Protein AF-A0A812X7Z6-F1 (afdb_monomer_lite)

Foldseek 3Di:
DPQLLLVQCLVCLLQLPPVSNVVRHPLLDDQLFFGDVVTWRSLLSSLQSCQPVVHPLVSSLSNLLVSLVSPRAQARATAQDQPQKDWHADPVDRVFFIDIQHRHRHGSLRSLVSVLVDQVVTGDPDDCPNVNVSSVSSNVSNLVSVLVPPPPFDDDVLVLVVLVVQLVPQVPFPAWEDELEDIDTDHLVLLLVQFVQSVCQLCDPDPCVVVNYHYHSVADPLLVSVLSSCSRRVDDPDPDALRSLLRSLVVCLVRVRVSSVVSSLVVNLVNDDPVCLQVQCVSCLVSVPSSSLSSSQVCLVPDPVSVVCLVVVVHDPSVVVSNPDDDDPVCPVVVVVLQVLLVQLLVCLLVLNPPSNVVRHDLPDDQLFQHDLQRHRSLLSSLLSLLAHPNDLVSSQVVLLVSVVSPHQQQRAGALPGPAWRWHADPVCRPFFIFIDRRHRHGSLRSLVRSLVSNVPTGDPDDCPVSNVSSVSSNVSNVVSVVVVVVVVVVVPDDDDDDDDDDDDDDDDDDPVVVVVVVVCCVVVVVCCVLCCLPPVPSRDDDDDALVSLLVQCVVCLVVVVVSSVVVSLVPNLVNDDPVCLQVQCLSCQVSVPVSSLVSSLVVCVPDPSSVVCLVVVVGDPSNCVSNVNDPPPPDDDDDDDDDDDD

Organism: Symbiodinium pilosum (NCBI:txid2952)

Secondary structure (DSSP, 8-state):
--HHHHHHHHHHHHHT-HHHHHHHS-TT--TTS-BTTTTB-HHHHHHHHHHHS---HHHHHHHHHHHHHTT--TTPBPPS-TT-EEEE--TT-HHHH-EEEE-TT-BHHHHHHHHHHHHHT--TT---HHHHHHHHHHHHHHHHHHTTS-------HHHHHHHHHHHH-GGG--EEEE-SS-EEEE-HHHHHHH-HHHHHHHSSSSHHHHHTEEE-TTS-HHHHHHHHHHHHHS--SS---HHHHHHHHHHHHHTT-HHHHHHHHHHGGGG--HHHHHHHHHHHHHHT-HHHHHHHHHHHHH-HHHHHHHHTT-S-HHHHHHHT---SSSHHHHHHHHHHHHHHHHHHHHHT-HHHHHHHS-TT--TTSPBTTTTB-HHHHHHHHHHHS---HHHHHHHHHHHHHTT--TT-PPPTT---EEEE--TT-TTTS-EEEE-TT--HHHHHHHHHHHHHH-SSS---HHHHHHHHHHHHHHHHHHHHHHHHHHTTS------------------HHHHHHHHHHHHHHHHHHHHHHHHH--SSSS-PPPHHHHHHHHHHHHHTT-HHHHHHHHHHGGGG--TTTHHHHHHHHHHTT-HHHHHHHHHHHTT-HHHHHHHHTT-S-HHHHHHTT------------------

Sequence (647 aa):
MAAGSDDVVAGFLSLGDLGGLQKFTPANFDWTRMIGDPPQPPLVMLVCERFIHQVPASSFLKCAEWLIRCGADPEQPAPDTEEISYSAWSESESDATMMTIDFANKSAIAAAFECIRAMREGKGGADWSSDIKCMEGFVKLAARTAGAKSQKVAVHHTVLDLWETFRSMTSTHDLLFETADGEVSAHEQILTAASPVLKAMLESIMKEGSSKRIQIKDSSESGVSLFLDMLYTGSTFNDPDYKSMLVALDLAHRWQVDGIVDMLLGALPDLITVDSFVAIAESAVLKGLESLKRACASYGAHNEEVQIMLKNGTLPKAVQKLLGASGQAEEDAGRKKKRRVDEVVEGFLLLGDLEGLKKFTPSDYDWTGLLGKLKLPPLVYLVGKKFISALSADSFLQLAEWIIRSGADPQQAAPIQSKSMHRAWVQSKQEDTLISVDLAGQSAISAAFLCMRAMREGMGDADWSEQITDMEKFLSVATRHWVSFSKTDHAAQNMTSTHNLIFETAGREVSAHEHMLLLASPMLNAMLQSIMKDILYTGSTCNDPDYKSMLTALDLAHRWQVSSIVDMLLGSLPKMITTNSFVEIAEAAALKGLEPLQKACLRFAAKDETTQSMLKNGSLPTAVQKLLGVSTMEEDEPNRKKKRVTF

Structure (mmCIF, N/CA/C/O backbone):
data_AF-A0A812X7Z6-F1
#
_entry.id   AF-A0A812X7Z6-F1
#
loop_
_atom_site.group_PDB
_atom_site.id
_atom_site.type_symbol
_atom_site.label_atom_id
_atom_site.label_alt_id
_atom_site.label_comp_id
_atom_site.label_asym_id
_atom_site.label_entity_id
_atom_site.label_seq_id
_atom_site.pdbx_PDB_ins_code
_atom_site.Cartn_x
_atom_site.Cartn_y
_atom_site.Cartn_z
_atom_site.occupancy
_atom_site.B_iso_or_equiv
_atom_site.auth_seq_id
_atom_site.auth_comp_id
_atom_site.auth_asym_id
_atom_site.auth_atom_id
_atom_site.pdbx_PDB_model_num
ATOM 1 N N . MET A 1 1 ? 13.529 -21.874 -5.511 1.00 37.56 1 MET A N 1
ATOM 2 C CA . MET A 1 1 ? 12.262 -21.363 -6.081 1.00 37.56 1 MET A CA 1
ATOM 3 C C . MET A 1 1 ? 12.354 -19.917 -6.584 1.00 37.56 1 MET A C 1
ATOM 5 O O . MET A 1 1 ? 11.492 -19.558 -7.364 1.00 37.56 1 MET A O 1
ATOM 9 N N . ALA A 1 2 ? 13.368 -19.114 -6.217 1.00 39.50 2 ALA A N 1
ATOM 10 C CA . ALA A 1 2 ? 13.444 -17.691 -6.592 1.00 39.50 2 ALA A CA 1
ATOM 11 C C . ALA A 1 2 ? 13.881 -17.400 -8.049 1.00 39.50 2 ALA A C 1
ATOM 13 O O . ALA A 1 2 ? 13.304 -16.517 -8.663 1.00 39.50 2 ALA A O 1
ATOM 14 N N . ALA A 1 3 ? 14.817 -18.168 -8.625 1.00 45.03 3 ALA A N 1
ATOM 15 C CA . ALA A 1 3 ? 15.432 -17.826 -9.919 1.00 45.03 3 ALA A CA 1
ATOM 16 C C . ALA A 1 3 ? 14.452 -17.765 -11.113 1.00 45.03 3 ALA A C 1
ATOM 18 O O . ALA A 1 3 ? 14.557 -16.884 -11.951 1.00 45.03 3 ALA A O 1
ATOM 19 N N . GLY A 1 4 ? 13.449 -18.650 -11.169 1.00 56.03 4 GLY A N 1
ATOM 20 C CA . GLY A 1 4 ? 12.523 -18.698 -12.308 1.00 56.03 4 GLY A CA 1
ATOM 21 C C . GLY A 1 4 ? 11.491 -17.565 -12.354 1.00 56.03 4 GLY A C 1
ATOM 22 O O . GLY A 1 4 ? 10.921 -17.327 -13.411 1.00 56.03 4 GLY A O 1
ATOM 23 N N . SER A 1 5 ? 11.217 -16.875 -11.237 1.00 64.25 5 SER A N 1
ATOM 24 C CA . SER A 1 5 ? 10.308 -15.719 -11.249 1.00 64.25 5 SER A CA 1
ATOM 25 C C . SER A 1 5 ? 11.021 -14.421 -11.618 1.00 64.25 5 SER A C 1
ATOM 27 O O . SER A 1 5 ? 10.383 -13.522 -12.157 1.00 64.25 5 SER A O 1
ATOM 29 N N . ASP A 1 6 ? 12.329 -14.338 -11.368 1.00 76.88 6 ASP A N 1
ATOM 30 C CA . ASP A 1 6 ? 13.154 -13.187 -11.736 1.00 76.88 6 ASP A CA 1
ATOM 31 C C . ASP A 1 6 ? 13.314 -13.067 -13.249 1.00 76.88 6 ASP A C 1
ATOM 33 O O . ASP A 1 6 ? 13.051 -11.996 -13.793 1.00 76.88 6 ASP A O 1
ATOM 37 N N . ASP A 1 7 ? 13.599 -14.174 -13.938 1.00 78.62 7 ASP A N 1
ATOM 38 C CA . ASP A 1 7 ? 13.729 -14.197 -15.402 1.00 78.62 7 ASP A CA 1
ATOM 39 C C . ASP A 1 7 ? 12.418 -13.819 -16.113 1.00 78.62 7 ASP A C 1
ATOM 41 O O . ASP A 1 7 ? 12.418 -13.148 -17.145 1.00 78.62 7 ASP A O 1
ATOM 45 N N . VAL A 1 8 ? 11.275 -14.219 -15.544 1.00 80.38 8 VAL A N 1
ATOM 46 C CA . VAL A 1 8 ? 9.947 -13.897 -16.090 1.00 80.38 8 VAL A CA 1
ATOM 47 C C . VAL A 1 8 ? 9.631 -12.413 -15.922 1.00 80.38 8 VAL A C 1
ATOM 49 O O . VAL A 1 8 ? 9.161 -11.778 -16.866 1.00 80.38 8 VAL A O 1
ATOM 52 N N . VAL A 1 9 ? 9.899 -11.843 -14.743 1.00 85.62 9 VAL A N 1
ATOM 53 C CA . VAL A 1 9 ? 9.688 -10.409 -14.499 1.00 85.62 9 VAL A CA 1
ATOM 54 C C . VAL A 1 9 ? 10.631 -9.576 -15.364 1.00 85.62 9 VAL A C 1
ATOM 56 O O . VAL A 1 9 ? 10.173 -8.658 -16.041 1.00 85.62 9 VAL A O 1
ATOM 59 N N . ALA A 1 10 ? 11.910 -9.949 -15.428 1.00 86.75 10 ALA A N 1
ATOM 60 C CA . ALA A 1 10 ? 12.904 -9.340 -16.307 1.00 86.75 10 ALA A CA 1
ATOM 61 C C . ALA A 1 10 ? 12.463 -9.358 -17.785 1.00 86.75 10 ALA A C 1
ATOM 63 O O . ALA A 1 10 ? 12.509 -8.328 -18.457 1.00 86.75 10 ALA A O 1
ATOM 64 N N . GLY A 1 11 ? 11.944 -10.489 -18.276 1.00 84.69 11 GLY A N 1
ATOM 65 C CA . GLY A 1 11 ? 11.466 -10.626 -19.655 1.00 84.69 11 GLY A CA 1
ATOM 66 C C . GLY A 1 11 ? 10.235 -9.776 -19.998 1.00 84.69 11 GLY A C 1
ATOM 67 O O . GLY A 1 11 ? 10.106 -9.306 -21.124 1.00 84.69 11 GLY A O 1
ATOM 68 N N . PHE A 1 12 ? 9.318 -9.533 -19.058 1.00 86.44 12 PHE A N 1
ATOM 69 C CA . PHE A 1 12 ? 8.198 -8.617 -19.320 1.00 86.44 12 PHE A CA 1
ATOM 70 C C . PHE A 1 12 ? 8.592 -7.142 -19.192 1.00 86.44 12 PHE A C 1
ATOM 72 O O . PHE A 1 12 ? 8.005 -6.300 -19.878 1.00 86.44 12 PHE A O 1
ATOM 79 N N . LEU A 1 13 ? 9.591 -6.824 -18.360 1.00 87.88 13 LEU A N 1
ATOM 80 C CA . LEU A 1 13 ? 10.175 -5.482 -18.300 1.00 87.88 13 LEU A CA 1
ATOM 81 C C . LEU A 1 13 ? 10.865 -5.119 -19.618 1.00 87.88 13 LEU A C 1
ATOM 83 O O . LEU A 1 13 ? 10.636 -4.014 -20.108 1.00 87.88 13 LEU A O 1
ATOM 87 N N . SER A 1 14 ? 11.606 -6.051 -20.231 1.00 84.75 14 SER A N 1
ATOM 88 C CA . SER A 1 14 ? 12.267 -5.821 -21.525 1.00 84.75 14 SER A CA 1
ATOM 89 C C . SER A 1 14 ? 11.297 -5.577 -22.680 1.00 84.75 14 SER A C 1
ATOM 91 O O . SER A 1 14 ? 11.564 -4.784 -23.579 1.00 84.75 14 SER A O 1
ATOM 93 N N . LEU A 1 15 ? 10.112 -6.189 -22.627 1.00 82.31 15 LEU A N 1
ATOM 94 C CA . LEU A 1 15 ? 9.043 -5.972 -23.607 1.00 82.31 15 LEU A CA 1
ATOM 95 C C . LEU A 1 15 ? 8.163 -4.750 -23.298 1.00 82.31 15 LEU A C 1
ATOM 97 O O . LEU A 1 15 ? 7.360 -4.335 -24.138 1.00 82.31 15 LEU A O 1
ATOM 101 N N . GLY A 1 16 ? 8.260 -4.190 -22.089 1.00 82.44 16 GLY A N 1
ATOM 102 C CA . GLY A 1 16 ? 7.332 -3.175 -21.593 1.00 82.44 16 GLY A CA 1
ATOM 103 C C . GLY A 1 16 ? 5.879 -3.650 -21.520 1.00 82.44 16 GLY A C 1
ATOM 104 O O . GLY A 1 16 ? 4.962 -2.852 -21.714 1.00 82.44 16 GLY A O 1
ATOM 105 N N . ASP A 1 17 ? 5.638 -4.937 -21.273 1.00 84.69 17 ASP A N 1
ATOM 106 C CA . ASP A 1 17 ? 4.284 -5.491 -21.216 1.00 84.69 17 ASP A CA 1
ATOM 107 C C . ASP A 1 17 ? 3.717 -5.419 -19.792 1.00 84.69 17 ASP A C 1
ATOM 109 O O . ASP A 1 17 ? 3.899 -6.321 -18.971 1.00 84.69 17 ASP A O 1
ATOM 113 N N . LEU A 1 18 ? 2.978 -4.341 -19.506 1.00 84.06 18 LEU A N 1
ATOM 114 C CA . LEU A 1 18 ? 2.299 -4.167 -18.220 1.00 84.06 18 LEU A CA 1
ATOM 115 C C . LEU A 1 18 ? 1.297 -5.298 -17.930 1.00 84.06 18 LEU A C 1
ATOM 117 O O . LEU A 1 18 ? 1.162 -5.711 -16.780 1.00 84.06 18 LEU A O 1
ATOM 121 N N . GLY A 1 19 ? 0.588 -5.790 -18.951 1.00 75.19 19 GLY A N 1
ATOM 122 C CA . GLY A 1 19 ? -0.402 -6.853 -18.773 1.00 75.19 19 GLY A CA 1
ATOM 123 C C . GLY A 1 19 ? 0.258 -8.162 -18.349 1.00 75.19 19 GLY A C 1
ATOM 124 O O . GLY A 1 19 ? -0.250 -8.855 -17.466 1.00 75.19 19 GLY A O 1
ATOM 125 N N . GLY A 1 20 ? 1.425 -8.455 -18.926 1.00 78.94 20 GLY A N 1
ATOM 126 C CA . GLY A 1 20 ? 2.304 -9.535 -18.493 1.00 78.94 20 GLY A CA 1
ATOM 127 C C . GLY A 1 20 ? 2.792 -9.337 -17.056 1.00 78.94 20 GLY A C 1
ATOM 128 O O . GLY A 1 20 ? 2.542 -10.183 -16.198 1.00 78.94 20 GLY A O 1
ATOM 129 N N . LEU A 1 21 ? 3.399 -8.189 -16.746 1.00 84.06 21 LEU A N 1
ATOM 130 C CA . LEU A 1 21 ? 3.912 -7.894 -15.400 1.00 84.06 21 LEU A CA 1
ATOM 131 C C . LEU A 1 21 ? 2.851 -8.060 -14.305 1.00 84.06 21 LEU A C 1
ATOM 133 O O . LEU A 1 21 ? 3.093 -8.747 -13.312 1.00 84.06 21 LEU A O 1
ATOM 137 N N . GLN A 1 22 ? 1.661 -7.492 -14.508 1.00 77.31 22 GLN A N 1
ATOM 138 C CA . GLN A 1 22 ? 0.549 -7.568 -13.557 1.00 77.31 22 GLN A CA 1
ATOM 139 C C . GLN A 1 22 ? 0.073 -8.990 -13.304 1.00 77.31 22 GLN A C 1
ATOM 141 O O . GLN A 1 22 ? -0.337 -9.322 -12.194 1.00 77.31 22 GLN A O 1
ATOM 146 N N . LYS A 1 23 ? 0.100 -9.823 -14.342 1.00 75.81 23 LYS A N 1
ATOM 147 C CA . LYS A 1 23 ? -0.425 -11.178 -14.266 1.00 75.81 23 LYS A CA 1
ATOM 148 C C . LYS A 1 23 ? 0.580 -12.171 -13.690 1.00 75.81 23 LYS A C 1
ATOM 150 O O . LYS A 1 23 ? 0.179 -13.109 -13.005 1.00 75.81 23 LYS A O 1
ATOM 155 N N . PHE A 1 24 ? 1.857 -11.999 -14.008 1.00 76.31 24 PHE A N 1
ATOM 156 C CA . PHE A 1 24 ? 2.874 -13.023 -13.782 1.00 76.31 24 PHE A CA 1
ATOM 157 C C . PHE A 1 24 ? 3.819 -12.744 -12.631 1.00 76.31 24 PHE A C 1
ATOM 159 O O . PHE A 1 24 ? 4.536 -13.649 -12.203 1.00 76.31 24 PHE A O 1
ATOM 166 N N . THR A 1 25 ? 3.821 -11.520 -12.113 1.00 79.12 25 THR A N 1
ATOM 167 C CA . THR A 1 25 ? 4.617 -11.225 -10.933 1.00 79.12 25 THR A CA 1
ATOM 168 C C . THR A 1 25 ? 3.970 -11.862 -9.697 1.00 79.12 25 THR A C 1
ATOM 170 O O . THR A 1 25 ? 2.788 -11.620 -9.442 1.00 79.12 25 THR A O 1
ATOM 173 N N . PRO A 1 26 ? 4.702 -12.668 -8.901 1.00 74.12 26 PRO A N 1
ATOM 174 C CA . PRO A 1 26 ? 4.191 -13.193 -7.638 1.00 74.12 26 PRO A CA 1
ATOM 175 C C . PRO A 1 26 ? 3.691 -12.074 -6.716 1.00 74.12 26 PRO A C 1
ATOM 177 O O . PRO A 1 26 ? 4.336 -11.036 -6.590 1.00 74.12 26 PRO A O 1
ATOM 180 N N . ALA A 1 27 ? 2.588 -12.300 -5.998 1.00 60.47 27 ALA A N 1
ATOM 181 C CA . ALA A 1 27 ? 2.023 -11.300 -5.080 1.00 60.47 27 ALA A CA 1
ATOM 182 C C . ALA A 1 27 ? 2.998 -10.872 -3.961 1.00 60.47 27 ALA A C 1
ATOM 184 O O . ALA A 1 27 ? 2.883 -9.784 -3.406 1.00 60.47 27 ALA A O 1
ATOM 185 N N . ASN A 1 28 ? 3.978 -11.721 -3.635 1.00 63.69 28 ASN A N 1
ATOM 186 C CA . ASN A 1 28 ? 5.042 -11.469 -2.666 1.00 63.69 28 ASN A CA 1
ATOM 187 C C . ASN A 1 28 ? 6.388 -11.083 -3.302 1.00 63.69 28 ASN A C 1
ATOM 189 O O . ASN A 1 28 ? 7.409 -11.162 -2.622 1.00 63.69 28 ASN A O 1
ATOM 193 N N . PHE A 1 29 ? 6.413 -10.711 -4.583 1.00 74.38 29 PHE A N 1
ATOM 194 C CA . PHE A 1 29 ? 7.638 -10.268 -5.237 1.00 74.38 29 PHE A CA 1
ATOM 195 C C . PHE A 1 29 ? 8.175 -9.009 -4.549 1.00 74.38 29 PHE A C 1
ATOM 197 O O . PHE A 1 29 ? 7.452 -8.032 -4.341 1.00 74.38 29 PHE A O 1
ATOM 204 N N . ASP A 1 30 ? 9.444 -9.057 -4.161 1.00 78.25 30 ASP A N 1
ATOM 205 C CA . ASP A 1 30 ? 10.136 -7.932 -3.551 1.00 78.25 30 ASP A CA 1
ATOM 206 C C . ASP A 1 30 ? 10.720 -7.043 -4.652 1.00 78.25 30 ASP A C 1
ATOM 208 O O . ASP A 1 30 ? 11.694 -7.403 -5.302 1.00 78.25 30 ASP A O 1
ATOM 212 N N . TRP A 1 31 ? 10.117 -5.876 -4.869 1.00 85.19 31 TRP A N 1
ATOM 213 C CA . TRP A 1 31 ? 10.539 -4.924 -5.900 1.00 85.19 31 TRP A CA 1
ATOM 214 C C . TRP A 1 31 ? 11.817 -4.150 -5.565 1.00 85.19 31 TRP A C 1
ATOM 216 O O . TRP A 1 31 ? 12.292 -3.385 -6.403 1.00 85.19 31 TRP A O 1
ATOM 226 N N . THR A 1 32 ? 12.375 -4.357 -4.371 1.00 80.00 32 THR A N 1
ATOM 227 C CA . THR A 1 32 ? 13.687 -3.830 -3.977 1.00 80.00 32 THR A CA 1
ATOM 228 C C . THR A 1 32 ? 14.819 -4.822 -4.255 1.00 80.00 32 THR A C 1
ATOM 230 O O . THR A 1 32 ? 15.995 -4.489 -4.103 1.00 80.00 32 THR A O 1
ATOM 233 N N . ARG A 1 33 ? 14.501 -6.048 -4.696 1.00 85.62 33 ARG A N 1
ATOM 234 C CA . ARG A 1 33 ? 15.507 -7.054 -5.054 1.00 85.62 33 ARG A CA 1
ATOM 235 C C . ARG A 1 33 ? 16.102 -6.787 -6.434 1.00 85.62 33 ARG A C 1
ATOM 237 O O . ARG A 1 33 ? 15.418 -6.296 -7.327 1.00 85.62 33 ARG A O 1
ATOM 244 N N . MET A 1 34 ? 17.366 -7.159 -6.614 1.00 87.31 34 MET A N 1
ATOM 245 C CA . MET A 1 34 ? 18.047 -7.079 -7.909 1.00 87.31 34 MET A CA 1
ATOM 246 C C . MET A 1 34 ? 17.577 -8.211 -8.826 1.00 87.31 34 MET A C 1
ATOM 248 O O . MET A 1 34 ? 17.439 -9.347 -8.371 1.00 87.31 34 MET A O 1
ATOM 252 N N . ILE A 1 35 ? 17.353 -7.904 -10.102 1.00 86.88 35 ILE A N 1
ATOM 253 C CA . ILE A 1 35 ? 16.891 -8.849 -11.125 1.00 86.88 35 ILE A CA 1
ATOM 254 C C . ILE A 1 35 ? 17.696 -8.723 -12.418 1.00 86.88 35 ILE A C 1
ATOM 256 O O . ILE A 1 35 ? 18.344 -7.703 -12.648 1.00 86.88 35 ILE A O 1
ATOM 260 N N . GLY A 1 36 ? 17.601 -9.745 -13.271 1.00 81.19 36 GLY A N 1
ATOM 261 C CA . GLY A 1 36 ? 18.307 -9.804 -14.550 1.00 81.19 36 GLY A CA 1
ATOM 262 C C . GLY A 1 36 ? 19.773 -10.222 -14.423 1.00 81.19 36 GLY A C 1
ATOM 263 O O . GLY A 1 36 ? 20.265 -10.515 -13.332 1.00 81.19 36 GLY A O 1
ATOM 264 N N . ASP A 1 37 ? 20.445 -10.262 -15.570 1.00 78.50 37 ASP A N 1
ATOM 265 C CA . ASP A 1 37 ? 21.877 -10.528 -15.705 1.00 78.50 37 ASP A CA 1
ATOM 266 C C . ASP A 1 37 ? 22.467 -9.494 -16.689 1.00 78.50 37 ASP A C 1
ATOM 268 O O . ASP A 1 37 ? 22.163 -9.575 -17.884 1.00 78.50 37 ASP A O 1
ATOM 272 N N . PRO A 1 38 ? 23.213 -8.473 -16.215 1.00 80.38 38 PRO A N 1
ATOM 273 C CA . PRO A 1 38 ? 23.684 -8.293 -14.838 1.00 80.38 38 PRO A CA 1
ATOM 274 C C . PRO A 1 38 ? 22.565 -7.893 -13.843 1.00 80.38 38 PRO A C 1
ATOM 276 O O . PRO A 1 38 ? 21.592 -7.241 -14.238 1.00 80.38 38 PRO A O 1
ATOM 279 N N . PRO A 1 39 ? 22.688 -8.239 -12.542 1.00 84.56 39 PRO A N 1
ATOM 280 C CA . PRO A 1 39 ? 21.669 -7.935 -11.536 1.00 84.56 39 PRO A CA 1
ATOM 281 C C . PRO A 1 39 ? 21.515 -6.429 -11.294 1.00 84.56 39 PRO A C 1
ATOM 283 O O . PRO A 1 39 ? 22.465 -5.753 -10.905 1.00 84.56 39 PRO A O 1
ATOM 286 N N . GLN A 1 40 ? 20.299 -5.905 -11.437 1.00 89.00 40 GLN A N 1
ATOM 287 C CA . GLN A 1 40 ? 20.001 -4.479 -11.259 1.00 89.00 40 GLN A CA 1
ATOM 288 C C . GLN A 1 40 ? 18.577 -4.250 -10.714 1.00 89.00 40 GLN A C 1
ATOM 290 O O . GLN A 1 40 ? 17.733 -5.147 -10.806 1.00 89.00 40 GLN A O 1
ATOM 295 N N . PRO A 1 41 ? 18.266 -3.074 -10.132 1.00 92.00 41 PRO A N 1
ATOM 296 C CA . PRO A 1 41 ? 16.918 -2.783 -9.653 1.00 92.00 41 PRO A CA 1
ATOM 297 C C . PRO A 1 41 ? 15.889 -2.844 -10.797 1.00 92.00 41 PRO A C 1
ATOM 299 O O . PRO A 1 41 ? 16.191 -2.374 -11.896 1.00 92.00 41 PRO A O 1
ATOM 302 N N . PRO A 1 42 ? 14.649 -3.318 -10.569 1.00 92.38 42 PRO A N 1
ATOM 303 C CA . PRO A 1 42 ? 13.648 -3.475 -11.629 1.00 92.38 42 PRO A CA 1
ATOM 304 C C . PRO A 1 42 ? 13.329 -2.181 -12.391 1.00 92.38 42 PRO A C 1
ATOM 306 O O . PRO A 1 42 ? 13.105 -2.201 -13.600 1.00 92.38 42 PRO A O 1
ATOM 309 N N . LEU A 1 43 ? 13.344 -1.036 -11.699 1.00 92.00 43 LEU A N 1
ATOM 310 C CA . LEU A 1 43 ? 13.160 0.273 -12.332 1.00 92.00 43 LEU A CA 1
ATOM 311 C C . LEU A 1 43 ? 14.379 0.708 -13.150 1.00 92.00 43 LEU A C 1
ATOM 313 O O . LEU A 1 43 ? 14.197 1.315 -14.200 1.00 92.00 43 LEU A O 1
ATOM 317 N N . VAL A 1 44 ? 15.599 0.390 -12.704 1.00 90.88 44 VAL A N 1
ATOM 318 C CA . VAL A 1 44 ? 16.812 0.639 -13.497 1.00 90.88 44 VAL A CA 1
ATOM 319 C C . VAL A 1 44 ? 16.772 -0.222 -14.754 1.00 90.88 44 VAL A C 1
ATOM 321 O O . VAL A 1 44 ? 16.936 0.318 -15.841 1.00 90.88 44 VAL A O 1
ATOM 324 N N . MET A 1 45 ? 16.430 -1.510 -14.626 1.00 89.88 45 MET A N 1
ATOM 325 C CA . MET A 1 45 ? 16.236 -2.403 -15.768 1.00 89.88 45 MET A CA 1
ATOM 326 C C . MET A 1 45 ? 15.238 -1.821 -16.763 1.00 89.88 45 MET A C 1
ATOM 328 O O . MET A 1 45 ? 15.579 -1.648 -17.921 1.00 89.88 45 MET A O 1
ATOM 332 N N . LEU A 1 46 ? 14.035 -1.440 -16.328 1.00 90.75 46 LEU A N 1
ATOM 333 C CA . LEU A 1 46 ? 13.029 -0.878 -17.233 1.00 90.75 46 LEU A CA 1
ATOM 334 C C . LEU A 1 46 ? 13.525 0.380 -17.970 1.00 90.75 46 LEU A C 1
ATOM 336 O O . LEU A 1 46 ? 13.205 0.573 -19.145 1.00 90.75 46 LEU A O 1
ATOM 340 N N . VAL A 1 47 ? 14.290 1.241 -17.288 1.00 89.75 47 VAL A N 1
ATOM 341 C CA . VAL A 1 47 ? 14.928 2.406 -17.914 1.00 89.75 47 VAL A CA 1
ATOM 342 C C . VAL A 1 47 ? 15.927 1.937 -18.973 1.00 89.75 47 VAL A C 1
ATOM 344 O O . VAL A 1 47 ? 15.807 2.377 -20.111 1.00 89.75 47 VAL A O 1
ATOM 347 N N . CYS A 1 48 ? 16.830 1.005 -18.660 1.00 84.19 48 CYS A N 1
ATOM 348 C CA . CYS A 1 48 ? 17.792 0.430 -19.610 1.00 84.19 48 CYS A CA 1
ATOM 349 C C . CYS A 1 48 ? 17.108 -0.217 -20.826 1.00 84.19 48 CYS A C 1
ATOM 351 O O . CYS A 1 48 ? 17.456 0.068 -21.967 1.00 84.19 48 CYS A O 1
ATOM 353 N N . GLU A 1 49 ? 16.079 -1.027 -20.604 1.00 83.06 49 GLU A N 1
ATOM 354 C CA . GLU A 1 49 ? 15.332 -1.746 -21.642 1.00 83.06 49 GLU A CA 1
ATOM 355 C C . GLU A 1 49 ? 14.625 -0.798 -22.620 1.00 83.06 49 GLU A C 1
ATOM 357 O O . GLU A 1 49 ? 14.559 -1.048 -23.826 1.00 83.06 49 GLU A O 1
ATOM 362 N N . ARG A 1 50 ? 14.167 0.362 -22.135 1.00 81.56 50 ARG A N 1
ATOM 363 C CA . ARG A 1 50 ? 13.647 1.426 -23.000 1.00 81.56 50 ARG A CA 1
ATOM 364 C C . ARG A 1 50 ? 14.711 1.974 -23.955 1.00 81.56 50 ARG A C 1
ATOM 366 O O . ARG A 1 50 ? 14.347 2.384 -25.062 1.00 81.56 50 ARG A O 1
ATOM 373 N N . PHE A 1 51 ? 15.976 1.987 -23.534 1.00 71.25 51 PHE A N 1
ATOM 374 C CA . PHE A 1 51 ? 17.113 2.418 -24.351 1.00 71.25 51 PHE A CA 1
ATOM 375 C C . PHE A 1 51 ? 17.605 1.333 -25.308 1.00 71.25 51 PHE A C 1
ATOM 377 O O . PHE A 1 51 ? 17.926 1.655 -26.446 1.00 71.25 51 PHE A O 1
ATOM 384 N N . ILE A 1 52 ? 17.629 0.068 -24.887 1.00 67.88 52 ILE A N 1
ATOM 385 C CA . ILE A 1 52 ? 18.186 -1.037 -25.686 1.00 67.88 52 ILE A CA 1
ATOM 386 C C . ILE A 1 52 ? 17.159 -1.571 -26.691 1.00 67.88 52 ILE A C 1
ATOM 388 O O . ILE A 1 52 ? 17.463 -1.751 -27.868 1.00 67.88 52 ILE A O 1
ATOM 392 N N . HIS A 1 53 ? 15.927 -1.806 -26.239 1.00 67.94 53 HIS A N 1
ATOM 393 C CA . HIS A 1 53 ? 14.893 -2.500 -27.010 1.00 67.94 53 HIS A CA 1
ATOM 394 C C . HIS A 1 53 ? 13.780 -1.571 -27.516 1.00 67.94 53 HIS A C 1
ATOM 396 O O . HIS A 1 53 ? 12.773 -2.042 -28.040 1.00 67.94 53 HIS A O 1
ATOM 402 N N . GLN A 1 54 ? 13.958 -0.249 -27.378 1.00 71.75 54 GLN A N 1
ATOM 403 C CA . GLN A 1 54 ? 13.033 0.789 -27.860 1.00 71.75 54 GLN A CA 1
ATOM 404 C C . GLN A 1 54 ? 11.563 0.554 -27.463 1.00 71.75 54 GLN A C 1
ATOM 406 O O . GLN A 1 54 ? 10.637 0.774 -28.248 1.00 71.75 54 GLN A O 1
ATOM 411 N N . VAL A 1 55 ? 11.334 0.118 -26.220 1.00 77.50 55 VAL A N 1
ATOM 412 C CA . VAL A 1 55 ? 9.986 -0.085 -25.669 1.00 77.50 55 VAL A CA 1
ATOM 413 C C . VAL A 1 55 ? 9.097 1.142 -25.951 1.00 77.50 55 VAL A C 1
ATOM 415 O O . VAL A 1 55 ? 9.519 2.270 -25.694 1.00 77.50 55 VAL A O 1
ATOM 418 N N . PRO A 1 56 ? 7.845 0.994 -26.427 1.00 83.94 56 PRO A N 1
ATOM 419 C CA . PRO A 1 56 ? 6.987 2.145 -26.695 1.00 83.94 56 PRO A CA 1
ATOM 420 C C . PRO A 1 56 ? 6.819 3.045 -25.462 1.00 83.94 56 PRO A C 1
ATOM 422 O O . PRO A 1 56 ? 6.522 2.567 -24.367 1.00 83.94 56 PRO A O 1
ATOM 425 N N . ALA A 1 57 ? 6.941 4.366 -25.639 1.00 84.06 57 ALA A N 1
ATOM 426 C CA . ALA A 1 57 ? 6.914 5.338 -24.537 1.00 84.06 57 ALA A CA 1
ATOM 427 C C . ALA A 1 57 ? 5.674 5.220 -23.627 1.00 84.06 57 ALA A C 1
ATOM 429 O O . ALA A 1 57 ? 5.763 5.363 -22.408 1.00 84.06 57 ALA A O 1
ATOM 430 N N . SER A 1 58 ? 4.510 4.928 -24.213 1.00 84.50 58 SER A N 1
ATOM 431 C CA . SER A 1 58 ? 3.257 4.743 -23.476 1.00 84.50 58 SER A CA 1
ATOM 432 C C . SER A 1 58 ? 3.244 3.470 -22.628 1.00 84.50 58 SER A C 1
ATOM 434 O O . SER A 1 58 ? 2.657 3.470 -21.549 1.00 84.50 58 SER A O 1
ATOM 436 N N . SER A 1 59 ? 3.883 2.402 -23.101 1.00 86.38 59 SER A N 1
ATOM 437 C CA . SER A 1 59 ? 4.026 1.137 -22.382 1.00 86.38 59 SER A CA 1
ATOM 438 C C . SER A 1 59 ? 5.031 1.274 -21.242 1.00 86.38 59 SER A C 1
ATOM 440 O O . SER A 1 59 ? 4.715 0.944 -20.103 1.00 86.38 59 SER A O 1
ATOM 442 N N . PHE A 1 60 ? 6.186 1.883 -21.521 1.00 91.31 60 PHE A N 1
ATOM 443 C CA . PHE A 1 60 ? 7.219 2.179 -20.529 1.00 91.31 60 PHE A CA 1
ATOM 444 C C . PHE A 1 60 ? 6.672 2.963 -19.326 1.00 91.31 60 PHE A C 1
ATOM 446 O O . PHE A 1 60 ? 6.828 2.528 -18.186 1.00 91.31 60 PHE A O 1
ATOM 453 N N . LEU A 1 61 ? 5.969 4.078 -19.562 1.00 89.69 61 LEU A N 1
ATOM 454 C CA . LEU A 1 61 ? 5.424 4.901 -18.473 1.00 89.69 61 LEU A CA 1
ATOM 455 C C . LEU A 1 61 ? 4.378 4.155 -17.635 1.00 89.69 61 LEU A C 1
ATOM 457 O O . LEU A 1 61 ? 4.346 4.313 -16.418 1.00 89.69 61 LEU A O 1
ATOM 461 N N . LYS A 1 62 ? 3.551 3.318 -18.271 1.00 89.31 62 LYS A N 1
ATOM 462 C CA . LYS A 1 62 ? 2.557 2.486 -17.579 1.00 89.31 62 LYS A CA 1
ATOM 463 C C . LYS A 1 62 ? 3.213 1.413 -16.707 1.00 89.31 62 LYS A C 1
ATOM 465 O O . LYS A 1 62 ? 2.772 1.206 -15.579 1.00 89.31 62 LYS A O 1
ATOM 470 N N . CYS A 1 63 ? 4.264 0.760 -17.205 1.00 90.94 63 CYS A N 1
ATOM 471 C CA . CYS A 1 63 ? 5.054 -0.189 -16.420 1.00 90.94 63 CYS A CA 1
ATOM 472 C C . CYS A 1 63 ? 5.719 0.502 -15.230 1.00 90.94 63 CYS A C 1
ATOM 474 O O . CYS A 1 63 ? 5.582 0.031 -14.106 1.00 90.94 63 CYS A O 1
ATOM 476 N N . ALA A 1 64 ? 6.368 1.647 -15.456 1.00 91.00 64 ALA A N 1
ATOM 477 C CA . ALA A 1 64 ? 7.007 2.424 -14.400 1.00 91.00 64 ALA A CA 1
ATOM 478 C C . ALA A 1 64 ? 6.015 2.844 -13.306 1.00 91.00 64 ALA A C 1
ATOM 480 O O . ALA A 1 64 ? 6.299 2.678 -12.123 1.00 91.00 64 ALA A O 1
ATOM 481 N N . GLU A 1 65 ? 4.832 3.338 -13.681 1.00 87.19 65 GLU A N 1
ATOM 482 C CA . GLU A 1 65 ? 3.806 3.762 -12.719 1.00 87.19 65 GLU A CA 1
ATOM 483 C C . GLU A 1 65 ? 3.352 2.593 -11.850 1.00 87.19 65 GLU A C 1
ATOM 485 O O . GLU A 1 65 ? 3.238 2.717 -10.630 1.00 87.19 65 GLU A O 1
ATOM 490 N N . TRP A 1 66 ? 3.114 1.447 -12.479 1.00 85.75 66 TRP A N 1
ATOM 491 C CA . TRP A 1 66 ? 2.681 0.256 -11.773 1.00 85.75 66 TRP A CA 1
ATOM 492 C C . TRP A 1 66 ? 3.765 -0.300 -10.842 1.00 85.75 66 TRP A C 1
ATOM 494 O O . TRP A 1 66 ? 3.469 -0.579 -9.684 1.00 85.75 66 TRP A O 1
ATOM 504 N N . LEU A 1 67 ? 5.019 -0.377 -11.297 1.00 87.94 67 LEU A N 1
ATOM 505 C CA . LEU A 1 67 ? 6.161 -0.807 -10.480 1.00 87.94 67 LEU A CA 1
ATOM 506 C C . LEU A 1 67 ? 6.296 0.033 -9.212 1.00 87.94 67 LEU A C 1
ATOM 508 O O . LEU A 1 67 ? 6.433 -0.509 -8.116 1.00 87.94 67 LEU A O 1
ATOM 512 N N . ILE A 1 68 ? 6.208 1.356 -9.356 1.00 83.75 68 ILE A N 1
ATOM 513 C CA . ILE A 1 68 ? 6.309 2.269 -8.219 1.00 83.75 68 ILE A CA 1
ATOM 514 C C . ILE A 1 68 ? 5.142 2.057 -7.247 1.00 83.75 68 ILE A C 1
ATOM 516 O O . ILE A 1 68 ? 5.354 1.982 -6.039 1.00 83.75 68 ILE A O 1
ATOM 520 N N . ARG A 1 69 ? 3.914 1.874 -7.753 1.00 75.12 69 ARG A N 1
ATOM 521 C CA . ARG A 1 69 ? 2.749 1.530 -6.914 1.00 75.12 69 ARG A CA 1
ATOM 522 C C . ARG A 1 69 ? 2.918 0.204 -6.177 1.00 75.12 69 ARG A C 1
ATOM 524 O O . ARG A 1 69 ? 2.395 0.052 -5.078 1.00 75.12 69 ARG A O 1
ATOM 531 N N . CYS A 1 70 ? 3.647 -0.743 -6.757 1.00 74.44 70 CYS A N 1
ATOM 532 C CA . CYS A 1 70 ? 3.957 -2.020 -6.124 1.00 74.44 70 CYS A CA 1
ATOM 533 C C . CYS A 1 70 ? 5.138 -1.955 -5.137 1.00 74.44 70 CYS A C 1
ATOM 535 O O . CYS A 1 70 ? 5.432 -2.960 -4.486 1.00 74.44 70 CYS A O 1
ATOM 537 N N . GLY A 1 71 ? 5.774 -0.790 -4.976 1.00 73.25 71 GLY A N 1
ATOM 538 C CA . GLY A 1 71 ? 6.839 -0.553 -4.000 1.00 73.25 71 GLY A CA 1
ATOM 539 C C . GLY A 1 71 ? 8.256 -0.568 -4.573 1.00 73.25 71 GLY A C 1
ATOM 540 O O . GLY A 1 71 ? 9.203 -0.609 -3.793 1.00 73.25 71 GLY A O 1
ATOM 541 N N . ALA A 1 72 ? 8.426 -0.537 -5.900 1.00 84.44 72 ALA A N 1
ATOM 542 C CA . ALA A 1 72 ? 9.738 -0.316 -6.502 1.00 84.44 72 ALA A CA 1
ATOM 543 C C . ALA A 1 72 ? 10.227 1.108 -6.193 1.00 84.44 72 ALA A C 1
ATOM 545 O O . ALA A 1 72 ? 9.478 2.072 -6.367 1.00 84.44 72 ALA A O 1
ATOM 546 N N . ASP A 1 73 ? 11.478 1.245 -5.756 1.00 82.56 73 ASP A N 1
ATOM 547 C CA . ASP A 1 73 ? 12.046 2.527 -5.340 1.00 82.56 73 ASP A CA 1
ATOM 548 C C . ASP A 1 73 ? 12.819 3.202 -6.493 1.00 82.56 73 ASP A C 1
ATOM 550 O O . ASP A 1 73 ? 13.854 2.681 -6.919 1.00 82.56 73 ASP A O 1
ATOM 554 N N . PRO A 1 74 ? 12.368 4.364 -7.013 1.00 88.75 74 PRO A N 1
ATOM 555 C CA . PRO A 1 74 ? 13.079 5.092 -8.067 1.00 88.75 74 PRO A CA 1
ATOM 556 C C . PRO A 1 74 ? 14.464 5.603 -7.656 1.00 88.75 74 PRO A C 1
ATOM 558 O O . PRO A 1 74 ? 15.269 5.924 -8.534 1.00 88.75 74 PRO A O 1
ATOM 561 N N . GLU A 1 75 ? 14.723 5.717 -6.350 1.00 86.12 75 GLU A N 1
ATOM 562 C CA . GLU A 1 75 ? 15.977 6.213 -5.780 1.00 86.12 75 GLU A CA 1
ATOM 563 C C . GLU A 1 75 ? 16.954 5.090 -5.420 1.00 86.12 75 GLU A C 1
ATOM 565 O O . GLU A 1 75 ? 18.106 5.373 -5.092 1.00 86.12 75 GLU A O 1
ATOM 570 N N . GLN A 1 76 ? 16.541 3.825 -5.529 1.00 87.50 76 GLN A N 1
ATOM 571 C CA . GLN A 1 76 ? 17.429 2.700 -5.268 1.00 87.50 76 GLN A CA 1
ATOM 572 C C . GLN A 1 76 ? 18.563 2.658 -6.307 1.00 87.50 76 GLN A C 1
ATOM 574 O O . GLN A 1 76 ? 18.279 2.556 -7.505 1.00 87.50 76 GLN A O 1
ATOM 579 N N . PRO A 1 77 ? 19.839 2.722 -5.882 1.00 86.81 77 PRO A N 1
ATOM 580 C CA . PRO A 1 77 ? 20.971 2.679 -6.798 1.00 86.81 77 PRO A CA 1
ATOM 581 C C . PRO A 1 77 ? 21.216 1.260 -7.323 1.00 86.81 77 PRO A C 1
ATOM 583 O O . PRO A 1 77 ? 21.033 0.272 -6.605 1.00 86.81 77 PRO A O 1
ATOM 586 N N . ALA A 1 78 ? 21.661 1.165 -8.575 1.00 86.44 78 ALA A N 1
ATOM 587 C CA . ALA A 1 78 ? 22.215 -0.062 -9.131 1.00 86.44 78 ALA A CA 1
ATOM 588 C C . ALA A 1 78 ? 23.572 -0.413 -8.489 1.00 86.44 78 ALA A C 1
ATOM 590 O O . ALA A 1 78 ? 24.242 0.479 -7.959 1.00 86.44 78 ALA A O 1
ATOM 591 N N . PRO A 1 79 ? 23.999 -1.689 -8.534 1.00 84.25 79 PRO A N 1
ATOM 592 C CA . PRO A 1 79 ? 25.322 -2.092 -8.068 1.00 84.25 79 PRO A CA 1
ATOM 593 C C . PRO A 1 79 ? 26.456 -1.300 -8.731 1.00 84.25 79 PRO A C 1
ATOM 595 O O . PRO A 1 79 ? 26.365 -0.880 -9.886 1.00 84.25 79 PRO A O 1
ATOM 598 N N . ASP A 1 80 ? 27.538 -1.105 -7.982 1.00 79.19 80 ASP A N 1
ATOM 599 C CA . ASP A 1 80 ? 28.770 -0.486 -8.472 1.00 79.19 80 ASP A CA 1
ATOM 600 C C . ASP A 1 80 ? 29.601 -1.533 -9.229 1.00 79.19 80 ASP A C 1
ATOM 602 O O . ASP A 1 80 ? 30.532 -2.139 -8.696 1.00 79.19 80 ASP A O 1
ATOM 606 N N . THR A 1 81 ? 29.167 -1.837 -10.451 1.00 72.12 81 THR A N 1
ATOM 607 C CA . THR A 1 81 ? 29.796 -2.819 -11.341 1.00 72.12 81 THR A CA 1
ATOM 608 C C . THR A 1 81 ? 29.925 -2.233 -12.740 1.00 72.12 81 THR A C 1
ATOM 610 O O . THR A 1 81 ? 28.927 -1.783 -13.303 1.00 72.12 81 THR A O 1
ATOM 613 N N . GLU A 1 82 ? 31.120 -2.308 -13.334 1.00 60.09 82 GLU A N 1
ATOM 614 C CA . GLU A 1 82 ? 31.407 -1.810 -14.696 1.00 60.09 82 GLU A CA 1
ATOM 615 C C . GLU A 1 82 ? 30.583 -2.511 -15.804 1.00 60.09 82 GLU A C 1
ATOM 617 O O . GLU A 1 82 ? 30.598 -2.082 -16.955 1.00 60.09 82 GLU A O 1
ATOM 622 N N . GLU A 1 83 ? 29.837 -3.570 -15.470 1.00 65.00 83 GLU A N 1
ATOM 623 C CA . GLU A 1 83 ? 29.006 -4.353 -16.395 1.00 65.00 83 GLU A CA 1
ATOM 624 C C . GLU A 1 83 ? 27.654 -3.701 -16.742 1.00 65.00 83 GLU A C 1
ATOM 626 O O . GLU A 1 83 ? 27.001 -4.139 -17.686 1.00 65.00 83 GLU A O 1
ATOM 631 N N . ILE A 1 84 ? 27.226 -2.642 -16.039 1.00 69.81 84 ILE A N 1
ATOM 632 C CA . ILE A 1 84 ? 25.925 -1.985 -16.276 1.00 69.81 84 ILE A CA 1
ATOM 633 C C . ILE A 1 84 ? 26.107 -0.703 -17.105 1.00 69.81 84 ILE A C 1
ATOM 635 O O . ILE A 1 84 ? 25.735 0.399 -16.698 1.00 69.81 84 ILE A O 1
ATOM 639 N N . SER A 1 85 ? 26.704 -0.840 -18.288 1.00 77.00 85 SER A N 1
ATOM 640 C CA . SER A 1 85 ? 26.825 0.243 -19.267 1.00 77.00 85 SER A CA 1
ATOM 641 C C . SER A 1 85 ? 26.151 -0.149 -20.575 1.00 77.00 85 SER A C 1
ATOM 643 O O . SER A 1 85 ? 26.372 -1.243 -21.091 1.00 77.00 85 SER A O 1
ATOM 645 N N . TYR A 1 86 ? 25.333 0.749 -21.122 1.00 75.06 86 TYR A N 1
ATOM 646 C CA . TYR A 1 86 ? 24.556 0.484 -22.330 1.00 75.06 86 TYR A CA 1
ATOM 647 C C . TYR A 1 86 ? 24.799 1.554 -23.386 1.00 75.06 86 TYR A C 1
ATOM 649 O O . TYR A 1 86 ? 24.902 2.744 -23.078 1.00 75.06 86 TYR A O 1
ATOM 657 N N . SER A 1 87 ? 24.869 1.126 -24.646 1.00 77.31 87 SER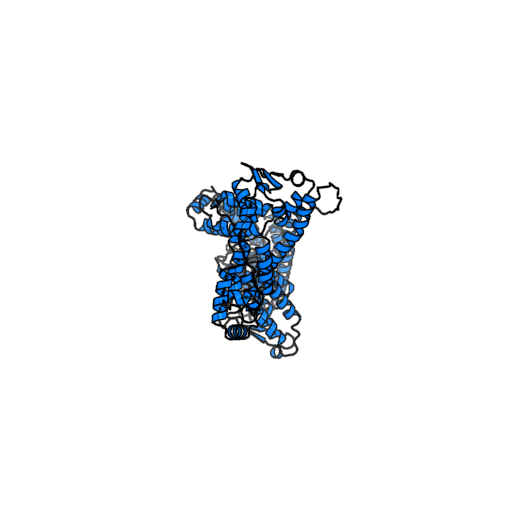 A N 1
ATOM 658 C CA . SER A 1 87 ? 25.026 2.014 -25.797 1.00 77.31 87 SER A CA 1
ATOM 659 C C . SER A 1 87 ? 23.741 2.085 -26.615 1.00 77.31 87 SER A C 1
ATOM 661 O O . SER A 1 87 ? 23.094 1.069 -26.846 1.00 77.31 87 SER A O 1
ATOM 663 N N . ALA A 1 88 ? 23.395 3.283 -27.077 1.00 72.12 88 ALA A N 1
ATOM 664 C CA . ALA A 1 88 ? 22.243 3.550 -27.933 1.00 72.12 88 ALA A CA 1
ATOM 665 C C . ALA A 1 88 ? 22.674 4.346 -29.169 1.00 72.12 88 ALA A C 1
ATOM 667 O O . ALA A 1 88 ? 23.613 5.137 -29.100 1.00 72.12 88 ALA A O 1
ATOM 668 N N . TRP A 1 89 ? 21.990 4.150 -30.294 1.00 78.44 89 TRP A N 1
ATOM 669 C CA . TRP A 1 89 ? 22.235 4.859 -31.551 1.00 78.44 89 TRP A CA 1
ATOM 670 C C . TRP A 1 89 ? 20.934 5.008 -32.350 1.00 78.44 89 TRP A C 1
ATOM 672 O O . TRP A 1 89 ? 19.966 4.284 -32.122 1.00 78.44 89 TRP A O 1
ATOM 682 N N . SER A 1 90 ? 20.900 5.958 -33.284 1.00 70.81 90 SER A N 1
ATOM 683 C CA . SER A 1 90 ? 19.809 6.108 -34.251 1.00 70.81 90 SER A CA 1
ATOM 684 C C . SER A 1 90 ? 19.934 5.067 -35.363 1.00 70.81 90 SER A C 1
ATOM 686 O O . SER A 1 90 ? 21.028 4.845 -35.883 1.00 70.81 90 SER A O 1
ATOM 688 N N . GLU A 1 91 ? 18.808 4.498 -35.803 1.00 65.81 91 GLU A N 1
ATOM 689 C CA . GLU A 1 91 ? 18.753 3.578 -36.952 1.00 65.81 91 GLU A CA 1
ATOM 690 C C . GLU A 1 91 ? 19.286 4.203 -38.251 1.00 65.81 91 GLU A C 1
ATOM 692 O O . GLU A 1 91 ? 19.745 3.486 -39.138 1.00 65.81 91 GLU A O 1
ATOM 697 N N . SER A 1 92 ? 19.245 5.536 -38.369 1.00 64.69 92 SER A N 1
ATOM 698 C CA . SER A 1 92 ? 19.680 6.249 -39.572 1.00 64.69 92 SER A CA 1
ATOM 699 C C . SER A 1 92 ? 21.202 6.330 -39.727 1.00 64.69 92 SER A C 1
ATOM 701 O O . SER A 1 92 ? 21.682 6.312 -40.856 1.00 64.69 92 SER A O 1
ATOM 703 N N . GLU A 1 93 ? 21.959 6.428 -38.626 1.00 68.06 93 GLU A N 1
ATOM 704 C CA . GLU A 1 93 ? 23.425 6.576 -38.631 1.00 68.06 93 GLU A CA 1
ATOM 705 C C . GLU A 1 93 ? 24.037 6.042 -37.322 1.00 68.06 93 GLU A C 1
ATOM 707 O O . GLU A 1 93 ? 24.289 6.809 -36.387 1.00 68.06 93 GLU A O 1
ATOM 712 N N . SER A 1 94 ? 24.294 4.731 -37.240 1.00 69.25 94 SER A N 1
ATOM 713 C CA . SER A 1 94 ? 24.735 4.067 -36.000 1.00 69.25 94 SER A CA 1
ATOM 714 C C . SER A 1 94 ? 26.010 4.671 -35.402 1.00 69.25 94 SER A C 1
ATOM 716 O O . SER A 1 94 ? 26.045 5.017 -34.225 1.00 69.25 94 SER A O 1
ATOM 718 N N . ASP A 1 95 ? 27.039 4.878 -36.223 1.00 71.31 95 ASP A N 1
ATOM 719 C CA . ASP A 1 95 ? 28.374 5.250 -35.736 1.00 71.31 95 ASP A CA 1
ATOM 720 C C . ASP A 1 95 ? 28.476 6.740 -35.373 1.00 71.31 95 ASP A C 1
ATOM 722 O O . ASP A 1 95 ? 29.242 7.125 -34.489 1.00 71.31 95 ASP A O 1
ATOM 726 N N . ALA A 1 96 ? 27.688 7.596 -36.035 1.00 72.62 96 ALA A N 1
ATOM 727 C CA . ALA A 1 96 ? 27.690 9.042 -35.806 1.00 72.62 96 ALA A CA 1
ATOM 728 C C . ALA A 1 96 ? 26.824 9.466 -34.607 1.00 72.62 96 ALA A C 1
ATOM 730 O O . ALA A 1 96 ? 26.999 10.571 -34.084 1.00 72.62 96 ALA A O 1
ATOM 731 N N . THR A 1 97 ? 25.898 8.600 -34.182 1.00 76.12 97 THR A N 1
ATOM 732 C CA . THR A 1 97 ? 24.879 8.892 -33.159 1.00 76.12 97 THR A CA 1
ATOM 733 C C . THR A 1 97 ? 25.017 8.032 -31.900 1.00 76.12 97 THR A C 1
ATOM 735 O O . THR A 1 97 ? 24.238 8.210 -30.963 1.00 76.12 97 THR A O 1
ATOM 738 N N . MET A 1 98 ? 26.011 7.135 -31.856 1.00 80.06 98 MET A N 1
ATOM 739 C CA . MET A 1 98 ? 26.260 6.257 -30.716 1.00 80.06 98 MET A CA 1
ATOM 740 C C . MET A 1 98 ? 26.572 7.055 -29.444 1.00 80.06 98 MET A C 1
ATOM 742 O O . MET A 1 98 ? 27.502 7.866 -29.400 1.00 80.06 98 MET A O 1
ATOM 746 N N . MET A 1 99 ? 25.815 6.780 -28.387 1.00 80.94 99 MET A N 1
ATOM 747 C CA . MET A 1 99 ? 26.032 7.280 -27.035 1.00 80.94 99 MET A CA 1
ATOM 748 C C . MET A 1 99 ? 26.121 6.106 -26.069 1.00 80.94 99 MET A C 1
ATOM 750 O O . MET A 1 99 ? 25.346 5.163 -26.178 1.00 80.94 99 MET A O 1
ATOM 754 N N . THR A 1 100 ? 27.051 6.173 -25.121 1.00 81.38 100 THR A N 1
ATOM 755 C CA . THR A 1 100 ? 27.197 5.173 -24.059 1.00 81.38 100 THR A CA 1
ATOM 756 C C . THR A 1 100 ? 26.812 5.808 -22.738 1.00 81.38 100 THR A C 1
ATOM 758 O O . THR A 1 100 ? 27.302 6.886 -22.398 1.00 81.38 100 THR A O 1
ATOM 761 N N . ILE A 1 101 ? 25.927 5.143 -22.007 1.00 80.88 101 ILE A N 1
ATOM 762 C CA . ILE A 1 101 ? 25.403 5.597 -20.728 1.00 80.88 101 ILE A CA 1
ATOM 763 C C . ILE A 1 101 ? 25.788 4.551 -19.694 1.00 80.88 101 ILE A C 1
ATOM 765 O O . ILE A 1 101 ? 25.464 3.372 -19.811 1.00 80.88 101 ILE A O 1
ATOM 769 N N . ASP A 1 102 ? 26.524 4.999 -18.691 1.00 83.38 102 ASP A N 1
ATOM 770 C CA . ASP A 1 102 ? 26.864 4.199 -17.527 1.00 83.38 102 ASP A CA 1
ATOM 771 C C . ASP A 1 102 ? 25.734 4.297 -16.496 1.00 83.38 102 ASP A C 1
ATOM 773 O O . ASP A 1 102 ? 25.294 5.406 -16.173 1.00 83.38 102 ASP A O 1
ATOM 777 N N . PHE A 1 103 ? 25.262 3.157 -16.002 1.00 82.44 103 PHE A N 1
ATOM 778 C CA . PHE A 1 103 ? 24.219 3.045 -14.984 1.00 82.44 103 PHE A CA 1
ATOM 779 C C . PHE A 1 103 ? 24.770 2.521 -13.651 1.00 82.44 103 PHE A C 1
ATOM 781 O O . PHE A 1 103 ? 24.013 2.452 -12.680 1.00 82.44 103 PHE A O 1
ATOM 788 N N . ALA A 1 104 ? 26.065 2.203 -13.564 1.00 84.69 104 ALA A N 1
ATOM 789 C CA . ALA A 1 104 ? 26.697 1.790 -12.320 1.00 84.69 104 ALA A CA 1
ATOM 790 C C . ALA A 1 104 ? 26.497 2.853 -11.229 1.00 84.69 104 ALA A C 1
ATOM 792 O O . ALA A 1 104 ? 26.610 4.060 -11.473 1.00 84.69 104 ALA A O 1
ATOM 793 N N . ASN A 1 105 ? 26.147 2.396 -10.021 1.00 86.25 105 ASN A N 1
ATOM 794 C CA . ASN A 1 105 ? 25.892 3.243 -8.850 1.00 86.25 105 ASN A CA 1
ATOM 795 C C . ASN A 1 105 ? 24.829 4.352 -9.060 1.00 86.25 105 ASN A C 1
ATOM 797 O O . ASN A 1 105 ? 24.754 5.322 -8.301 1.00 86.25 105 ASN A O 1
ATOM 801 N N . LYS A 1 106 ? 23.989 4.241 -10.097 1.00 88.06 106 LYS A N 1
ATOM 802 C CA . LYS A 1 106 ? 22.921 5.204 -10.393 1.00 88.06 106 LYS A CA 1
ATOM 803 C C . LYS A 1 106 ? 21.565 4.590 -10.102 1.00 88.06 106 LYS A C 1
ATOM 805 O O . LYS A 1 106 ? 21.309 3.421 -10.375 1.00 88.06 106 LYS A O 1
ATOM 810 N N . SER A 1 107 ? 20.678 5.402 -9.543 1.00 90.81 107 SER A N 1
ATOM 811 C CA . SER A 1 107 ? 19.266 5.056 -9.413 1.00 90.81 107 SER A CA 1
ATOM 812 C C . SER A 1 107 ? 18.530 5.247 -10.733 1.00 90.81 107 SER A C 1
ATOM 814 O O . SER A 1 107 ? 19.035 5.907 -11.643 1.00 90.81 107 SER A O 1
ATOM 816 N N . ALA A 1 108 ? 17.309 4.720 -10.844 1.00 90.56 108 ALA A N 1
ATOM 817 C CA . ALA A 1 108 ? 16.513 4.857 -12.063 1.00 90.56 108 ALA A CA 1
ATOM 818 C C . ALA A 1 108 ? 16.257 6.333 -12.424 1.00 90.56 108 ALA A C 1
ATOM 820 O O . ALA A 1 108 ? 16.275 6.702 -13.599 1.00 90.56 108 ALA A O 1
ATOM 821 N N . ILE A 1 109 ? 16.072 7.204 -11.421 1.00 88.75 109 ILE A N 1
ATOM 822 C CA . ILE A 1 109 ? 15.871 8.641 -11.650 1.00 88.75 109 ILE A CA 1
ATOM 823 C C . ILE A 1 109 ? 17.164 9.343 -12.095 1.00 88.75 109 ILE A C 1
ATOM 825 O O . ILE A 1 109 ? 17.134 10.158 -13.017 1.00 88.75 109 ILE A O 1
ATOM 829 N N . ALA A 1 110 ? 18.308 8.997 -11.491 1.00 88.06 110 ALA A N 1
ATOM 830 C CA . ALA A 1 110 ? 19.609 9.550 -11.864 1.00 88.06 110 ALA A CA 1
ATOM 831 C C . ALA A 1 110 ? 20.014 9.098 -13.273 1.00 88.06 110 ALA A C 1
ATOM 833 O O . ALA A 1 110 ? 20.450 9.907 -14.092 1.00 88.06 110 ALA A O 1
ATOM 834 N N . ALA A 1 111 ? 19.780 7.823 -13.578 1.00 89.38 111 ALA A N 1
ATOM 835 C CA . ALA A 1 111 ? 19.948 7.250 -14.899 1.00 89.38 111 ALA A CA 1
ATOM 836 C C . ALA A 1 111 ? 19.098 7.978 -15.949 1.00 89.38 111 ALA A C 1
ATOM 838 O O . ALA A 1 111 ? 19.623 8.391 -16.980 1.00 89.38 111 ALA A O 1
ATOM 839 N N . ALA A 1 112 ? 17.813 8.227 -15.676 1.00 90.50 112 ALA A N 1
ATOM 840 C CA . ALA A 1 112 ? 16.948 8.965 -16.594 1.00 90.50 112 ALA A CA 1
ATOM 841 C C . ALA A 1 112 ? 17.468 10.388 -16.892 1.00 90.50 112 ALA A C 1
ATOM 843 O O . ALA A 1 112 ? 17.421 10.826 -18.043 1.00 90.50 112 ALA A O 1
ATOM 844 N N . PHE A 1 113 ? 18.010 11.102 -15.895 1.00 88.06 113 PHE A N 1
ATOM 845 C CA . PHE A 1 113 ? 18.643 12.411 -16.112 1.00 88.06 113 PHE A CA 1
ATOM 846 C C . PHE A 1 113 ? 19.896 12.330 -16.984 1.00 88.06 113 PHE A C 1
ATOM 848 O O . PHE A 1 113 ? 20.060 13.148 -17.890 1.00 88.06 113 PHE A O 1
ATOM 855 N N . GLU A 1 114 ? 20.751 11.338 -16.745 1.00 87.38 114 GLU A N 1
ATOM 856 C CA . GLU A 1 114 ? 21.942 11.099 -17.562 1.00 87.38 114 GLU A CA 1
ATOM 857 C C . GLU A 1 114 ? 21.574 10.784 -19.012 1.00 87.38 114 GLU A C 1
ATOM 859 O O . GLU A 1 114 ? 22.195 11.306 -19.936 1.00 87.38 114 GLU A O 1
ATOM 864 N N . CYS A 1 115 ? 20.496 10.034 -19.227 1.00 86.88 115 CYS A N 1
ATOM 865 C CA . CYS A 1 115 ? 19.994 9.764 -20.565 1.00 86.88 115 CYS A CA 1
ATOM 866 C C . CYS A 1 115 ? 19.467 11.024 -21.261 1.00 86.88 115 CYS A C 1
ATOM 868 O O . CYS A 1 115 ? 19.782 11.270 -22.423 1.00 86.88 115 CYS A O 1
ATOM 870 N N . ILE A 1 116 ? 18.696 11.860 -20.555 1.00 88.19 116 ILE A N 1
ATOM 871 C CA . ILE A 1 116 ? 18.234 13.156 -21.079 1.00 88.19 116 ILE A CA 1
ATOM 872 C C . ILE A 1 116 ? 19.430 14.034 -21.464 1.00 88.19 116 ILE A C 1
ATOM 874 O O . ILE A 1 116 ? 19.406 14.682 -22.512 1.00 88.19 116 ILE A O 1
ATOM 878 N N . ARG A 1 117 ? 20.475 14.057 -20.630 1.00 87.75 117 ARG A N 1
ATOM 879 C CA . ARG A 1 117 ? 21.704 14.815 -20.878 1.00 87.75 117 ARG A CA 1
ATOM 880 C C . ARG A 1 117 ? 22.430 14.302 -22.122 1.00 87.75 117 ARG A C 1
ATOM 882 O O . ARG A 1 117 ? 22.671 15.091 -23.032 1.00 87.75 117 ARG A O 1
ATOM 889 N N . ALA A 1 118 ? 22.668 12.994 -22.208 1.00 85.25 118 ALA A N 1
ATOM 890 C CA . ALA A 1 118 ? 23.321 12.356 -23.349 1.00 85.25 118 ALA A CA 1
ATOM 891 C C . ALA A 1 118 ? 22.567 12.594 -24.671 1.00 85.25 118 ALA A C 1
ATOM 893 O O . ALA A 1 118 ? 23.180 12.953 -25.674 1.00 85.25 118 ALA A O 1
ATOM 894 N N . MET A 1 119 ? 21.233 12.488 -24.667 1.00 85.62 119 MET A N 1
ATOM 895 C CA . MET A 1 119 ? 20.404 12.742 -25.853 1.00 85.62 119 MET A CA 1
ATOM 896 C C . MET A 1 119 ? 20.430 14.211 -26.300 1.00 85.62 119 MET A C 1
ATOM 898 O O . MET A 1 119 ? 20.411 14.492 -27.497 1.00 85.62 119 MET A O 1
ATOM 902 N N . ARG A 1 120 ? 20.499 15.164 -25.360 1.00 86.75 120 ARG A N 1
ATOM 903 C CA . ARG A 1 120 ? 20.605 16.604 -25.669 1.00 86.75 120 ARG A CA 1
ATOM 904 C C . ARG A 1 120 ? 21.988 17.001 -26.187 1.00 86.75 120 ARG A C 1
ATOM 906 O O . ARG A 1 120 ? 22.088 17.918 -26.994 1.00 86.75 120 ARG A O 1
ATOM 913 N N . GLU A 1 121 ? 23.033 16.324 -25.721 1.00 83.38 121 GLU A N 1
ATOM 914 C CA . GLU A 1 121 ? 24.423 16.505 -26.166 1.00 83.38 121 GLU A CA 1
ATOM 915 C C . GLU A 1 121 ? 24.750 15.710 -27.450 1.00 83.38 121 GLU A C 1
ATOM 917 O O . GLU A 1 121 ? 25.874 15.783 -27.953 1.00 83.38 121 GLU A O 1
ATOM 922 N N . GLY A 1 122 ? 23.780 14.945 -27.971 1.00 69.44 122 GLY A N 1
ATOM 923 C CA . GLY A 1 122 ? 23.944 13.972 -29.049 1.00 69.44 122 GLY A CA 1
ATOM 924 C C . GLY A 1 122 ? 24.603 14.506 -30.328 1.00 69.44 122 GLY A C 1
ATOM 925 O O . GLY A 1 122 ? 24.487 15.675 -30.698 1.00 69.44 122 GLY A O 1
ATOM 926 N N . LYS A 1 123 ? 25.300 13.605 -31.028 1.00 68.75 123 LYS A N 1
ATOM 927 C CA . LYS A 1 123 ? 26.002 13.845 -32.302 1.00 68.75 123 LYS A CA 1
ATOM 928 C C . LYS A 1 123 ? 25.229 13.203 -33.468 1.00 68.75 123 LYS A C 1
ATOM 930 O O . LYS A 1 123 ? 24.294 12.444 -33.240 1.00 68.75 123 LYS A O 1
ATOM 935 N N . GLY A 1 124 ? 25.584 13.533 -34.714 1.00 69.19 124 GLY A N 1
ATOM 936 C CA . GLY A 1 124 ? 25.041 12.854 -35.907 1.00 69.19 124 GLY A CA 1
ATOM 937 C C . GLY A 1 124 ? 23.613 13.243 -36.327 1.00 69.19 124 GLY A C 1
ATOM 938 O O . GLY A 1 124 ? 22.984 12.519 -37.083 1.00 69.19 124 GLY A O 1
ATOM 939 N N . GLY A 1 125 ? 23.069 14.369 -35.846 1.00 70.31 125 GLY A N 1
ATOM 940 C CA . GLY A 1 125 ? 21.800 14.926 -36.350 1.00 70.31 125 GLY A CA 1
ATOM 941 C C . GLY A 1 125 ? 20.525 14.124 -36.037 1.00 70.31 125 GLY A C 1
ATOM 942 O O . GLY A 1 125 ? 19.478 14.432 -36.603 1.00 70.31 125 GLY A O 1
ATOM 943 N N . ALA A 1 126 ? 20.592 13.126 -35.151 1.00 79.50 126 ALA A N 1
ATOM 944 C CA . ALA A 1 126 ? 19.440 12.331 -34.726 1.00 79.50 126 ALA A CA 1
ATOM 945 C C . ALA A 1 126 ? 18.428 13.143 -33.895 1.00 79.50 126 ALA A C 1
ATOM 947 O O . ALA A 1 126 ? 18.809 13.952 -33.046 1.00 79.50 126 ALA A O 1
ATOM 948 N N . ASP A 1 127 ? 17.133 12.894 -34.116 1.00 83.25 127 ASP A N 1
ATOM 949 C CA . ASP A 1 127 ? 16.046 13.503 -33.342 1.00 83.25 127 ASP A CA 1
ATOM 950 C C . ASP A 1 127 ? 15.627 12.607 -32.167 1.00 83.25 127 ASP A C 1
ATOM 952 O O . ASP A 1 127 ? 14.893 11.636 -32.335 1.00 83.25 127 ASP A O 1
ATOM 956 N N . TRP A 1 128 ? 16.049 12.982 -30.960 1.00 85.19 128 TRP A N 1
ATOM 957 C CA . TRP A 1 128 ? 15.705 12.298 -29.707 1.00 85.19 128 TRP A CA 1
ATOM 958 C C . TRP A 1 128 ? 14.493 12.913 -28.987 1.00 85.19 128 TRP A C 1
ATOM 960 O O . TRP A 1 128 ? 14.237 12.619 -27.818 1.00 85.19 128 TRP A O 1
ATOM 970 N N . SER A 1 129 ? 13.731 13.805 -29.634 1.00 85.88 129 SER A N 1
ATOM 971 C CA . SER A 1 129 ? 12.672 14.586 -28.972 1.00 85.88 129 SER A CA 1
ATOM 972 C C . SER A 1 129 ? 11.583 13.724 -28.322 1.00 85.88 129 SER A C 1
ATOM 974 O O . SER A 1 129 ? 11.003 14.116 -27.305 1.00 85.88 129 SER A O 1
ATOM 976 N N . SER A 1 130 ? 11.278 12.563 -28.905 1.00 84.50 130 SER A N 1
ATOM 977 C CA . SER A 1 130 ? 10.294 11.616 -28.365 1.00 84.50 130 SER A CA 1
ATOM 978 C C . SER A 1 130 ? 10.811 10.921 -27.101 1.00 84.50 130 SER A C 1
ATOM 980 O O . SER A 1 130 ? 10.119 10.875 -26.081 1.00 84.50 130 SER A O 1
ATOM 982 N N . ASP A 1 131 ? 12.053 10.441 -27.137 1.00 85.75 131 ASP A N 1
ATOM 983 C CA . ASP A 1 131 ? 12.710 9.742 -26.033 1.00 85.75 131 ASP A CA 1
ATOM 984 C C . ASP A 1 131 ? 12.991 10.679 -24.855 1.00 85.75 131 ASP A C 1
ATOM 986 O O . ASP A 1 131 ? 12.708 10.329 -23.708 1.00 85.75 131 ASP A O 1
ATOM 990 N N . ILE A 1 132 ? 13.407 11.920 -25.130 1.00 88.44 132 ILE A N 1
ATOM 991 C CA . ILE A 1 132 ? 13.546 12.972 -24.113 1.00 88.44 132 ILE A CA 1
ATOM 992 C C . ILE A 1 132 ? 12.203 13.215 -23.414 1.00 88.44 132 ILE A C 1
ATOM 994 O O . ILE A 1 132 ? 12.143 13.194 -22.186 1.00 88.44 132 ILE A O 1
ATOM 998 N N . LYS A 1 133 ? 11.102 13.382 -24.164 1.00 89.69 133 LYS A N 1
ATOM 999 C CA . LYS A 1 133 ? 9.760 13.565 -23.575 1.00 89.69 133 LYS A CA 1
ATOM 1000 C C . LYS A 1 133 ? 9.320 12.362 -22.743 1.00 89.69 133 LYS A C 1
ATOM 1002 O O . LYS A 1 133 ? 8.672 12.537 -21.712 1.00 89.69 133 LYS A O 1
ATOM 1007 N N . CYS A 1 134 ? 9.653 11.152 -23.186 1.00 90.12 134 CYS A N 1
ATOM 1008 C CA . CYS A 1 134 ? 9.370 9.918 -22.462 1.00 90.12 134 CYS A CA 1
ATOM 1009 C C . CYS A 1 134 ? 10.098 9.887 -21.109 1.00 90.12 134 CYS A C 1
ATOM 1011 O O . CYS A 1 134 ? 9.464 9.663 -20.077 1.00 90.12 134 CYS A O 1
ATOM 1013 N N . MET A 1 135 ? 11.400 10.184 -21.096 1.00 90.75 135 MET A N 1
ATOM 1014 C CA . MET A 1 135 ? 12.208 10.224 -19.872 1.00 90.75 135 MET A CA 1
ATOM 1015 C C . MET A 1 135 ? 11.785 11.359 -18.937 1.00 90.75 135 MET A C 1
ATOM 1017 O O . MET A 1 135 ? 11.659 11.149 -17.734 1.00 90.75 135 MET A O 1
ATOM 1021 N N . GLU A 1 136 ? 11.454 12.537 -19.470 1.00 88.62 136 GLU A N 1
ATOM 1022 C CA . GLU A 1 136 ? 10.855 13.622 -18.683 1.00 88.62 136 GLU A CA 1
ATOM 1023 C C . GLU A 1 136 ? 9.506 13.210 -18.068 1.00 88.62 136 GLU A C 1
ATOM 1025 O O . GLU A 1 136 ? 9.183 13.608 -16.947 1.00 88.62 136 GLU A O 1
ATOM 1030 N N . GLY A 1 137 ? 8.715 12.402 -18.781 1.00 89.50 137 GLY A N 1
ATOM 1031 C CA . GLY A 1 137 ? 7.488 11.796 -18.269 1.00 89.50 137 GLY A CA 1
ATOM 1032 C C . GLY A 1 137 ? 7.749 10.866 -17.084 1.00 89.50 137 GLY A C 1
ATOM 1033 O O . GLY A 1 137 ? 7.049 10.960 -16.075 1.00 89.50 137 GLY A O 1
ATOM 1034 N N . PHE A 1 138 ? 8.786 10.032 -17.170 1.00 92.44 138 PHE A N 1
ATOM 1035 C CA . PHE A 1 138 ? 9.196 9.142 -16.084 1.00 92.44 138 PHE A CA 1
ATOM 1036 C C . PHE A 1 138 ? 9.717 9.911 -14.872 1.00 92.44 138 PHE A C 1
ATOM 1038 O O . PHE A 1 138 ? 9.284 9.640 -13.759 1.00 92.44 138 PHE A O 1
ATOM 1045 N N . VAL A 1 139 ? 10.564 10.924 -15.067 1.00 89.88 139 VAL A N 1
ATOM 1046 C CA . VAL A 1 139 ? 11.050 11.772 -13.965 1.00 89.88 139 VAL A CA 1
ATOM 1047 C C . VAL A 1 139 ? 9.882 12.466 -13.257 1.00 89.88 139 VAL A C 1
ATOM 1049 O O . VAL A 1 139 ? 9.825 12.476 -12.030 1.00 89.88 139 VAL A O 1
ATOM 1052 N N . LYS A 1 140 ? 8.901 12.997 -14.003 1.00 87.38 140 LYS A N 1
ATOM 1053 C CA . LYS A 1 140 ? 7.684 13.594 -13.417 1.00 87.38 140 LYS A CA 1
ATOM 1054 C C . LYS A 1 140 ? 6.854 12.577 -12.639 1.00 87.38 140 LYS A C 1
ATOM 1056 O O . LYS A 1 140 ? 6.287 12.925 -11.607 1.00 87.38 140 LYS A O 1
ATOM 1061 N N . LEU A 1 141 ? 6.747 11.354 -13.148 1.00 85.31 141 LEU A N 1
ATOM 1062 C CA . LEU A 1 141 ? 6.051 10.259 -12.485 1.00 85.31 141 LEU A CA 1
ATOM 1063 C C . LEU A 1 141 ? 6.754 9.883 -11.176 1.00 85.31 141 LEU A C 1
ATOM 1065 O O . LEU A 1 141 ? 6.121 9.941 -10.127 1.00 85.31 141 LEU A O 1
ATOM 1069 N N . ALA A 1 142 ? 8.060 9.616 -11.231 1.00 82.81 142 ALA A N 1
ATOM 1070 C CA . ALA A 1 142 ? 8.888 9.293 -10.075 1.00 82.81 142 ALA A CA 1
ATOM 1071 C C . ALA A 1 142 ? 8.854 10.406 -9.015 1.00 82.81 142 ALA A C 1
ATOM 1073 O O . ALA A 1 142 ? 8.701 10.112 -7.835 1.00 82.81 142 ALA A O 1
ATOM 1074 N N . ALA A 1 143 ? 8.896 11.680 -9.418 1.00 77.62 143 ALA A N 1
ATOM 1075 C CA . ALA A 1 143 ? 8.801 12.820 -8.504 1.00 77.62 143 ALA A CA 1
ATOM 1076 C C . ALA A 1 143 ? 7.435 12.924 -7.797 1.00 77.62 143 ALA A C 1
ATOM 1078 O O . ALA A 1 143 ? 7.376 13.311 -6.633 1.00 77.62 143 ALA A O 1
ATOM 1079 N N . ARG A 1 144 ? 6.331 12.558 -8.466 1.00 72.81 144 ARG A N 1
ATOM 1080 C CA . ARG A 1 144 ? 4.991 12.527 -7.844 1.00 72.81 144 ARG A CA 1
ATOM 1081 C C . ARG A 1 144 ? 4.866 11.428 -6.795 1.00 72.81 144 ARG A C 1
ATOM 1083 O O . ARG A 1 144 ? 4.137 11.591 -5.825 1.00 72.81 144 ARG A O 1
ATOM 1090 N N . THR A 1 145 ? 5.547 10.309 -7.008 1.00 61.03 145 THR A N 1
ATOM 1091 C CA . THR A 1 145 ? 5.431 9.102 -6.183 1.00 61.03 145 THR A CA 1
ATOM 1092 C C . THR A 1 145 ? 6.510 8.984 -5.111 1.00 61.03 145 THR A C 1
ATOM 1094 O O . THR A 1 145 ? 6.266 8.359 -4.086 1.00 61.03 145 THR A O 1
ATOM 1097 N N . ALA A 1 146 ? 7.675 9.614 -5.290 1.00 53.00 146 ALA A N 1
ATOM 1098 C CA . ALA A 1 146 ? 8.723 9.691 -4.269 1.00 53.00 146 ALA A CA 1
ATOM 1099 C C . ALA A 1 146 ? 8.234 10.399 -2.988 1.00 53.00 146 ALA A C 1
ATOM 1101 O O . ALA A 1 146 ? 8.738 10.128 -1.902 1.00 53.00 146 ALA A O 1
ATOM 1102 N N . GLY A 1 147 ? 7.187 11.231 -3.092 1.00 46.00 147 GLY A N 1
ATOM 1103 C CA . GLY A 1 147 ? 6.490 11.838 -1.952 1.00 46.00 147 GLY A CA 1
ATOM 1104 C C . GLY A 1 147 ? 5.419 10.965 -1.278 1.00 46.00 147 GLY A C 1
ATOM 1105 O O . GLY A 1 147 ? 4.877 11.383 -0.262 1.00 46.00 147 GLY A O 1
ATOM 1106 N N . ALA A 1 148 ? 5.096 9.779 -1.815 1.00 45.56 148 ALA A N 1
ATOM 1107 C CA . ALA A 1 148 ? 4.066 8.884 -1.266 1.00 45.56 148 ALA A CA 1
ATOM 1108 C C . ALA A 1 148 ? 4.602 7.882 -0.224 1.00 45.56 148 ALA A C 1
ATOM 1110 O O . ALA A 1 148 ? 3.819 7.194 0.427 1.00 45.56 148 ALA A O 1
ATOM 1111 N N . LYS A 1 149 ? 5.924 7.818 0.004 1.00 47.78 149 LYS A N 1
ATOM 1112 C CA . LYS A 1 149 ? 6.440 7.311 1.284 1.00 47.78 149 LYS A CA 1
ATOM 1113 C C . LYS A 1 149 ? 5.909 8.273 2.341 1.00 47.78 149 LYS A C 1
ATOM 1115 O O . LYS A 1 149 ? 6.281 9.438 2.275 1.00 47.78 149 LYS A O 1
ATOM 1120 N N . SER A 1 150 ? 5.047 7.805 3.253 1.00 49.94 150 SER A N 1
ATOM 1121 C CA . SER A 1 150 ? 4.537 8.560 4.410 1.00 49.94 150 SER A CA 1
ATOM 1122 C C . SER A 1 150 ? 5.623 9.503 4.930 1.00 49.94 150 SER A C 1
ATOM 1124 O O . SER A 1 150 ? 6.525 9.064 5.650 1.00 49.94 150 SER A O 1
ATOM 1126 N N . GLN A 1 151 ? 5.583 10.777 4.524 1.00 47.50 151 GLN A N 1
ATOM 1127 C CA . GLN A 1 151 ? 6.564 11.754 4.966 1.00 47.50 151 GLN A CA 1
ATOM 1128 C C . GLN A 1 151 ? 6.328 11.911 6.461 1.00 47.50 151 GLN A C 1
ATOM 1130 O O . GLN A 1 151 ? 5.333 12.489 6.892 1.00 47.50 151 GLN A O 1
ATOM 1135 N N . LYS A 1 152 ? 7.217 11.328 7.266 1.00 50.19 152 LYS A N 1
ATOM 1136 C CA . LYS A 1 152 ? 7.197 11.511 8.712 1.00 50.19 152 LYS A CA 1
ATOM 1137 C C . LYS A 1 152 ? 7.640 12.942 8.981 1.00 50.19 152 LYS A C 1
ATOM 1139 O O . LYS A 1 152 ? 8.831 13.227 9.071 1.00 50.19 152 LYS A O 1
ATOM 1144 N N . VAL A 1 153 ? 6.671 13.848 9.035 1.00 59.00 153 VAL A N 1
ATOM 1145 C CA . VAL A 1 153 ? 6.901 15.237 9.417 1.00 59.00 153 VAL A CA 1
ATOM 1146 C C . VAL A 1 153 ? 7.043 15.272 10.932 1.00 59.00 153 VAL A C 1
ATOM 1148 O O . VAL A 1 153 ? 6.162 14.819 11.661 1.00 59.00 153 VAL A O 1
ATOM 1151 N N . ALA A 1 154 ? 8.170 15.790 11.413 1.00 60.84 154 ALA A N 1
ATOM 1152 C CA . ALA A 1 154 ? 8.340 16.050 12.833 1.00 60.84 154 ALA A CA 1
ATOM 1153 C C . ALA A 1 154 ? 7.428 17.220 13.224 1.00 60.84 154 ALA A C 1
ATOM 1155 O O . ALA A 1 154 ? 7.689 18.369 12.869 1.00 60.84 154 ALA A O 1
ATOM 1156 N N . VAL A 1 155 ? 6.350 16.917 13.941 1.00 66.12 155 VAL A N 1
ATOM 1157 C CA . VAL A 1 155 ? 5.431 17.918 14.486 1.00 66.12 155 VAL A CA 1
ATOM 1158 C C . VAL A 1 155 ? 5.870 18.260 15.909 1.00 66.12 155 VAL A C 1
ATOM 1160 O O . VAL A 1 155 ? 6.253 17.389 16.689 1.00 66.12 155 VAL A O 1
ATOM 1163 N N . HIS A 1 156 ? 5.850 19.545 16.257 1.00 71.62 156 HIS A N 1
ATOM 1164 C CA . HIS A 1 156 ? 6.147 19.981 17.619 1.00 71.62 156 HIS A CA 1
ATOM 1165 C C . HIS A 1 156 ? 5.070 19.463 18.588 1.00 71.62 156 HIS A C 1
ATOM 1167 O O . HIS A 1 156 ? 3.886 19.606 18.294 1.00 71.62 156 HIS A O 1
ATOM 1173 N N . HIS A 1 157 ? 5.465 18.925 19.750 1.00 70.31 157 HIS A N 1
ATOM 1174 C CA . HIS A 1 157 ? 4.552 18.306 20.732 1.00 70.31 157 HIS A CA 1
ATOM 1175 C C . HIS A 1 157 ? 3.331 19.176 21.061 1.00 70.31 157 HIS A C 1
ATOM 1177 O O . HIS A 1 157 ? 2.212 18.700 21.067 1.00 70.31 157 HIS A O 1
ATOM 1183 N N . THR A 1 158 ? 3.525 20.484 21.180 1.00 71.44 158 THR A N 1
ATOM 1184 C CA . THR A 1 158 ? 2.458 21.455 21.439 1.00 71.44 158 THR A CA 1
ATOM 1185 C C . THR A 1 158 ? 1.310 21.463 20.422 1.00 71.44 158 THR A C 1
ATOM 1187 O O . THR A 1 158 ? 0.180 21.814 20.757 1.00 71.44 158 THR A O 1
ATOM 1190 N N . VAL A 1 159 ? 1.590 21.136 19.158 1.00 77.44 159 VAL A N 1
ATOM 1191 C CA . VAL A 1 159 ? 0.554 21.021 18.123 1.00 77.44 159 VAL A CA 1
ATOM 1192 C C . VAL A 1 159 ? -0.235 19.726 18.316 1.00 77.44 159 VAL A C 1
ATOM 1194 O O . VAL A 1 159 ? -1.455 19.744 18.173 1.00 77.44 159 VAL A O 1
ATOM 1197 N N . LEU A 1 160 ? 0.442 18.639 18.702 1.00 76.75 160 LEU A N 1
ATOM 1198 C CA . LEU A 1 160 ? -0.208 17.380 19.070 1.00 76.75 160 LEU A CA 1
ATOM 1199 C C . LEU A 1 160 ? -1.092 17.573 20.310 1.00 76.75 160 LEU A C 1
ATOM 1201 O O . LEU A 1 160 ? -2.279 17.272 20.241 1.00 76.75 160 LEU A O 1
ATOM 1205 N N . ASP A 1 161 ? -0.575 18.221 21.361 1.00 78.50 161 ASP A N 1
ATOM 1206 C CA . ASP A 1 161 ? -1.331 18.548 22.579 1.00 78.50 161 ASP A CA 1
ATOM 1207 C C . ASP A 1 161 ? -2.614 19.334 22.249 1.00 78.50 161 ASP A C 1
ATOM 1209 O O . ASP A 1 161 ? -3.675 19.119 22.841 1.00 78.50 161 ASP A O 1
ATOM 1213 N N . LEU A 1 162 ? -2.547 20.254 21.279 1.00 83.19 162 LEU A N 1
ATOM 1214 C CA . LEU A 1 162 ? -3.710 21.012 20.819 1.00 83.19 162 LEU A CA 1
ATOM 1215 C C . LEU A 1 162 ? -4.734 20.117 20.105 1.00 83.19 162 LEU A C 1
ATOM 1217 O O . LEU A 1 162 ? -5.930 20.239 20.375 1.00 83.19 162 LEU A O 1
ATOM 1221 N N . TRP A 1 163 ? -4.296 19.231 19.207 1.00 87.25 163 TRP A N 1
ATOM 1222 C CA . TRP A 1 163 ? -5.182 18.288 18.514 1.00 87.25 163 TRP A CA 1
ATOM 1223 C C . TRP A 1 163 ? -5.836 17.296 19.480 1.00 87.25 163 TRP A C 1
ATOM 1225 O O . TRP A 1 163 ? -7.024 17.003 19.354 1.00 87.25 163 TRP A O 1
ATOM 1235 N N . GLU A 1 164 ? -5.103 16.850 20.493 1.00 85.50 164 GLU A N 1
ATOM 1236 C CA . GLU A 1 164 ? -5.601 15.994 21.574 1.00 85.50 164 GLU A CA 1
ATOM 1237 C C . GLU A 1 164 ? -6.592 16.726 22.476 1.00 85.50 164 GLU A C 1
ATOM 1239 O O . GLU A 1 164 ? -7.638 16.187 22.852 1.00 85.50 164 GLU A O 1
ATOM 1244 N N . THR A 1 165 ? -6.306 17.992 22.785 1.00 86.75 165 THR A N 1
ATOM 1245 C CA . THR A 1 165 ? -7.254 18.849 23.495 1.00 86.75 165 THR A CA 1
ATOM 1246 C C . THR A 1 165 ? -8.537 18.961 22.675 1.00 86.75 165 THR A C 1
ATOM 1248 O O . THR A 1 165 ? -9.618 18.738 23.206 1.00 86.75 165 THR A O 1
ATOM 1251 N N . PHE A 1 166 ? -8.439 19.210 21.367 1.00 87.81 166 PHE A N 1
ATOM 1252 C CA . PHE A 1 166 ? -9.610 19.270 20.494 1.00 87.81 166 PHE A CA 1
ATOM 1253 C C . PHE A 1 166 ? -10.380 17.941 20.483 1.00 87.81 166 PHE A C 1
ATOM 1255 O O . PHE A 1 166 ? -11.589 17.939 20.678 1.00 87.81 166 PHE A O 1
ATOM 1262 N N . ARG A 1 167 ? -9.693 16.798 20.374 1.00 91.50 167 ARG A N 1
ATOM 1263 C CA . ARG A 1 167 ? -10.296 15.454 20.451 1.00 91.50 167 ARG A CA 1
ATOM 1264 C C . ARG A 1 167 ? -11.040 15.191 21.769 1.00 91.50 167 ARG A C 1
ATOM 1266 O O . ARG A 1 167 ? -12.033 14.458 21.767 1.00 91.50 167 ARG A O 1
ATOM 1273 N N . SER A 1 168 ? -10.563 15.759 22.878 1.00 89.62 168 SER A N 1
ATOM 1274 C CA . SER A 1 168 ? -11.132 15.588 24.223 1.00 89.62 168 SER A CA 1
ATOM 1275 C C . SER A 1 168 ? -12.191 16.633 24.601 1.00 89.62 168 SER A C 1
ATOM 1277 O O . SER A 1 168 ? -12.895 16.442 25.599 1.00 89.62 168 SER A O 1
ATOM 1279 N N . MET A 1 169 ? -12.385 17.690 23.799 1.00 90.19 169 MET A N 1
ATOM 1280 C CA . MET A 1 169 ? -13.458 18.682 23.965 1.00 90.19 169 MET A CA 1
ATOM 1281 C C . MET A 1 169 ? -14.831 18.103 23.580 1.00 90.19 169 MET A C 1
ATOM 1283 O O . MET A 1 169 ? -15.509 18.555 22.666 1.00 90.19 169 MET A O 1
ATOM 1287 N N . THR A 1 170 ? -15.298 17.107 24.330 1.00 91.06 170 THR A N 1
ATOM 1288 C CA . THR A 1 170 ? -16.568 16.412 24.056 1.00 91.06 170 THR A CA 1
ATOM 1289 C C . THR A 1 170 ? -17.799 17.321 24.059 1.00 91.06 170 THR A C 1
ATOM 1291 O O . THR A 1 170 ? -18.799 16.992 23.427 1.00 91.06 170 THR A O 1
ATOM 1294 N N . SER A 1 171 ? -17.735 18.482 24.719 1.00 92.06 171 SER A N 1
ATOM 1295 C CA . SER A 1 171 ? -18.802 19.488 24.715 1.00 92.06 171 SER A CA 1
ATOM 1296 C C . SER A 1 171 ? -18.976 20.213 23.376 1.00 92.06 171 SER A C 1
ATOM 1298 O O . SER A 1 171 ? -20.025 20.821 23.171 1.00 92.06 171 SER A O 1
ATOM 1300 N N . THR A 1 172 ? -17.978 20.179 22.486 1.00 91.69 172 THR A N 1
ATOM 1301 C CA . THR A 1 172 ? -18.040 20.785 21.144 1.00 91.69 172 THR A CA 1
ATOM 1302 C C . THR A 1 172 ? -18.344 19.771 20.044 1.00 91.69 172 THR A C 1
ATOM 1304 O O . THR A 1 172 ? -18.481 20.159 18.887 1.00 91.69 172 THR A O 1
ATOM 1307 N N . HIS A 1 173 ? -18.478 18.489 20.388 1.00 95.88 173 HIS A N 1
ATOM 1308 C CA . HIS A 1 173 ? -18.853 17.448 19.438 1.00 95.88 173 HIS A CA 1
ATOM 1309 C C . HIS A 1 173 ? -20.296 17.638 18.956 1.00 95.88 173 HIS A C 1
ATOM 1311 O O . HIS A 1 173 ? -21.224 17.782 19.752 1.00 95.88 173 HIS A O 1
ATOM 1317 N N . ASP A 1 174 ? -20.480 17.602 17.641 1.00 95.56 174 ASP A N 1
ATOM 1318 C CA . ASP A 1 174 ? -21.755 17.765 16.937 1.00 95.56 174 ASP A CA 1
ATOM 1319 C C . ASP A 1 174 ? -22.226 16.467 16.254 1.00 95.56 174 ASP A C 1
ATOM 1321 O O . ASP A 1 174 ? -23.311 16.435 15.673 1.00 95.56 174 ASP A O 1
ATOM 1325 N N . LEU A 1 175 ? -21.459 15.377 16.384 1.00 96.19 175 LEU A N 1
ATOM 1326 C CA . LEU A 1 175 ? -21.769 14.056 15.843 1.00 96.19 175 LEU A CA 1
ATOM 1327 C C . LEU A 1 175 ? -21.620 12.951 16.896 1.00 96.19 175 LEU A C 1
ATOM 1329 O O . LEU A 1 175 ? -20.694 12.967 17.711 1.00 96.19 175 LEU A O 1
ATOM 1333 N N . LEU A 1 176 ? -22.500 11.946 16.830 1.00 97.31 176 LEU A N 1
ATOM 1334 C CA . LEU A 1 176 ? -22.471 10.773 17.704 1.00 97.31 176 LEU A CA 1
ATOM 1335 C C . LEU A 1 176 ? -22.451 9.451 16.921 1.00 97.31 176 LEU A C 1
ATOM 1337 O O . LEU A 1 176 ? -23.239 9.243 15.997 1.00 97.31 176 LEU A O 1
ATOM 1341 N N . PHE A 1 177 ? -21.591 8.532 17.338 1.00 97.38 177 PHE A N 1
ATOM 1342 C CA . PHE A 1 177 ? -21.550 7.145 16.897 1.00 97.38 177 PHE A CA 1
ATOM 1343 C C . PHE A 1 177 ? -22.246 6.251 17.918 1.00 97.38 177 PHE A C 1
ATOM 1345 O O . PHE A 1 177 ? -21.890 6.259 19.092 1.00 97.38 177 PHE A O 1
ATOM 1352 N N . GLU A 1 178 ? -23.203 5.454 17.456 1.00 96.75 178 GLU A N 1
ATOM 1353 C CA . GLU A 1 178 ? -23.866 4.416 18.248 1.00 96.75 178 GLU A CA 1
ATOM 1354 C C . GLU A 1 178 ? -23.167 3.077 17.952 1.00 96.75 178 GLU A C 1
ATOM 1356 O O . GLU A 1 178 ? -23.362 2.501 16.871 1.00 96.75 178 GLU A O 1
ATOM 1361 N N . THR A 1 179 ? -22.313 2.622 18.877 1.00 96.44 179 THR A N 1
ATOM 1362 C CA . THR A 1 179 ? -21.470 1.420 18.729 1.00 96.44 179 THR A CA 1
ATOM 1363 C C . THR A 1 179 ? -22.166 0.176 19.297 1.00 96.44 179 THR A C 1
ATOM 1365 O O . THR A 1 179 ? -23.337 0.215 19.685 1.00 96.44 179 THR A O 1
ATOM 1368 N N . ALA A 1 180 ? -21.481 -0.971 19.294 1.00 94.00 180 ALA A N 1
ATOM 1369 C CA . ALA A 1 180 ? -21.999 -2.217 19.861 1.00 94.00 180 ALA A CA 1
ATOM 1370 C C . ALA A 1 180 ? -22.203 -2.156 21.390 1.00 94.00 180 ALA A C 1
ATOM 1372 O O . ALA A 1 180 ? -23.087 -2.823 21.928 1.00 94.00 180 ALA A O 1
ATOM 1373 N N . ASP A 1 181 ? -21.366 -1.383 22.073 1.00 94.94 181 ASP A N 1
ATOM 1374 C CA . ASP A 1 181 ? -21.145 -1.400 23.520 1.00 94.94 181 ASP A CA 1
ATOM 1375 C C . ASP A 1 181 ? -21.159 -0.005 24.170 1.00 94.94 181 ASP A C 1
ATOM 1377 O O . ASP A 1 181 ? -21.121 0.079 25.397 1.00 94.94 181 ASP A O 1
ATOM 1381 N N . GLY A 1 182 ? -21.304 1.070 23.388 1.00 93.44 182 GLY A N 1
ATOM 1382 C CA . GLY A 1 182 ? -21.312 2.438 23.898 1.00 93.44 182 GLY A CA 1
ATOM 1383 C C . GLY A 1 182 ? -21.678 3.502 22.859 1.00 93.44 182 GLY A C 1
ATOM 1384 O O . GLY A 1 182 ? -22.169 3.217 21.763 1.00 93.44 182 GLY A O 1
ATOM 1385 N N . GLU A 1 183 ? -21.455 4.761 23.228 1.00 95.31 183 GLU A N 1
ATOM 1386 C CA . GLU A 1 183 ? -21.578 5.908 22.328 1.00 95.31 183 GLU A CA 1
ATOM 1387 C C . GLU A 1 183 ? -20.251 6.672 22.290 1.00 95.31 183 GLU A C 1
ATOM 1389 O O . GLU A 1 183 ? -19.668 6.962 23.333 1.00 95.31 183 GLU A O 1
ATOM 1394 N N . VAL A 1 184 ? -19.793 7.045 21.093 1.00 96.50 184 VAL A N 1
ATOM 1395 C CA . VAL A 1 184 ? -18.574 7.851 20.907 1.00 96.50 184 VAL A CA 1
ATOM 1396 C C . VAL A 1 184 ? -18.931 9.126 20.163 1.00 96.50 184 VAL A C 1
ATOM 1398 O O . VAL A 1 184 ? -19.576 9.070 19.123 1.00 96.50 184 VAL A O 1
ATOM 1401 N N . SER A 1 185 ? -18.525 10.290 20.662 1.00 96.81 185 SER A N 1
ATOM 1402 C CA . SER A 1 185 ? -18.795 11.577 20.009 1.00 96.81 185 SER A CA 1
ATOM 1403 C C . SER A 1 185 ? -17.559 12.138 19.298 1.00 96.81 185 SER A C 1
ATOM 1405 O O . SER A 1 185 ? -16.422 11.849 19.687 1.00 96.81 185 SER A O 1
ATOM 1407 N N . ALA A 1 186 ? -17.786 12.940 18.254 1.00 96.75 186 ALA A N 1
ATOM 1408 C CA . ALA A 1 186 ? -16.745 13.599 17.464 1.00 96.75 186 ALA A CA 1
ATOM 1409 C C . ALA A 1 186 ? -17.254 14.893 16.799 1.00 96.75 186 ALA A C 1
ATOM 1411 O O . ALA A 1 186 ? -18.452 15.170 16.784 1.00 96.75 186 ALA A O 1
ATOM 1412 N N . HIS A 1 187 ? -16.333 15.652 16.203 1.00 96.06 187 HIS A N 1
ATOM 1413 C CA . HIS A 1 187 ? -16.635 16.758 15.294 1.00 96.06 187 HIS A CA 1
ATOM 1414 C C . HIS A 1 187 ? -16.902 16.259 13.866 1.00 96.06 187 HIS A C 1
ATOM 1416 O O . HIS A 1 187 ? -16.034 15.643 13.236 1.00 96.06 187 HIS A O 1
ATOM 1422 N N . GLU A 1 188 ? -18.066 16.596 13.322 1.00 94.75 188 GLU A N 1
ATOM 1423 C CA . GLU A 1 188 ? -18.477 16.351 11.942 1.00 94.75 188 GLU A CA 1
ATOM 1424 C C . GLU A 1 188 ? -17.460 16.920 10.949 1.00 94.75 188 GLU A C 1
ATOM 1426 O O . GLU A 1 188 ? -17.115 16.247 9.976 1.00 94.75 188 GLU A O 1
ATOM 1431 N N . GLN A 1 189 ? -16.940 18.132 11.186 1.00 93.62 189 GLN A N 1
ATOM 1432 C CA . GLN A 1 189 ? -16.044 18.781 10.220 1.00 93.62 189 GLN A CA 1
ATOM 1433 C C . GLN A 1 189 ? -14.745 17.993 10.002 1.00 93.62 189 GLN A C 1
ATOM 1435 O O . GLN A 1 189 ? -14.220 17.979 8.892 1.00 93.62 189 GLN A O 1
ATOM 1440 N N . ILE A 1 190 ? -14.242 17.301 11.030 1.00 93.38 190 ILE A N 1
ATOM 1441 C CA . ILE A 1 190 ? -13.039 16.467 10.902 1.00 93.38 190 ILE A CA 1
ATOM 1442 C C . ILE A 1 190 ? -13.327 15.257 10.007 1.00 93.38 190 ILE A C 1
ATOM 1444 O O . ILE A 1 190 ? -12.534 14.930 9.127 1.00 93.38 190 ILE A O 1
ATOM 1448 N N . LEU A 1 191 ? -14.494 14.630 10.168 1.00 94.00 191 LEU A N 1
ATOM 1449 C CA . LEU A 1 191 ? -14.877 13.466 9.368 1.00 94.00 191 LEU A CA 1
ATOM 1450 C C . LEU A 1 191 ? -15.160 13.816 7.911 1.00 94.00 191 LEU A C 1
ATOM 1452 O O . LEU A 1 191 ? -14.731 13.095 7.012 1.00 94.00 191 LEU A O 1
ATOM 1456 N N . THR A 1 192 ? -15.875 14.916 7.671 1.00 93.44 192 THR A N 1
ATOM 1457 C CA . THR A 1 192 ? -16.193 15.368 6.310 1.00 93.44 192 THR A CA 1
ATOM 1458 C C . THR A 1 192 ? -14.949 15.844 5.562 1.00 93.44 192 THR A C 1
ATOM 1460 O O . THR A 1 192 ? -14.872 15.687 4.344 1.00 93.44 192 THR A O 1
ATOM 1463 N N . ALA A 1 193 ? -13.950 16.377 6.274 1.00 92.50 193 ALA A N 1
ATOM 1464 C CA . ALA A 1 193 ? -12.653 16.707 5.695 1.00 92.50 193 ALA A CA 1
ATOM 1465 C C . ALA A 1 193 ? -11.826 15.456 5.358 1.00 92.50 193 ALA A C 1
ATOM 1467 O O . ALA A 1 193 ? -11.158 15.430 4.326 1.00 92.50 193 ALA A O 1
ATOM 1468 N N . ALA A 1 194 ? -11.868 14.429 6.210 1.00 91.31 194 ALA A N 1
ATOM 1469 C CA . ALA A 1 194 ? -10.998 13.264 6.085 1.00 91.31 194 ALA A CA 1
ATOM 1470 C C . ALA A 1 194 ? -11.547 12.138 5.194 1.00 91.31 194 ALA A C 1
ATOM 1472 O O . ALA A 1 194 ? -10.773 11.302 4.734 1.00 91.31 194 ALA A O 1
ATOM 1473 N N . SER A 1 195 ? -12.861 12.085 4.958 1.00 96.12 195 SER A N 1
ATOM 1474 C CA . SER A 1 195 ? -13.502 10.981 4.241 1.00 96.12 195 SER A CA 1
ATOM 1475 C C . SER A 1 195 ? -14.535 11.475 3.225 1.00 96.12 195 SER A C 1
ATOM 1477 O O . SER A 1 195 ? -15.516 12.121 3.610 1.00 96.12 195 SER A O 1
ATOM 1479 N N . PRO A 1 196 ? -14.417 11.096 1.937 1.00 92.75 196 PRO A N 1
ATOM 1480 C CA . PRO A 1 196 ? -15.451 11.392 0.948 1.00 92.75 196 PRO A CA 1
ATOM 1481 C C . PRO A 1 196 ? -16.770 10.663 1.255 1.00 92.75 196 PRO A C 1
ATOM 1483 O O . PRO A 1 196 ? -17.846 11.191 0.976 1.00 92.75 196 PRO A O 1
ATOM 1486 N N . VAL A 1 197 ? -16.700 9.474 1.864 1.00 95.50 197 VAL A N 1
ATOM 1487 C CA . VAL A 1 197 ? -17.875 8.675 2.242 1.00 95.50 197 VAL A CA 1
ATOM 1488 C C . VAL A 1 197 ? -18.634 9.341 3.386 1.00 95.50 197 VAL A C 1
ATOM 1490 O O . VAL A 1 197 ? -19.846 9.527 3.288 1.00 95.50 197 VAL A O 1
ATOM 1493 N N . LEU A 1 198 ? -17.934 9.733 4.455 1.00 94.44 198 LEU A N 1
ATOM 1494 C CA . LEU A 1 198 ? -18.554 10.411 5.596 1.00 94.44 198 LEU A CA 1
ATOM 1495 C C . LEU A 1 198 ? -19.055 11.795 5.203 1.00 94.44 198 LEU A C 1
ATOM 1497 O O . LEU A 1 198 ? -20.136 12.181 5.631 1.00 94.44 198 LEU A O 1
ATOM 1501 N N . LYS A 1 199 ? -18.335 12.504 4.327 1.00 94.88 199 LYS A N 1
ATOM 1502 C CA . LYS A 1 199 ? -18.818 13.753 3.736 1.00 94.88 199 LYS A CA 1
ATOM 1503 C C . LYS A 1 199 ? -20.163 13.571 3.043 1.00 94.88 199 LYS A C 1
ATOM 1505 O O . LYS A 1 199 ? -21.130 14.227 3.412 1.00 94.88 199 LYS A O 1
ATOM 1510 N N . ALA A 1 200 ? -20.245 12.639 2.095 1.00 94.38 200 ALA A N 1
ATOM 1511 C CA . ALA A 1 200 ? -21.488 12.370 1.381 1.00 94.38 200 ALA A CA 1
ATOM 1512 C C . ALA A 1 200 ? -22.617 11.933 2.330 1.00 94.38 200 ALA A C 1
ATOM 1514 O O . ALA A 1 200 ? -23.759 12.348 2.155 1.00 94.38 200 ALA A O 1
ATOM 1515 N N . MET A 1 201 ? -22.305 11.127 3.349 1.00 93.56 201 MET A N 1
ATOM 1516 C CA . MET A 1 201 ? -23.269 10.665 4.349 1.00 93.56 201 MET A CA 1
ATOM 1517 C C . MET A 1 201 ? -23.827 11.817 5.196 1.00 93.56 201 MET A C 1
ATOM 1519 O O . MET A 1 201 ? -25.043 11.916 5.370 1.00 93.56 201 MET A O 1
ATOM 1523 N N . LEU A 1 202 ? -22.957 12.696 5.697 1.00 93.44 202 LEU A N 1
ATOM 1524 C CA . LEU A 1 202 ? -23.302 13.759 6.645 1.00 93.44 202 LEU A CA 1
ATOM 1525 C C . LEU A 1 202 ? -23.892 15.009 5.981 1.00 93.44 202 LEU A C 1
ATOM 1527 O O . LEU A 1 202 ? -24.692 15.704 6.610 1.00 93.44 202 LEU A O 1
ATOM 1531 N N . GLU A 1 203 ? -23.565 15.249 4.708 1.00 93.06 203 GLU A N 1
ATOM 1532 C CA . GLU A 1 203 ? -24.178 16.294 3.874 1.00 93.06 203 GLU A CA 1
ATOM 1533 C C . GLU A 1 203 ? -25.509 15.844 3.237 1.00 93.06 203 GLU A C 1
ATOM 1535 O O . GLU A 1 203 ? -26.218 16.652 2.635 1.00 93.06 203 GLU A O 1
ATOM 1540 N N . SER A 1 204 ? -25.875 14.562 3.353 1.00 90.56 204 SER A N 1
ATOM 1541 C CA . SER A 1 204 ? -27.120 14.042 2.782 1.00 90.56 204 SER A CA 1
ATOM 1542 C C . SER A 1 204 ? -28.359 14.390 3.615 1.00 90.56 204 SER A C 1
ATOM 1544 O O . SER A 1 204 ? -28.306 14.587 4.827 1.00 90.56 204 SER A O 1
ATOM 1546 N N . ILE A 1 205 ? -29.526 14.342 2.968 1.00 86.06 205 ILE A N 1
ATOM 1547 C CA . ILE A 1 205 ? -30.838 14.408 3.634 1.00 86.06 205 ILE A CA 1
ATOM 1548 C C . ILE A 1 205 ? -31.233 13.094 4.333 1.00 86.06 205 ILE A C 1
ATOM 1550 O O . ILE A 1 205 ? -32.357 12.966 4.818 1.00 86.06 205 ILE A O 1
ATOM 1554 N N . MET A 1 206 ? -30.358 12.082 4.337 1.00 86.44 206 MET A N 1
ATOM 1555 C CA . MET A 1 206 ? -30.645 10.798 4.973 1.00 86.44 206 MET A CA 1
ATOM 1556 C C . MET A 1 206 ? -30.624 10.931 6.500 1.00 86.44 206 MET A C 1
ATOM 1558 O O . MET A 1 206 ? -30.340 11.998 7.057 1.00 86.44 206 MET A O 1
ATOM 1562 N N . LYS A 1 207 ? -30.978 9.840 7.188 1.00 87.62 207 LYS A N 1
ATOM 1563 C CA . LYS A 1 207 ? -31.100 9.815 8.648 1.00 87.62 207 LYS A CA 1
ATOM 1564 C C . LYS A 1 207 ? -29.812 10.312 9.300 1.00 87.62 207 LYS A C 1
ATOM 1566 O O . LYS A 1 207 ? -29.882 11.170 10.164 1.00 87.62 207 LYS A O 1
ATOM 1571 N N . GLU A 1 208 ? -28.667 9.833 8.834 1.00 90.31 208 GLU A N 1
ATOM 1572 C CA . GLU A 1 208 ? -27.345 10.132 9.374 1.00 90.31 208 GLU A CA 1
ATOM 1573 C C . GLU A 1 208 ? -27.024 11.631 9.293 1.00 90.31 208 GLU A C 1
ATOM 1575 O O . GLU A 1 208 ? -26.658 12.230 10.306 1.00 90.31 208 GLU A O 1
ATOM 1580 N N . GLY A 1 209 ? -27.234 12.253 8.127 1.00 88.69 209 GLY A N 1
ATOM 1581 C CA . GLY A 1 209 ? -27.003 13.686 7.924 1.00 88.69 209 GLY A CA 1
ATOM 1582 C C . GLY A 1 209 ? -27.999 14.579 8.667 1.00 88.69 209 GLY A C 1
ATOM 1583 O O . GLY A 1 209 ? -27.617 15.632 9.175 1.00 88.69 209 GLY A O 1
ATOM 1584 N N . SER A 1 210 ? -29.250 14.133 8.823 1.00 88.88 210 SER A N 1
ATOM 1585 C CA . SER A 1 210 ? -30.293 14.894 9.530 1.00 88.88 210 SER A CA 1
ATOM 1586 C C . SER A 1 210 ? -30.210 14.772 11.053 1.00 88.88 210 SER A C 1
ATOM 1588 O O . SER A 1 210 ? -30.436 15.748 11.763 1.00 88.88 210 SER A O 1
ATOM 1590 N N . SER A 1 211 ? -29.922 13.577 11.580 1.00 92.31 211 SER A N 1
ATOM 1591 C CA . SER A 1 211 ? -29.870 13.325 13.025 1.00 92.31 211 SER A CA 1
ATOM 1592 C C . SER A 1 211 ? -28.481 13.487 13.625 1.00 92.31 211 SER A C 1
ATOM 1594 O O . SER A 1 211 ? -28.365 13.407 14.846 1.00 92.31 211 SER A O 1
ATOM 1596 N N . LYS A 1 212 ? -27.443 13.637 12.790 1.00 94.06 212 LYS A N 1
ATOM 1597 C CA . LYS A 1 212 ? -26.029 13.655 13.198 1.00 94.06 212 LYS A CA 1
ATOM 1598 C C . LYS A 1 212 ? -25.680 12.464 14.099 1.00 94.06 212 LYS A C 1
ATOM 1600 O O . LYS A 1 212 ? -25.011 12.581 15.125 1.00 94.06 212 LYS A O 1
ATOM 1605 N N . ARG A 1 213 ? -26.184 11.291 13.703 1.00 95.44 213 ARG A N 1
ATOM 1606 C CA . ARG A 1 213 ? -25.988 10.011 14.397 1.00 95.44 213 ARG A CA 1
ATOM 1607 C C . ARG A 1 213 ? -25.649 8.924 13.391 1.00 95.44 213 ARG A C 1
ATOM 1609 O O . ARG A 1 213 ? -26.423 8.706 12.461 1.00 95.44 213 ARG A O 1
ATOM 1616 N N . ILE A 1 214 ? -24.532 8.234 13.597 1.00 96.06 214 ILE A N 1
ATOM 1617 C CA . ILE A 1 214 ? -24.074 7.128 12.748 1.00 96.06 214 ILE A CA 1
ATOM 1618 C C . ILE A 1 214 ? -24.173 5.825 13.541 1.00 96.06 214 ILE A C 1
ATOM 1620 O O . ILE A 1 214 ? -23.590 5.700 14.615 1.00 96.06 214 ILE A O 1
ATOM 1624 N N . GLN A 1 215 ? -24.900 4.841 13.010 1.00 94.94 215 GLN A N 1
ATOM 1625 C CA . GLN A 1 215 ? -25.062 3.534 13.655 1.00 94.94 215 GLN A CA 1
ATOM 1626 C C . GLN A 1 215 ? -24.051 2.523 13.106 1.00 94.94 215 GLN A C 1
ATOM 1628 O O . GLN A 1 215 ? -24.096 2.184 11.924 1.00 94.94 215 GLN A O 1
ATOM 1633 N N . ILE A 1 216 ? -23.185 2.005 13.979 1.00 94.69 216 ILE A N 1
ATOM 1634 C CA . ILE A 1 216 ? -22.133 1.021 13.670 1.00 94.69 216 ILE A CA 1
ATOM 1635 C C . ILE A 1 216 ? -22.099 -0.064 14.750 1.00 94.69 216 ILE A C 1
ATOM 1637 O O . ILE A 1 216 ? -21.139 -0.237 15.496 1.00 94.69 216 ILE A O 1
ATOM 1641 N N . LYS A 1 217 ? -23.208 -0.804 14.847 1.00 92.19 217 LYS A N 1
ATOM 1642 C CA . LYS A 1 217 ? -23.439 -1.838 15.875 1.00 92.19 217 LYS A CA 1
ATOM 1643 C C . LYS A 1 217 ? -22.535 -3.069 15.753 1.00 92.19 217 LYS A C 1
ATOM 1645 O O . LYS A 1 217 ? -22.580 -3.947 16.606 1.00 92.19 217 LYS A O 1
ATOM 1650 N N . ASP A 1 218 ? -21.781 -3.161 14.668 1.00 92.44 218 ASP A N 1
ATOM 1651 C CA . ASP A 1 218 ? -20.759 -4.168 14.393 1.00 92.44 218 ASP A CA 1
ATOM 1652 C C . ASP A 1 218 ? -19.365 -3.766 14.905 1.00 92.44 218 ASP A C 1
ATOM 1654 O O . ASP A 1 218 ? -18.446 -4.580 14.861 1.00 92.44 218 ASP A O 1
ATOM 1658 N N . SER A 1 219 ? -19.206 -2.538 15.409 1.00 95.69 219 SER A N 1
ATOM 1659 C CA . SER A 1 219 ? -17.928 -1.971 15.852 1.00 95.69 219 SER A CA 1
ATOM 1660 C C . SER A 1 219 ? -17.931 -1.703 17.360 1.00 95.69 219 SER A C 1
ATOM 1662 O O . SER A 1 219 ? -18.939 -1.249 17.902 1.00 95.69 219 SER A O 1
ATOM 1664 N N . SER A 1 220 ? -16.810 -1.963 18.041 1.00 95.94 220 SER A N 1
ATOM 1665 C CA . SER A 1 220 ? -16.647 -1.644 19.467 1.00 95.94 220 SER A CA 1
ATOM 1666 C C . SER A 1 220 ? -16.320 -0.167 19.694 1.00 95.94 220 SER A C 1
ATOM 1668 O O . SER A 1 220 ? -15.690 0.478 18.853 1.00 95.94 220 SER A O 1
ATOM 1670 N N . GLU A 1 221 ? -16.680 0.353 20.865 1.00 95.75 221 GLU A N 1
ATOM 1671 C CA . GLU A 1 221 ? -16.353 1.701 21.334 1.00 95.75 221 GLU A CA 1
ATOM 1672 C C . GLU A 1 221 ? -14.839 1.942 21.282 1.00 95.75 221 GLU A C 1
ATOM 1674 O O . GLU A 1 221 ? -14.389 2.962 20.761 1.00 95.75 221 GLU A O 1
ATOM 1679 N N . SER A 1 222 ? -14.046 0.958 21.724 1.00 94.94 222 SER A N 1
ATOM 1680 C CA . SER A 1 222 ? -12.580 1.028 21.711 1.00 94.94 222 SER A CA 1
ATOM 1681 C C . SER A 1 222 ? -12.005 1.192 20.302 1.00 94.94 222 SER A C 1
ATOM 1683 O O . SER A 1 222 ? -11.097 1.995 20.094 1.00 94.94 222 SER A O 1
ATOM 1685 N N . GLY A 1 223 ? -12.545 0.469 19.319 1.00 95.50 223 GLY A N 1
ATOM 1686 C CA . GLY A 1 223 ? -12.096 0.541 17.933 1.00 95.50 223 GLY A CA 1
ATOM 1687 C C . GLY A 1 223 ? -12.511 1.838 17.244 1.00 95.50 223 GLY A C 1
ATOM 1688 O O . GLY A 1 223 ? -11.733 2.412 16.484 1.00 95.50 223 GLY A O 1
ATOM 1689 N N . VAL A 1 224 ? -13.711 2.339 17.551 1.00 96.44 224 VAL A N 1
ATOM 1690 C CA . VAL A 1 224 ? -14.194 3.636 17.053 1.00 96.44 224 VAL A CA 1
ATOM 1691 C C . VAL A 1 224 ? -13.386 4.778 17.658 1.00 96.44 224 VAL A C 1
ATOM 1693 O O . VAL A 1 224 ? -12.975 5.681 16.931 1.00 96.44 224 VAL A O 1
ATOM 1696 N N . SER A 1 225 ? -13.104 4.731 18.964 1.00 95.06 225 SER A N 1
ATOM 1697 C CA . SER A 1 225 ? -12.249 5.730 19.605 1.00 95.06 225 SER A CA 1
ATOM 1698 C C . SER A 1 225 ? -10.843 5.705 19.020 1.00 95.06 225 SER A C 1
ATOM 1700 O O . SER A 1 225 ? -10.333 6.766 18.690 1.00 95.06 225 SER A O 1
ATOM 1702 N N . LEU A 1 226 ? -10.254 4.523 18.804 1.00 95.88 226 LEU A N 1
ATOM 1703 C CA . LEU A 1 226 ? -8.940 4.402 18.171 1.00 95.88 226 LEU A CA 1
ATOM 1704 C C . LEU A 1 226 ? -8.920 5.009 16.762 1.00 95.88 226 LEU A C 1
ATOM 1706 O O . LEU A 1 226 ? -8.013 5.773 16.442 1.00 95.88 226 LEU A O 1
ATOM 1710 N N . PHE A 1 227 ? -9.927 4.708 15.936 1.00 96.62 227 PHE A N 1
ATOM 1711 C CA . PHE A 1 227 ? -10.060 5.319 14.612 1.00 96.62 227 PHE A CA 1
ATOM 1712 C C . PHE A 1 227 ? -10.083 6.851 14.703 1.00 96.62 227 PHE A C 1
ATOM 1714 O O . PHE A 1 227 ? -9.369 7.517 13.957 1.00 96.62 227 PHE A O 1
ATOM 1721 N N . LEU A 1 228 ? -10.861 7.411 15.634 1.00 95.75 228 LEU A N 1
ATOM 1722 C CA . LEU A 1 228 ? -10.938 8.857 15.839 1.00 95.75 228 LEU A CA 1
ATOM 1723 C C . LEU A 1 228 ? -9.629 9.440 16.383 1.00 95.75 228 LEU A C 1
ATOM 1725 O O . LEU A 1 228 ? -9.208 10.491 15.920 1.00 95.75 228 LEU A O 1
ATOM 1729 N N . ASP A 1 229 ? -8.953 8.778 17.316 1.00 93.25 229 ASP A N 1
ATOM 1730 C CA . ASP A 1 229 ? -7.687 9.268 17.870 1.00 93.25 229 ASP A CA 1
ATOM 1731 C C . ASP A 1 229 ? -6.622 9.362 16.772 1.00 93.25 229 ASP A C 1
ATOM 1733 O O . ASP A 1 229 ? -5.975 10.404 16.612 1.00 93.25 229 ASP A O 1
ATOM 1737 N N . MET A 1 230 ? -6.538 8.331 15.925 1.00 92.25 230 MET A N 1
ATOM 1738 C CA . MET A 1 230 ? -5.668 8.338 14.751 1.00 92.25 230 MET A CA 1
ATOM 1739 C C . MET A 1 230 ? -6.085 9.408 13.739 1.00 92.25 230 MET A C 1
ATOM 1741 O O . MET A 1 230 ? -5.226 10.051 13.145 1.00 92.25 230 MET A O 1
ATOM 1745 N N . LEU A 1 231 ? -7.385 9.639 13.550 1.00 93.06 231 LEU A N 1
ATOM 1746 C CA . LEU A 1 231 ? -7.882 10.653 12.622 1.00 93.06 231 LEU A CA 1
ATOM 1747 C C . LEU A 1 231 ? -7.524 12.079 13.057 1.00 93.06 231 LEU A C 1
ATOM 1749 O O . LEU A 1 231 ? -7.233 12.924 12.214 1.00 93.06 231 LEU A O 1
ATOM 1753 N N . TYR A 1 232 ? -7.562 12.351 14.363 1.00 91.88 232 TYR A N 1
ATOM 1754 C CA . TYR A 1 232 ? -7.271 13.675 14.916 1.00 91.88 232 TYR A CA 1
ATOM 1755 C C . TYR A 1 232 ? -5.771 13.935 15.023 1.00 91.88 232 TYR A C 1
ATOM 1757 O O . TYR A 1 232 ? -5.330 15.055 14.782 1.00 91.88 232 TYR A O 1
ATOM 1765 N N . THR A 1 233 ? -4.999 12.925 15.424 1.00 86.44 233 THR A N 1
ATOM 1766 C CA . THR A 1 233 ? -3.613 13.126 15.877 1.00 86.44 233 THR A CA 1
ATOM 1767 C C . THR A 1 233 ? -2.575 12.374 15.046 1.00 86.44 233 THR A C 1
ATOM 1769 O O . THR A 1 233 ? -1.382 12.629 15.183 1.00 86.44 233 THR A O 1
ATOM 1772 N N . GLY A 1 234 ? -2.997 11.435 14.194 1.00 83.94 234 GLY A N 1
ATOM 1773 C CA . GLY A 1 234 ? -2.097 10.495 13.520 1.00 83.94 234 GLY A CA 1
ATOM 1774 C C . GLY A 1 234 ? -1.428 9.494 14.471 1.00 83.94 234 GLY A C 1
ATOM 1775 O O . GLY A 1 234 ? -0.485 8.815 14.073 1.00 83.94 234 GLY A O 1
ATOM 1776 N N . SER A 1 235 ? -1.876 9.417 15.728 1.00 79.75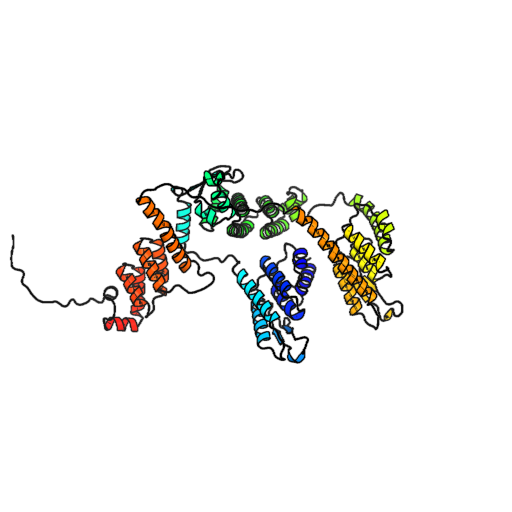 235 SER A N 1
ATOM 1777 C CA . SER A 1 235 ? -1.290 8.591 16.783 1.00 79.75 235 SER A CA 1
ATOM 1778 C C . SER A 1 235 ? -2.363 8.107 17.766 1.00 79.75 235 SER A C 1
ATOM 1780 O O . SER A 1 235 ? -3.540 8.453 17.672 1.00 79.75 235 SER A O 1
ATOM 1782 N N . THR A 1 236 ? -1.955 7.284 18.724 1.00 78.69 236 THR A N 1
ATOM 1783 C CA . THR A 1 236 ? -2.738 6.958 19.915 1.00 78.69 236 THR A CA 1
ATOM 1784 C C . THR A 1 236 ? -1.794 6.816 21.109 1.00 78.69 236 THR A C 1
ATOM 1786 O O . THR A 1 236 ? -0.666 6.350 20.960 1.00 78.69 236 THR A O 1
ATOM 1789 N N . PHE A 1 237 ? -2.228 7.247 22.296 1.00 61.47 237 PHE A N 1
ATOM 1790 C CA . PHE A 1 237 ? -1.469 7.056 23.544 1.00 61.47 237 PHE A CA 1
ATOM 1791 C C . PHE A 1 237 ? -1.674 5.691 24.170 1.00 61.47 237 PHE A C 1
ATOM 1793 O O . PHE A 1 237 ? -0.906 5.280 25.041 1.00 61.47 237 PHE A O 1
ATOM 1800 N N . ASN A 1 238 ? -2.751 5.026 23.776 1.00 71.81 238 ASN A N 1
ATOM 1801 C CA . ASN A 1 238 ? -3.047 3.702 24.268 1.00 71.81 238 ASN A CA 1
ATOM 1802 C C . ASN A 1 238 ? -2.182 2.701 23.503 1.00 71.81 238 ASN A C 1
ATOM 1804 O O . ASN A 1 238 ? -1.760 2.969 22.383 1.00 71.81 238 ASN A O 1
ATOM 1808 N N . ASP A 1 239 ? -1.921 1.551 24.113 1.00 78.44 239 ASP A N 1
ATOM 1809 C CA . ASP A 1 239 ? -1.403 0.384 23.405 1.00 78.44 239 ASP A CA 1
ATOM 1810 C C . ASP A 1 239 ? -2.624 -0.437 22.964 1.00 78.44 239 ASP A C 1
ATOM 1812 O O . ASP A 1 239 ? -3.152 -1.225 23.761 1.00 78.44 239 ASP A O 1
ATOM 1816 N N . PRO A 1 240 ? -3.221 -0.142 21.790 1.00 87.19 240 PRO A N 1
ATOM 1817 C CA . PRO A 1 240 ? -4.463 -0.777 21.397 1.00 87.19 240 PRO A CA 1
ATOM 1818 C C . PRO A 1 240 ? -4.228 -2.255 21.114 1.00 87.19 240 PRO A C 1
ATOM 1820 O O . PRO A 1 240 ? -3.283 -2.652 20.432 1.00 87.19 240 PRO A O 1
ATOM 1823 N N . ASP A 1 241 ? -5.159 -3.082 21.576 1.00 91.69 241 ASP A N 1
ATOM 1824 C CA . ASP A 1 241 ? -5.152 -4.484 21.199 1.00 91.69 241 ASP A CA 1
ATOM 1825 C C . ASP A 1 241 ? -5.419 -4.667 19.694 1.00 91.69 241 ASP A C 1
ATOM 1827 O O . ASP A 1 241 ? -5.962 -3.802 18.993 1.00 91.69 241 ASP A O 1
ATOM 1831 N N . TYR A 1 242 ? -5.064 -5.847 19.180 1.00 93.81 242 TYR A N 1
ATOM 1832 C CA . TYR A 1 242 ? -5.263 -6.162 17.766 1.00 93.81 242 TYR A CA 1
ATOM 1833 C C . TYR A 1 242 ? -6.741 -6.080 17.346 1.00 93.81 242 TYR A C 1
ATOM 1835 O O . TYR A 1 242 ? -7.032 -5.841 16.178 1.00 93.81 242 TYR A O 1
ATOM 1843 N N . LYS A 1 243 ? -7.694 -6.268 18.271 1.00 95.25 243 LYS A N 1
ATOM 1844 C CA . LYS A 1 243 ? -9.132 -6.216 17.968 1.00 95.25 243 LYS A CA 1
ATOM 1845 C C . LYS A 1 243 ? -9.568 -4.789 17.665 1.00 95.25 243 LYS A C 1
ATOM 1847 O O . LYS A 1 243 ? -10.223 -4.556 16.654 1.00 95.25 243 LYS A O 1
ATOM 1852 N N . SER A 1 244 ? -9.154 -3.842 18.499 1.00 95.19 244 SER A N 1
ATOM 1853 C CA . SER A 1 244 ? -9.424 -2.416 18.326 1.00 95.19 244 SER A CA 1
ATOM 1854 C C . SER A 1 244 ? -8.746 -1.899 17.057 1.00 95.19 244 SER A C 1
ATOM 1856 O O . SER A 1 244 ? -9.390 -1.206 16.273 1.00 95.19 244 SER A O 1
ATOM 1858 N N . MET A 1 245 ? -7.505 -2.328 16.786 1.00 95.06 245 MET A N 1
ATOM 1859 C CA . MET A 1 245 ? -6.801 -2.038 15.527 1.00 95.06 245 MET A CA 1
ATOM 1860 C C . MET A 1 245 ? -7.549 -2.570 14.294 1.00 95.06 245 MET A C 1
ATOM 1862 O O . MET A 1 245 ? -7.661 -1.872 13.288 1.00 95.06 245 MET A O 1
ATOM 1866 N N . LEU A 1 246 ? -8.099 -3.788 14.357 1.00 96.75 246 LEU A N 1
ATOM 1867 C CA . LEU A 1 246 ? -8.875 -4.362 13.253 1.00 96.75 246 LEU A CA 1
ATOM 1868 C C . LEU A 1 246 ? -10.211 -3.646 13.028 1.00 96.75 246 LEU A C 1
ATOM 1870 O O . LEU A 1 246 ? -10.604 -3.479 11.874 1.00 96.75 246 LEU A O 1
ATOM 1874 N N . VAL A 1 247 ? -10.886 -3.201 14.093 1.00 97.12 247 VAL A N 1
ATOM 1875 C CA . VAL A 1 247 ? -12.093 -2.365 13.983 1.00 97.12 247 VAL A CA 1
ATOM 1876 C C . VAL A 1 247 ? -11.742 -1.010 13.366 1.00 97.12 247 VAL A C 1
ATOM 1878 O O . VAL A 1 247 ? -12.396 -0.592 12.415 1.00 97.12 247 VAL A O 1
ATOM 1881 N N . ALA A 1 248 ? -10.676 -0.353 13.832 1.00 96.94 248 ALA A N 1
ATOM 1882 C CA . ALA A 1 248 ? -10.225 0.912 13.257 1.00 96.94 248 ALA A CA 1
ATOM 1883 C C . ALA A 1 248 ? -9.864 0.770 11.768 1.00 96.94 248 ALA A C 1
ATOM 1885 O O . ALA A 1 248 ? -10.225 1.627 10.962 1.00 96.94 248 ALA A O 1
ATOM 1886 N N . LEU A 1 249 ? -9.230 -0.344 11.384 1.00 97.06 249 LEU A N 1
ATOM 1887 C CA . LEU A 1 249 ? -8.921 -0.664 9.988 1.00 97.06 249 LEU A CA 1
ATOM 1888 C C . LEU A 1 249 ? -10.189 -0.877 9.160 1.00 97.06 249 LEU A C 1
ATOM 1890 O O . LEU A 1 249 ? -10.249 -0.438 8.013 1.00 97.06 249 LEU A O 1
ATOM 1894 N N . ASP A 1 250 ? -11.196 -1.551 9.717 1.00 96.69 250 ASP A N 1
ATOM 1895 C CA . ASP A 1 250 ? -12.477 -1.748 9.044 1.00 96.69 250 ASP A CA 1
ATOM 1896 C C . ASP A 1 250 ? -13.173 -0.422 8.754 1.00 96.69 250 ASP A C 1
ATOM 1898 O O . ASP A 1 250 ? -13.560 -0.177 7.613 1.00 96.69 250 ASP A O 1
ATOM 1902 N N . LEU A 1 251 ? -13.230 0.470 9.743 1.00 97.38 251 LEU A N 1
ATOM 1903 C CA . LEU A 1 251 ? -13.818 1.800 9.600 1.00 97.38 251 LEU A CA 1
ATOM 1904 C C . LEU A 1 251 ? -13.033 2.671 8.616 1.00 97.38 251 LEU A C 1
ATOM 1906 O O . LEU A 1 251 ? -13.631 3.258 7.714 1.00 97.38 251 LEU A O 1
ATOM 1910 N N . ALA A 1 252 ? -11.703 2.709 8.731 1.00 96.94 252 ALA A N 1
ATOM 1911 C CA . ALA A 1 252 ? -10.849 3.478 7.830 1.00 96.94 252 ALA A CA 1
ATOM 1912 C C . ALA A 1 252 ? -10.997 3.009 6.376 1.00 96.94 252 ALA A C 1
ATOM 1914 O O . ALA A 1 252 ? -11.184 3.830 5.480 1.00 96.94 252 ALA A O 1
ATOM 1915 N N . HIS A 1 253 ? -10.999 1.694 6.142 1.00 95.62 253 HIS A N 1
ATOM 1916 C CA . HIS A 1 253 ? -11.198 1.124 4.811 1.00 95.62 253 HIS A CA 1
ATOM 1917 C C . HIS A 1 253 ? -12.624 1.372 4.290 1.00 95.62 253 HIS A C 1
ATOM 1919 O O . HIS A 1 253 ? -12.812 1.802 3.152 1.00 95.62 253 HIS A O 1
ATOM 1925 N N . ARG A 1 254 ? -13.650 1.154 5.126 1.00 95.12 254 ARG A N 1
ATOM 1926 C CA . ARG A 1 254 ? -15.070 1.374 4.791 1.00 95.12 254 ARG A CA 1
ATOM 1927 C C . ARG A 1 254 ? -15.364 2.827 4.430 1.00 95.12 254 ARG A C 1
ATOM 1929 O O . ARG A 1 254 ? -16.199 3.085 3.564 1.00 95.12 254 ARG A O 1
ATOM 1936 N N . TRP A 1 255 ? -14.701 3.766 5.095 1.00 96.81 255 TRP A N 1
ATOM 1937 C CA . TRP A 1 255 ? -14.884 5.199 4.892 1.00 96.81 255 TRP A CA 1
ATOM 1938 C C . TRP A 1 255 ? -13.807 5.836 4.011 1.00 96.81 255 TRP A C 1
ATOM 1940 O O . TRP A 1 255 ? -13.803 7.055 3.871 1.00 96.81 255 TRP A O 1
ATOM 1950 N N . GLN A 1 256 ? -12.953 5.045 3.357 1.00 94.06 256 GLN A N 1
ATOM 1951 C CA . GLN A 1 256 ? -11.938 5.532 2.411 1.00 94.06 256 GLN A CA 1
ATOM 1952 C C . GLN A 1 256 ? -11.017 6.598 3.022 1.00 94.06 256 GLN A C 1
ATOM 1954 O O . GLN A 1 256 ? -10.787 7.659 2.443 1.00 94.06 256 GLN A O 1
ATOM 1959 N N . VAL A 1 257 ? -10.525 6.331 4.231 1.00 95.00 257 VAL A N 1
ATOM 1960 C CA . VAL A 1 257 ? -9.532 7.171 4.906 1.00 95.00 257 VAL A CA 1
ATOM 1961 C C . VAL A 1 257 ? -8.153 6.551 4.703 1.00 95.00 257 VAL A C 1
ATOM 1963 O O . VAL A 1 257 ? -7.571 5.974 5.622 1.00 95.00 257 VAL A O 1
ATOM 1966 N N . ASP A 1 258 ? -7.648 6.644 3.472 1.00 88.38 258 ASP A N 1
ATOM 1967 C CA . ASP A 1 258 ? -6.463 5.904 3.008 1.00 88.38 258 ASP A CA 1
ATOM 1968 C C . ASP A 1 258 ? -5.222 6.153 3.879 1.00 88.38 258 ASP A C 1
ATOM 1970 O O . ASP A 1 258 ? -4.522 5.212 4.239 1.00 88.38 258 ASP A O 1
ATOM 1974 N N . GLY A 1 259 ? -5.000 7.394 4.329 1.00 86.75 259 GLY A N 1
ATOM 1975 C CA . GLY A 1 259 ? -3.866 7.708 5.205 1.00 86.75 259 GLY A CA 1
ATOM 1976 C C . GLY A 1 259 ? -3.887 6.938 6.532 1.00 86.75 259 GLY A C 1
ATOM 1977 O O . GLY A 1 259 ? -2.840 6.530 7.029 1.00 86.75 259 GLY A O 1
ATOM 1978 N N . ILE A 1 260 ? -5.074 6.687 7.093 1.00 91.56 260 ILE A N 1
ATOM 1979 C CA . ILE A 1 260 ? -5.240 5.895 8.323 1.00 91.56 260 ILE A CA 1
ATOM 1980 C C . ILE A 1 260 ? -5.100 4.404 8.024 1.00 91.56 260 ILE A C 1
ATOM 1982 O O . ILE A 1 260 ? -4.503 3.681 8.821 1.00 91.56 260 ILE A O 1
ATOM 1986 N N . VAL A 1 261 ? -5.586 3.947 6.865 1.00 92.50 261 VAL A N 1
ATOM 1987 C CA . VAL A 1 261 ? -5.350 2.576 6.394 1.00 92.50 261 VAL A CA 1
ATOM 1988 C C . VAL A 1 261 ? -3.847 2.303 6.313 1.00 92.50 261 VAL A C 1
ATOM 1990 O O . VAL A 1 261 ? -3.390 1.318 6.885 1.00 92.50 261 VAL A O 1
ATOM 1993 N N . ASP A 1 262 ? -3.067 3.194 5.704 1.00 87.06 262 ASP A N 1
ATOM 1994 C CA . ASP A 1 262 ? -1.614 3.041 5.579 1.00 87.06 262 ASP A CA 1
ATOM 1995 C C . ASP A 1 262 ? -0.904 3.006 6.940 1.00 87.06 262 ASP A C 1
ATOM 1997 O O . ASP A 1 262 ? -0.046 2.151 7.172 1.00 87.06 262 ASP A O 1
ATOM 2001 N N . MET A 1 263 ? -1.292 3.885 7.873 1.00 85.75 263 MET A N 1
ATOM 2002 C CA . MET A 1 263 ? -0.763 3.872 9.242 1.00 85.75 263 MET A CA 1
ATOM 2003 C C . MET A 1 263 ? -1.047 2.541 9.953 1.00 85.75 263 MET A C 1
ATOM 2005 O O . MET A 1 263 ? -0.145 1.946 10.546 1.00 85.75 263 MET A O 1
ATOM 2009 N N . LEU A 1 264 ? -2.280 2.037 9.855 1.00 90.81 264 LEU A N 1
ATOM 2010 C CA . LEU A 1 264 ? -2.683 0.763 10.456 1.00 90.81 264 LEU A CA 1
ATOM 2011 C C . LEU A 1 264 ? -1.982 -0.433 9.803 1.00 90.81 264 LEU A C 1
ATOM 2013 O O . LEU A 1 264 ? -1.586 -1.364 10.502 1.00 90.81 264 LEU A O 1
ATOM 2017 N N . LEU A 1 265 ? -1.774 -0.404 8.484 1.00 89.06 265 LEU A N 1
ATOM 2018 C CA . LEU A 1 265 ? -0.999 -1.415 7.759 1.00 89.06 265 LEU A CA 1
ATOM 2019 C C . LEU A 1 265 ? 0.479 -1.427 8.158 1.00 89.06 265 LEU A C 1
ATOM 2021 O O . LEU A 1 265 ? 1.117 -2.474 8.053 1.00 89.06 265 LEU A O 1
ATOM 2025 N N . GLY A 1 266 ? 1.014 -0.293 8.616 1.00 84.31 266 GLY A N 1
ATOM 2026 C CA . GLY A 1 266 ? 2.355 -0.197 9.183 1.00 84.31 266 GLY A CA 1
ATOM 2027 C C . GLY A 1 266 ? 2.472 -0.787 10.592 1.00 84.31 266 GLY A C 1
ATOM 2028 O O . GLY A 1 266 ? 3.520 -1.334 10.913 1.00 84.31 266 GLY A O 1
ATOM 2029 N N . ALA A 1 267 ? 1.416 -0.708 11.410 1.00 86.12 267 ALA A N 1
ATOM 2030 C CA . ALA A 1 267 ? 1.441 -1.130 12.816 1.00 86.12 267 ALA A CA 1
ATOM 2031 C C . ALA A 1 267 ? 0.940 -2.568 13.056 1.00 86.12 267 ALA A C 1
ATOM 2033 O O . ALA A 1 267 ? 1.467 -3.286 13.902 1.00 86.12 267 ALA A O 1
ATOM 2034 N N . LEU A 1 268 ? -0.072 -3.024 12.308 1.00 91.12 268 LEU A N 1
ATOM 2035 C CA . LEU A 1 268 ? -0.659 -4.362 12.466 1.00 91.12 268 LEU A CA 1
ATOM 2036 C C . LEU A 1 268 ? 0.328 -5.535 12.324 1.00 91.12 268 LEU A C 1
ATOM 2038 O O . LEU A 1 268 ? 0.130 -6.523 13.034 1.00 91.12 268 LEU A O 1
ATOM 2042 N N . PRO A 1 269 ? 1.364 -5.485 11.459 1.00 91.25 269 PRO A N 1
ATOM 2043 C CA . PRO A 1 269 ? 2.359 -6.553 11.370 1.00 91.25 269 PRO A CA 1
ATOM 2044 C C . PRO A 1 269 ? 3.062 -6.863 12.697 1.00 91.25 269 PRO A C 1
ATOM 2046 O O . PRO A 1 269 ? 3.322 -8.033 12.975 1.00 91.25 269 PRO A O 1
ATOM 2049 N N . ASP A 1 270 ? 3.298 -5.851 13.536 1.00 89.75 270 ASP A N 1
ATOM 2050 C CA . ASP A 1 270 ? 3.967 -6.007 14.835 1.00 89.75 270 ASP A CA 1
ATOM 2051 C C . ASP A 1 270 ? 3.064 -6.682 15.883 1.00 89.75 270 ASP A C 1
ATOM 2053 O O . ASP A 1 270 ? 3.544 -7.226 16.877 1.00 89.75 270 ASP A O 1
ATOM 2057 N N . LEU A 1 271 ? 1.749 -6.700 15.640 1.00 91.12 271 LEU A N 1
ATOM 2058 C CA . LEU A 1 271 ? 0.746 -7.321 16.505 1.00 91.12 271 LEU A CA 1
ATOM 2059 C C . LEU A 1 271 ? 0.395 -8.755 16.089 1.00 91.12 271 LEU A C 1
ATOM 2061 O O . LEU A 1 271 ? -0.501 -9.357 16.691 1.00 91.12 271 LEU A O 1
ATOM 2065 N N . ILE A 1 272 ? 1.056 -9.317 15.069 1.00 92.75 272 ILE A N 1
ATOM 2066 C CA . ILE A 1 272 ? 0.812 -10.693 14.622 1.00 92.75 272 ILE A CA 1
ATOM 2067 C C . ILE A 1 272 ? 1.427 -11.679 15.626 1.00 92.75 272 ILE A C 1
ATOM 2069 O O . ILE A 1 272 ? 2.640 -11.866 15.715 1.00 92.75 272 ILE A O 1
ATOM 2073 N N . THR A 1 273 ? 0.554 -12.363 16.354 1.00 93.19 273 THR A N 1
ATOM 2074 C CA . THR A 1 273 ? 0.843 -13.463 17.275 1.00 93.19 273 THR A CA 1
ATOM 2075 C C . THR A 1 273 ? -0.011 -14.667 16.887 1.00 93.19 273 THR A C 1
ATOM 2077 O O . THR A 1 273 ? -0.875 -14.557 16.019 1.00 93.19 273 THR A O 1
ATOM 2080 N N . VAL A 1 274 ? 0.175 -15.824 17.524 1.00 91.81 274 VAL A N 1
ATOM 2081 C CA . VAL A 1 274 ? -0.679 -16.999 17.265 1.00 91.81 274 VAL A CA 1
ATOM 2082 C C . VAL A 1 274 ? -2.161 -16.674 17.509 1.00 91.81 274 VAL A C 1
ATOM 2084 O O . VAL A 1 274 ? -3.011 -17.029 16.692 1.00 91.81 274 VAL A O 1
ATOM 2087 N N . ASP A 1 275 ? -2.457 -15.925 18.575 1.00 92.38 275 ASP A N 1
ATOM 2088 C CA . ASP A 1 275 ? -3.824 -15.566 18.966 1.00 92.38 275 ASP A CA 1
ATOM 2089 C C . ASP A 1 275 ? -4.476 -14.546 18.022 1.00 92.38 275 ASP A C 1
ATOM 2091 O O . ASP A 1 275 ? -5.687 -14.587 17.800 1.00 92.38 275 ASP A O 1
ATOM 2095 N N . SER A 1 276 ? -3.696 -13.613 17.467 1.00 95.00 276 SER A N 1
ATOM 2096 C CA . SER A 1 276 ? -4.208 -12.566 16.573 1.00 95.00 276 SER A CA 1
ATOM 2097 C C . SER A 1 276 ? -4.140 -12.950 15.092 1.00 95.00 276 SER A C 1
ATOM 2099 O O . SER A 1 276 ? -4.869 -12.381 14.275 1.00 95.00 276 SER A O 1
ATOM 2101 N N . PHE A 1 277 ? -3.311 -13.939 14.735 1.00 95.19 277 PHE A N 1
ATOM 2102 C CA . PHE A 1 277 ? -2.995 -14.311 13.357 1.00 95.19 277 PHE A CA 1
ATOM 2103 C C . PHE A 1 277 ? -4.240 -14.551 12.508 1.00 95.19 277 PHE A C 1
ATOM 2105 O O . PHE A 1 277 ? -4.353 -13.990 11.421 1.00 95.19 277 PHE A O 1
ATOM 2112 N N . VAL A 1 278 ? -5.181 -15.365 12.996 1.00 94.75 278 VAL A N 1
ATOM 2113 C CA . VAL A 1 278 ? -6.373 -15.744 12.223 1.00 94.75 278 VAL A CA 1
ATOM 2114 C C . VAL A 1 278 ? -7.212 -14.513 11.887 1.00 94.75 278 VAL A C 1
ATOM 2116 O O . VAL A 1 278 ? -7.526 -14.292 10.720 1.00 94.75 278 VAL A O 1
ATOM 2119 N N . ALA A 1 279 ? -7.505 -13.678 12.887 1.00 95.62 279 ALA A N 1
ATOM 2120 C CA . ALA A 1 279 ? -8.324 -12.484 12.710 1.00 95.62 279 ALA A CA 1
ATOM 2121 C C . ALA A 1 279 ? -7.659 -11.462 11.770 1.00 95.62 279 ALA A C 1
ATOM 2123 O O . ALA A 1 279 ? -8.318 -10.899 10.891 1.00 95.62 279 ALA A O 1
ATOM 2124 N N . ILE A 1 280 ? -6.345 -11.252 11.913 1.00 95.88 280 ILE A N 1
ATOM 2125 C CA . ILE A 1 280 ? -5.586 -10.326 11.062 1.00 95.88 280 ILE A CA 1
ATOM 2126 C C . ILE A 1 280 ? -5.507 -10.854 9.623 1.00 95.88 280 ILE A C 1
ATOM 2128 O O . ILE A 1 280 ? -5.783 -10.107 8.683 1.00 95.88 280 ILE A O 1
ATOM 2132 N N . ALA A 1 281 ? -5.198 -12.140 9.436 1.00 93.81 281 ALA A N 1
ATOM 2133 C CA . ALA A 1 281 ? -5.091 -12.757 8.117 1.00 93.81 281 ALA A CA 1
ATOM 2134 C C . ALA A 1 281 ? -6.433 -12.764 7.373 1.00 93.81 281 ALA A C 1
ATOM 2136 O O . ALA A 1 281 ? -6.475 -12.461 6.180 1.00 93.81 281 ALA A O 1
ATOM 2137 N N . GLU A 1 282 ? -7.539 -13.060 8.059 1.00 94.44 282 GLU A N 1
ATOM 2138 C CA . GLU A 1 282 ? -8.874 -12.968 7.466 1.00 94.44 282 GLU A CA 1
ATOM 2139 C C . GLU A 1 282 ? -9.206 -11.541 7.037 1.00 94.44 282 GLU A C 1
ATOM 2141 O O . GLU A 1 282 ? -9.613 -11.334 5.893 1.00 94.44 282 GLU A O 1
ATOM 2146 N N . SER A 1 283 ? -8.979 -10.551 7.907 1.00 94.12 283 SER A N 1
ATOM 2147 C CA . SER A 1 283 ? -9.232 -9.145 7.575 1.00 94.12 283 SER A CA 1
ATOM 2148 C C . SER A 1 283 ? -8.397 -8.692 6.372 1.00 94.12 283 SER A C 1
ATOM 2150 O O . SER A 1 283 ? -8.929 -8.072 5.449 1.00 94.12 283 SER A O 1
ATOM 2152 N N . ALA A 1 284 ? -7.117 -9.079 6.322 1.00 92.69 284 ALA A N 1
ATOM 2153 C CA . ALA A 1 284 ? -6.222 -8.784 5.207 1.00 92.69 284 ALA A CA 1
ATOM 2154 C C . ALA A 1 284 ? -6.712 -9.396 3.885 1.00 92.69 284 ALA A C 1
ATOM 2156 O O . ALA A 1 284 ? -6.700 -8.733 2.844 1.00 92.69 284 ALA A O 1
ATOM 2157 N N . VAL A 1 285 ? -7.171 -10.655 3.917 1.00 91.19 285 VAL A N 1
ATOM 2158 C CA . VAL A 1 285 ? -7.715 -11.346 2.741 1.00 91.19 285 VAL A CA 1
ATOM 2159 C C . VAL A 1 285 ? -9.009 -10.691 2.266 1.00 91.19 285 VAL A C 1
ATOM 2161 O O . VAL A 1 285 ? -9.114 -10.375 1.081 1.00 91.19 285 VAL A O 1
ATOM 2164 N N . LEU A 1 286 ? -9.956 -10.450 3.175 1.00 92.06 286 LEU A N 1
ATOM 2165 C CA . LEU A 1 286 ? -11.276 -9.896 2.866 1.00 92.06 286 LEU A CA 1
ATOM 2166 C C . LEU A 1 286 ? -11.205 -8.483 2.278 1.00 92.06 286 LEU A C 1
ATOM 2168 O O . LEU A 1 286 ? -11.954 -8.173 1.356 1.00 92.06 286 LEU A O 1
ATOM 2172 N N . LYS A 1 287 ? -10.299 -7.644 2.788 1.00 90.12 287 LYS A N 1
ATOM 2173 C CA . LYS A 1 287 ? -10.138 -6.248 2.354 1.00 90.12 287 LYS A CA 1
ATOM 2174 C C . LYS A 1 287 ? -9.149 -6.066 1.197 1.00 90.12 287 LYS A C 1
ATOM 2176 O O . LYS A 1 287 ? -8.975 -4.955 0.721 1.00 90.12 287 LYS A O 1
ATOM 2181 N N . GLY A 1 288 ? -8.483 -7.127 0.733 1.00 87.12 288 GLY A N 1
ATOM 2182 C CA . GLY A 1 288 ? -7.529 -7.010 -0.377 1.00 87.12 288 GLY A CA 1
ATOM 2183 C C . GLY A 1 288 ? -6.204 -6.321 -0.014 1.00 87.12 288 GLY A C 1
ATOM 2184 O O . GLY A 1 288 ? -5.555 -5.751 -0.882 1.00 87.12 288 GLY A O 1
ATOM 2185 N N . LEU A 1 289 ? -5.789 -6.371 1.255 1.00 84.94 289 LEU A N 1
ATOM 2186 C CA . LEU A 1 289 ? -4.651 -5.605 1.778 1.00 84.94 289 LEU A CA 1
ATOM 2187 C C . LEU A 1 289 ? -3.319 -6.349 1.585 1.00 84.94 289 LEU A C 1
ATOM 2189 O O . LEU A 1 289 ? -2.880 -7.099 2.456 1.00 84.94 289 LEU A O 1
ATOM 2193 N N . GLU A 1 290 ? -2.668 -6.163 0.436 1.00 82.56 290 GLU A N 1
ATOM 2194 C CA . GLU A 1 290 ? -1.514 -6.981 0.019 1.00 82.56 290 GLU A CA 1
ATOM 2195 C C . GLU A 1 290 ? -0.284 -6.894 0.941 1.00 82.56 290 GLU A C 1
ATOM 2197 O O . GLU A 1 290 ? 0.391 -7.899 1.167 1.00 82.56 290 GLU A O 1
ATOM 2202 N N . SER A 1 291 ? 0.027 -5.729 1.518 1.00 77.56 291 SER A N 1
ATOM 2203 C CA . SER A 1 291 ? 1.127 -5.596 2.492 1.00 77.56 291 SER A CA 1
ATOM 2204 C C . SER A 1 291 ? 0.899 -6.469 3.730 1.00 77.56 291 SER A C 1
ATOM 2206 O O . SER A 1 291 ? 1.785 -7.228 4.123 1.00 77.56 291 SER A O 1
ATOM 2208 N N . LEU A 1 292 ? -0.315 -6.440 4.282 1.00 83.38 292 LEU A N 1
ATOM 2209 C CA . LEU A 1 292 ? -0.682 -7.222 5.458 1.00 83.38 292 LEU A CA 1
ATOM 2210 C C . LEU A 1 292 ? -0.827 -8.715 5.137 1.00 83.38 292 LEU A C 1
ATOM 2212 O O . LEU A 1 292 ? -0.358 -9.547 5.909 1.00 83.38 292 LEU A O 1
ATOM 2216 N N . LYS A 1 293 ? -1.377 -9.078 3.967 1.00 86.56 293 LYS A N 1
ATOM 2217 C CA . LYS A 1 293 ? -1.404 -10.480 3.503 1.00 86.56 293 LYS A CA 1
ATOM 2218 C C . LYS A 1 293 ? 0.000 -11.077 3.450 1.00 86.56 293 LYS A C 1
ATOM 2220 O O . LYS A 1 293 ? 0.190 -12.210 3.889 1.00 86.56 293 LYS A O 1
ATOM 2225 N N . ARG A 1 294 ? 0.984 -10.320 2.944 1.00 80.38 294 ARG A N 1
ATOM 2226 C CA . ARG A 1 294 ? 2.393 -10.743 2.899 1.00 80.38 294 ARG A CA 1
ATOM 2227 C C . ARG A 1 294 ? 2.974 -10.937 4.298 1.00 80.38 294 ARG A C 1
ATOM 2229 O O . ARG A 1 294 ? 3.609 -11.963 4.536 1.00 80.38 294 ARG A O 1
ATOM 2236 N N . ALA A 1 295 ? 2.718 -10.008 5.219 1.00 80.31 295 ALA A N 1
ATOM 2237 C CA . ALA A 1 295 ? 3.149 -10.137 6.611 1.00 80.31 295 ALA A CA 1
ATOM 2238 C C . ALA A 1 295 ? 2.556 -11.395 7.273 1.00 80.31 295 ALA A C 1
ATOM 2240 O O . ALA A 1 295 ? 3.294 -12.200 7.842 1.00 80.31 295 ALA A O 1
ATOM 2241 N N . CYS A 1 296 ? 1.250 -11.634 7.107 1.00 89.62 296 CYS A N 1
ATOM 2242 C CA . CYS A 1 296 ? 0.584 -12.837 7.606 1.00 89.62 296 CYS A CA 1
ATOM 2243 C C . CYS A 1 296 ? 1.144 -14.117 6.971 1.00 89.62 296 CYS A C 1
ATOM 2245 O O . CYS A 1 296 ? 1.444 -15.069 7.685 1.00 89.62 296 CYS A O 1
ATOM 2247 N N . ALA A 1 297 ? 1.327 -14.162 5.649 1.00 85.94 297 ALA A N 1
ATOM 2248 C CA . ALA A 1 297 ? 1.882 -15.336 4.977 1.00 85.94 297 ALA A CA 1
ATOM 2249 C C . ALA A 1 297 ? 3.307 -15.653 5.463 1.00 85.94 297 ALA A C 1
ATOM 2251 O O . ALA A 1 297 ? 3.622 -16.812 5.732 1.00 85.94 297 ALA A O 1
ATOM 2252 N N . SER A 1 298 ? 4.142 -14.622 5.635 1.00 85.88 298 SER A N 1
ATOM 2253 C CA . SER A 1 298 ? 5.491 -14.763 6.186 1.00 85.88 298 SER A CA 1
ATOM 2254 C C . SER A 1 298 ? 5.458 -15.314 7.613 1.00 85.88 298 SER A C 1
ATOM 2256 O O . SER A 1 298 ? 6.095 -16.329 7.892 1.00 85.88 298 SER A O 1
ATOM 2258 N N . TYR A 1 299 ? 4.662 -14.713 8.501 1.00 89.38 299 TYR A N 1
ATOM 2259 C CA . TYR A 1 299 ? 4.525 -15.177 9.882 1.00 89.38 299 TYR A CA 1
ATOM 2260 C C . TYR A 1 299 ? 4.014 -16.622 9.951 1.00 89.38 299 TYR A C 1
ATOM 2262 O O . TYR A 1 299 ? 4.614 -17.474 10.606 1.00 89.38 299 TYR A O 1
ATOM 2270 N N . GLY A 1 300 ? 2.935 -16.922 9.223 1.00 88.81 300 GLY A N 1
ATOM 2271 C CA . GLY A 1 300 ? 2.308 -18.238 9.213 1.00 88.81 300 GLY A CA 1
ATOM 2272 C C . GLY A 1 300 ? 3.220 -19.338 8.672 1.00 88.81 300 GLY A C 1
ATOM 2273 O O . GLY A 1 300 ? 3.137 -20.466 9.146 1.00 88.81 300 GLY A O 1
ATOM 2274 N N . ALA A 1 301 ? 4.119 -19.032 7.730 1.00 85.31 301 ALA A N 1
ATOM 2275 C CA . ALA A 1 301 ? 5.099 -19.986 7.204 1.00 85.31 301 ALA A CA 1
ATOM 2276 C C . ALA A 1 301 ? 6.196 -20.359 8.218 1.00 85.31 301 ALA A C 1
ATOM 2278 O O . ALA A 1 301 ? 6.696 -21.482 8.182 1.00 85.31 301 ALA A O 1
ATOM 2279 N N . HIS A 1 302 ? 6.561 -19.438 9.114 1.00 85.19 302 HIS A N 1
ATOM 2280 C CA . HIS A 1 302 ? 7.654 -19.625 10.074 1.00 85.19 302 HIS A CA 1
ATOM 2281 C C . HIS A 1 302 ? 7.180 -20.046 11.472 1.00 85.19 302 HIS A C 1
ATOM 2283 O O . HIS A 1 302 ? 7.985 -20.524 12.268 1.00 85.19 302 HIS A O 1
ATOM 2289 N N . ASN A 1 303 ? 5.893 -19.884 11.788 1.00 91.62 303 ASN A N 1
ATOM 2290 C CA . ASN A 1 303 ? 5.341 -20.230 13.093 1.00 91.62 303 ASN A CA 1
ATOM 2291 C C . ASN A 1 303 ? 4.858 -21.695 13.146 1.00 91.62 303 ASN A C 1
ATOM 2293 O O . ASN A 1 303 ? 3.955 -22.096 12.410 1.00 91.62 303 ASN A O 1
ATOM 2297 N N . GLU A 1 304 ? 5.436 -22.491 14.049 1.00 89.00 304 GLU A N 1
ATOM 2298 C CA . GLU A 1 304 ? 5.133 -23.924 14.184 1.00 89.00 304 GLU A CA 1
ATOM 2299 C C . GLU A 1 304 ? 3.671 -24.203 14.564 1.00 89.00 304 GLU A C 1
ATOM 2301 O O . GLU A 1 304 ? 3.064 -25.139 14.040 1.00 89.00 304 GLU A O 1
ATOM 2306 N N . GLU A 1 305 ? 3.080 -23.386 15.434 1.00 89.19 305 GLU A N 1
ATOM 2307 C CA . GLU A 1 305 ? 1.712 -23.577 15.920 1.00 89.19 305 GLU A CA 1
ATOM 2308 C C . GLU A 1 305 ? 0.685 -23.299 14.819 1.00 89.19 305 GLU A C 1
ATOM 2310 O O . GLU A 1 305 ? -0.211 -24.111 14.580 1.00 89.19 305 GLU A O 1
ATOM 2315 N N . VAL A 1 306 ? 0.885 -22.230 14.043 1.00 89.69 306 VAL A N 1
ATOM 2316 C CA . VAL A 1 306 ? 0.060 -21.932 12.861 1.00 89.69 306 VAL A CA 1
ATOM 2317 C C . VAL A 1 306 ? 0.167 -23.049 11.814 1.00 89.69 306 VAL A C 1
ATOM 2319 O O . VAL A 1 306 ? -0.840 -23.447 11.224 1.00 89.69 306 VAL A O 1
ATOM 2322 N N . GLN A 1 307 ? 1.357 -23.623 11.615 1.00 87.81 307 GLN A N 1
ATOM 2323 C CA . GLN A 1 307 ? 1.545 -24.773 10.723 1.00 87.81 307 GLN A CA 1
ATOM 2324 C C . GLN A 1 307 ? 0.828 -26.037 11.227 1.00 87.81 307 GLN A C 1
ATOM 2326 O O . GLN A 1 307 ? 0.307 -26.817 10.424 1.00 87.81 307 GLN A O 1
ATOM 2331 N N . ILE A 1 308 ? 0.756 -26.247 12.544 1.00 87.38 308 ILE A N 1
ATOM 2332 C CA . ILE A 1 308 ? -0.045 -27.323 13.143 1.00 87.38 308 ILE A CA 1
ATOM 2333 C C . ILE A 1 308 ? -1.540 -27.068 12.905 1.00 87.38 308 ILE A C 1
ATOM 2335 O O . ILE A 1 308 ? -2.247 -27.978 12.469 1.00 87.38 308 ILE A O 1
ATOM 2339 N N . MET A 1 309 ? -2.022 -25.837 13.109 1.00 86.00 309 MET A N 1
ATOM 2340 C CA . MET A 1 309 ? -3.414 -25.455 12.828 1.00 86.00 309 MET A CA 1
ATOM 2341 C C . MET A 1 309 ? -3.784 -25.671 11.352 1.00 86.00 309 MET A C 1
ATOM 2343 O O . MET A 1 309 ? -4.871 -26.166 11.046 1.00 86.00 309 MET A O 1
ATOM 2347 N N . LEU A 1 310 ? -2.861 -25.371 10.432 1.00 85.69 310 LEU A N 1
ATOM 2348 C CA . LEU A 1 310 ? -3.031 -25.617 9.000 1.00 85.69 310 LEU A CA 1
ATOM 2349 C C . LEU A 1 310 ? -3.173 -27.113 8.690 1.00 85.69 310 LEU A C 1
ATOM 2351 O O . LEU A 1 310 ? -4.104 -27.505 7.990 1.00 85.69 310 LEU A O 1
ATOM 2355 N N . LYS A 1 311 ? -2.292 -27.958 9.243 1.00 84.44 311 LYS A N 1
ATOM 2356 C CA . LYS A 1 311 ? -2.351 -29.422 9.066 1.00 84.44 311 LYS A CA 1
ATOM 2357 C C . LYS A 1 311 ? -3.623 -30.031 9.650 1.00 84.44 311 LYS A C 1
ATOM 2359 O O . LYS A 1 311 ? -4.178 -30.959 9.069 1.00 84.44 311 LYS A O 1
ATOM 2364 N N . ASN A 1 312 ? -4.089 -29.492 10.773 1.00 84.69 312 ASN A N 1
ATOM 2365 C CA . ASN A 1 312 ? -5.310 -29.933 11.440 1.00 84.69 312 ASN A CA 1
ATOM 2366 C C . ASN A 1 312 ? -6.586 -29.380 10.781 1.00 84.69 312 ASN A C 1
ATOM 2368 O O . ASN A 1 312 ? -7.685 -29.768 11.171 1.00 84.69 312 ASN A O 1
ATOM 2372 N N . GLY A 1 313 ? -6.460 -28.475 9.802 1.00 82.38 313 GLY A N 1
ATOM 2373 C CA . GLY A 1 313 ? -7.591 -27.868 9.101 1.00 82.38 313 GLY A CA 1
ATOM 2374 C C . GLY A 1 313 ? -8.447 -26.948 9.975 1.00 82.38 313 GLY A C 1
ATOM 2375 O O . GLY A 1 313 ? -9.599 -26.693 9.632 1.00 82.38 313 GLY A O 1
ATOM 2376 N N . THR A 1 314 ? -7.916 -26.454 11.098 1.00 86.88 314 THR A N 1
ATOM 2377 C CA . THR A 1 314 ? -8.652 -25.575 12.025 1.00 86.88 314 THR A CA 1
ATOM 2378 C C . THR A 1 314 ? -8.693 -24.122 11.557 1.00 86.88 314 THR A C 1
ATOM 2380 O O . THR A 1 314 ? -9.495 -23.338 12.059 1.00 86.88 314 THR A O 1
ATOM 2383 N N . LEU A 1 315 ? -7.854 -23.756 10.583 1.00 88.75 315 LEU A N 1
ATOM 2384 C CA . LEU A 1 315 ? -7.823 -22.414 10.007 1.00 88.75 315 LEU A CA 1
ATOM 2385 C C . LEU A 1 315 ? -9.007 -22.178 9.052 1.00 88.75 315 LEU A C 1
ATOM 2387 O O . LEU A 1 315 ? -9.411 -23.096 8.339 1.00 88.75 315 LEU A O 1
ATOM 2391 N N . PRO A 1 316 ? -9.530 -20.948 8.947 1.00 90.31 316 PRO A N 1
ATOM 2392 C CA . PRO A 1 316 ? -10.542 -20.599 7.953 1.00 90.31 316 PRO A CA 1
ATOM 2393 C C . PRO A 1 316 ? -10.059 -20.814 6.512 1.00 90.31 316 PRO A C 1
ATOM 2395 O O . PRO A 1 316 ? -8.882 -20.623 6.205 1.00 90.31 316 PRO A O 1
ATOM 2398 N N . LYS A 1 317 ? -10.968 -21.150 5.583 1.00 86.69 317 LYS A N 1
ATOM 2399 C CA . LYS A 1 317 ? -10.627 -21.455 4.172 1.00 86.69 317 LYS A CA 1
ATOM 2400 C C . LYS A 1 317 ? -9.832 -20.342 3.480 1.00 86.69 317 LYS A C 1
ATOM 2402 O O . LYS A 1 317 ? -8.931 -20.628 2.697 1.00 86.69 317 LYS A O 1
ATOM 2407 N N . ALA A 1 318 ? -10.163 -19.084 3.772 1.00 83.81 318 ALA A N 1
ATOM 2408 C CA . ALA A 1 318 ? -9.454 -17.920 3.245 1.00 83.81 318 ALA A CA 1
ATOM 2409 C C . ALA A 1 318 ? -7.971 -17.920 3.663 1.00 83.81 318 ALA A C 1
ATOM 2411 O O . ALA A 1 318 ? -7.091 -17.702 2.832 1.00 83.81 318 ALA A O 1
ATOM 2412 N N . VAL A 1 319 ? -7.699 -18.262 4.925 1.00 88.25 319 VAL A N 1
ATOM 2413 C CA . VAL A 1 319 ? -6.349 -18.362 5.497 1.00 88.25 319 VAL A CA 1
ATOM 2414 C C . VAL A 1 319 ? -5.635 -19.633 5.021 1.00 88.25 319 VAL A C 1
ATOM 2416 O O . VAL A 1 319 ? -4.451 -19.595 4.713 1.00 88.25 319 VAL A O 1
ATOM 2419 N N . GLN A 1 320 ? -6.340 -20.756 4.857 1.00 85.19 320 GLN A N 1
ATOM 2420 C CA . GLN A 1 320 ? -5.753 -21.967 4.264 1.00 85.19 320 GLN A CA 1
ATOM 2421 C C . GLN A 1 320 ? -5.290 -21.731 2.823 1.00 85.19 320 GLN A C 1
ATOM 2423 O O . GLN A 1 320 ? -4.218 -22.194 2.442 1.00 85.19 320 GLN A O 1
ATOM 2428 N N . LYS A 1 321 ? -6.064 -20.980 2.027 1.00 84.94 321 LYS A N 1
ATOM 2429 C CA . LYS A 1 321 ? -5.674 -20.586 0.666 1.00 84.94 321 LYS A CA 1
ATOM 2430 C C . LYS A 1 321 ? -4.471 -19.643 0.674 1.00 84.94 321 LYS A C 1
ATOM 2432 O O . LYS A 1 321 ? -3.605 -19.782 -0.182 1.00 84.94 321 LYS A O 1
ATOM 2437 N N . LEU A 1 322 ? -4.404 -18.732 1.649 1.00 83.12 322 LEU A N 1
ATOM 2438 C CA . LEU A 1 322 ? -3.235 -17.876 1.875 1.00 83.12 322 LEU A CA 1
ATOM 2439 C C . LEU A 1 322 ? -1.968 -18.707 2.175 1.00 83.12 322 LEU A C 1
ATOM 2441 O O . LEU A 1 322 ? -0.883 -18.302 1.772 1.00 83.12 322 LEU A O 1
ATOM 2445 N N . LEU A 1 323 ? -2.108 -19.868 2.836 1.00 82.50 323 LEU A N 1
ATOM 2446 C CA . LEU A 1 323 ? -0.996 -20.741 3.252 1.00 82.50 323 LEU A CA 1
ATOM 2447 C C . LEU A 1 323 ? -0.741 -21.978 2.354 1.00 82.50 323 LEU A C 1
ATOM 2449 O O . LEU A 1 323 ? 0.286 -22.631 2.511 1.00 82.50 323 LEU A O 1
ATOM 2453 N N . GLY A 1 324 ? -1.635 -22.313 1.416 1.00 71.88 324 GLY A N 1
ATOM 2454 C CA . GLY A 1 324 ? -1.396 -23.292 0.342 1.00 71.88 324 GLY A CA 1
ATOM 2455 C C . GLY A 1 324 ? -1.763 -24.775 0.580 1.00 71.88 324 GLY A C 1
ATOM 2456 O O . GLY A 1 324 ? -1.177 -25.622 -0.093 1.00 71.88 324 GLY A O 1
ATOM 2457 N N . ALA A 1 325 ? -2.700 -25.143 1.475 1.00 55.28 325 ALA A N 1
ATOM 2458 C CA . ALA A 1 325 ? -2.998 -26.559 1.807 1.00 55.28 325 ALA A CA 1
ATOM 2459 C C . ALA A 1 325 ? -4.412 -27.072 1.411 1.00 55.28 325 ALA A C 1
ATOM 2461 O O . ALA A 1 325 ? -5.392 -26.743 2.070 1.00 55.28 325 ALA A O 1
ATOM 2462 N N . SER A 1 326 ? -4.521 -27.963 0.410 1.00 40.00 326 SER A N 1
ATOM 2463 C CA . SER A 1 326 ? -5.654 -28.909 0.219 1.00 40.00 326 SER A CA 1
ATOM 2464 C C . SER A 1 326 ? -5.335 -29.977 -0.857 1.00 40.00 326 SER A C 1
ATOM 2466 O O . SER A 1 326 ? -5.054 -29.568 -1.981 1.00 40.00 326 SER A O 1
ATOM 2468 N N . GLY A 1 327 ? -5.418 -31.307 -0.585 1.00 39.59 327 GLY A N 1
ATOM 2469 C CA . GLY A 1 327 ? -5.467 -32.300 -1.696 1.00 39.59 327 GLY A CA 1
ATOM 2470 C C . GLY A 1 327 ? -5.157 -33.820 -1.558 1.00 39.59 327 GLY A C 1
ATOM 2471 O O . GLY A 1 327 ? -5.321 -34.502 -2.557 1.00 39.59 327 GLY A O 1
ATOM 2472 N N . GLN A 1 328 ? -4.727 -34.433 -0.442 1.00 38.84 328 GLN A N 1
ATOM 2473 C CA . GLN A 1 328 ? -4.004 -35.736 -0.564 1.00 38.84 328 GLN A CA 1
ATOM 2474 C C . GLN A 1 328 ? -4.789 -37.081 -0.576 1.00 38.84 328 GLN A C 1
ATOM 2476 O O . GLN A 1 328 ? -4.244 -38.062 -1.074 1.00 38.84 328 GLN A O 1
ATOM 2481 N N . ALA A 1 329 ? -6.025 -37.209 -0.070 1.00 36.56 329 ALA A N 1
ATOM 2482 C CA . ALA A 1 329 ? -6.670 -38.540 0.073 1.00 36.56 329 ALA A CA 1
ATOM 2483 C C . ALA A 1 329 ? -7.592 -38.965 -1.097 1.00 36.56 329 ALA A C 1
ATOM 2485 O O . ALA A 1 329 ? -7.751 -40.157 -1.357 1.00 36.56 329 ALA A O 1
ATOM 2486 N N . GLU A 1 330 ? -8.173 -38.019 -1.839 1.00 40.44 330 GLU A N 1
ATOM 2487 C CA . GLU A 1 330 ? -8.997 -38.302 -3.033 1.00 40.44 330 GLU A CA 1
ATOM 2488 C C . GLU A 1 330 ? -8.148 -38.543 -4.298 1.00 40.44 330 GLU A C 1
ATOM 2490 O O . GLU A 1 330 ? -8.613 -39.145 -5.273 1.00 40.44 330 GLU A O 1
ATOM 2495 N N . GLU A 1 331 ? -6.873 -38.140 -4.272 1.00 46.12 331 GLU A N 1
ATOM 2496 C CA . GLU A 1 331 ? -5.964 -38.218 -5.414 1.00 46.12 331 GLU A CA 1
ATOM 2497 C C . GLU A 1 331 ? -5.648 -39.655 -5.840 1.00 46.12 331 GLU A C 1
ATOM 2499 O O . GLU A 1 331 ? -5.634 -39.926 -7.035 1.00 46.12 331 GLU A O 1
ATOM 2504 N N . ASP A 1 332 ? -5.451 -40.619 -4.937 1.00 38.22 332 ASP A N 1
ATOM 2505 C CA . ASP A 1 332 ? -4.901 -41.929 -5.331 1.00 38.22 332 ASP A CA 1
ATOM 2506 C C . ASP A 1 332 ? -5.879 -42.837 -6.107 1.00 38.22 332 ASP A C 1
ATOM 2508 O O . ASP A 1 332 ? -5.462 -43.602 -6.989 1.00 38.22 332 ASP A O 1
ATOM 2512 N N . ALA A 1 333 ? -7.188 -42.725 -5.861 1.00 41.25 333 ALA A N 1
ATOM 2513 C CA . ALA A 1 333 ? -8.212 -43.411 -6.657 1.00 41.25 333 ALA A CA 1
ATOM 2514 C C . ALA A 1 333 ? -8.472 -42.686 -7.993 1.00 41.25 333 ALA A C 1
ATOM 2516 O O . ALA A 1 333 ? -8.610 -43.332 -9.040 1.00 41.25 333 ALA A O 1
ATOM 2517 N N . GLY A 1 334 ? -8.453 -41.348 -7.982 1.00 49.62 334 GLY A N 1
ATOM 2518 C CA . GLY A 1 334 ? -8.553 -40.511 -9.180 1.00 49.62 334 GLY A CA 1
ATOM 2519 C C . GLY A 1 334 ? -7.354 -40.662 -10.123 1.00 49.62 334 GLY A C 1
ATOM 2520 O O . GLY A 1 334 ? -7.528 -40.730 -11.339 1.00 49.62 334 GLY A O 1
ATOM 2521 N N . ARG A 1 335 ? -6.137 -40.831 -9.593 1.00 52.00 335 ARG A N 1
ATOM 2522 C CA . ARG A 1 335 ? -4.866 -40.884 -10.341 1.00 52.00 335 ARG A CA 1
ATOM 2523 C C . ARG A 1 335 ? -4.769 -42.073 -11.295 1.00 52.00 335 ARG A C 1
ATOM 2525 O O . ARG A 1 335 ? -4.183 -41.948 -12.370 1.00 52.00 335 ARG A O 1
ATOM 2532 N N . LYS A 1 336 ? -5.388 -43.213 -10.960 1.00 51.91 336 LYS A N 1
ATOM 2533 C CA . LYS A 1 336 ? -5.471 -44.381 -11.862 1.00 51.91 336 LYS A CA 1
ATOM 2534 C C . LYS A 1 336 ? -6.458 -44.170 -13.014 1.00 51.91 336 LYS A C 1
ATOM 2536 O O . LYS A 1 336 ? -6.211 -44.673 -14.110 1.00 51.91 336 LYS A O 1
ATOM 2541 N N . LYS A 1 337 ? -7.550 -43.430 -12.785 1.00 58.50 337 LYS A N 1
ATOM 2542 C CA . LYS A 1 337 ? -8.548 -43.088 -13.813 1.00 58.50 337 LYS A CA 1
ATOM 2543 C C . LYS A 1 337 ? -8.042 -41.955 -14.719 1.00 58.50 337 LYS A C 1
ATOM 2545 O O . LYS A 1 337 ? -8.104 -42.107 -15.934 1.00 58.50 337 LYS A O 1
ATOM 2550 N N . LYS A 1 338 ? -7.440 -40.906 -14.138 1.00 59.66 338 LYS A N 1
ATOM 2551 C CA . LYS A 1 338 ? -6.805 -39.768 -14.834 1.00 59.66 338 LYS A CA 1
ATOM 2552 C C . LYS A 1 338 ? -5.717 -40.235 -15.807 1.00 59.66 338 LYS A C 1
ATOM 2554 O O . LYS A 1 338 ? -5.776 -39.909 -16.984 1.00 59.66 338 LYS A O 1
ATOM 2559 N N . ARG A 1 339 ? -4.832 -41.146 -15.376 1.00 60.44 339 ARG A N 1
ATOM 2560 C CA . ARG A 1 339 ? -3.753 -41.676 -16.230 1.00 60.44 339 ARG A CA 1
ATOM 2561 C C . ARG A 1 339 ? -4.237 -42.337 -17.531 1.00 60.44 339 ARG A C 1
ATOM 2563 O O . ARG A 1 339 ? -3.571 -42.196 -18.547 1.00 60.44 339 ARG A O 1
ATOM 2570 N N . ARG A 1 340 ? -5.375 -43.047 -17.526 1.00 69.44 340 ARG A N 1
ATOM 2571 C CA . ARG A 1 340 ? -5.918 -43.677 -18.749 1.00 69.44 340 ARG A CA 1
ATOM 2572 C C . ARG A 1 340 ? -6.494 -42.656 -19.729 1.00 69.44 340 ARG A C 1
ATOM 2574 O O . ARG A 1 340 ? -6.429 -42.882 -20.928 1.00 69.44 340 ARG A O 1
ATOM 2581 N N . VAL A 1 341 ? -7.068 -41.566 -19.221 1.00 76.94 341 VAL A N 1
ATOM 2582 C CA . VAL A 1 341 ? -7.626 -40.490 -20.052 1.00 76.94 341 VAL A CA 1
ATOM 2583 C C . VAL A 1 341 ? -6.499 -39.634 -20.636 1.00 76.94 341 VAL A C 1
ATOM 2585 O O . VAL A 1 341 ? -6.524 -39.350 -21.828 1.00 76.94 341 VAL A O 1
ATOM 2588 N N . ASP A 1 342 ? -5.463 -39.329 -19.850 1.00 81.69 342 ASP A N 1
ATOM 2589 C CA . ASP A 1 342 ? -4.291 -38.573 -20.316 1.00 81.69 342 ASP A CA 1
ATOM 2590 C C . ASP A 1 342 ? -3.538 -39.292 -21.449 1.00 81.69 342 ASP A C 1
ATOM 2592 O O . ASP A 1 342 ? -3.102 -38.648 -22.397 1.00 81.69 342 ASP A O 1
ATOM 2596 N N . GLU A 1 343 ? -3.416 -40.626 -21.395 1.00 80.25 343 GLU A N 1
ATOM 2597 C CA . GLU A 1 343 ? -2.789 -41.425 -22.464 1.00 80.25 343 GLU A CA 1
ATOM 2598 C C . GLU A 1 343 ? -3.601 -41.378 -23.779 1.00 80.25 343 GLU A C 1
ATOM 2600 O O . GLU A 1 343 ? -3.023 -41.382 -24.867 1.00 80.25 343 GLU A O 1
ATOM 2605 N N . VAL A 1 344 ? -4.934 -41.288 -23.694 1.00 80.69 344 VAL A N 1
ATOM 2606 C CA . VAL A 1 344 ? -5.826 -41.156 -24.860 1.00 80.69 344 VAL A CA 1
ATOM 2607 C C . VAL A 1 344 ? -5.750 -39.747 -25.454 1.00 80.69 344 VAL A C 1
ATOM 2609 O O . VAL A 1 344 ? -5.609 -39.604 -26.668 1.00 80.69 344 VAL A O 1
ATOM 2612 N N . VAL A 1 345 ? -5.784 -38.715 -24.605 1.00 84.69 345 VAL A N 1
ATOM 2613 C CA . VAL A 1 345 ? -5.626 -37.309 -25.010 1.00 84.69 345 VAL A CA 1
ATOM 2614 C C . VAL A 1 345 ? -4.268 -37.089 -25.677 1.00 84.69 345 VAL A C 1
ATOM 2616 O O . VAL A 1 345 ? -4.209 -36.532 -26.772 1.00 84.69 345 VAL A O 1
ATOM 2619 N N . GLU A 1 346 ? -3.184 -37.596 -25.082 1.00 86.00 346 GLU A N 1
ATOM 2620 C CA . GLU A 1 346 ? -1.839 -37.521 -25.659 1.00 86.00 346 GLU A CA 1
ATOM 2621 C C . GLU A 1 346 ? -1.780 -38.153 -27.064 1.00 86.00 346 GLU A C 1
ATOM 2623 O O . GLU A 1 346 ? -1.180 -37.580 -27.976 1.00 86.00 346 GLU A O 1
ATOM 2628 N N . GLY A 1 347 ? -2.444 -39.298 -27.265 1.00 81.69 347 GLY A N 1
ATOM 2629 C CA . GLY A 1 347 ? -2.518 -39.973 -28.562 1.00 81.69 347 GLY A CA 1
ATOM 2630 C C . GLY A 1 347 ? -3.192 -39.134 -29.652 1.00 81.69 347 GLY A C 1
ATOM 2631 O O . GLY A 1 347 ? -2.673 -39.046 -30.763 1.00 81.69 347 GLY A O 1
ATOM 2632 N N . PHE A 1 348 ? -4.309 -38.472 -29.345 1.00 86.25 348 PHE A N 1
ATOM 2633 C CA . PHE A 1 348 ? -5.008 -37.625 -30.319 1.00 86.25 348 PHE A CA 1
ATOM 2634 C C . PHE A 1 348 ? -4.245 -36.334 -30.643 1.00 86.25 348 PHE A C 1
ATOM 2636 O O . PHE A 1 348 ? -4.190 -35.940 -31.809 1.00 86.25 348 PHE A O 1
ATOM 2643 N N . LEU A 1 349 ? -3.586 -35.720 -29.651 1.00 86.75 349 LEU A N 1
ATOM 2644 C CA . LEU A 1 349 ? -2.707 -34.566 -29.884 1.00 86.75 349 LEU A CA 1
ATOM 2645 C C . LEU A 1 349 ? -1.518 -34.920 -30.778 1.00 86.75 349 LEU A C 1
ATOM 2647 O O . LEU A 1 349 ? -1.119 -34.121 -31.620 1.00 86.75 349 LEU A O 1
ATOM 2651 N N . LEU A 1 350 ? -0.968 -36.126 -30.616 1.00 84.06 350 LEU A N 1
ATOM 2652 C CA . LEU A 1 350 ? 0.112 -36.623 -31.462 1.00 84.06 350 LEU A CA 1
ATOM 2653 C C . LEU A 1 350 ? -0.334 -36.822 -32.918 1.00 84.06 350 LEU A C 1
ATOM 2655 O O . LEU A 1 350 ? 0.448 -36.570 -33.830 1.00 84.06 350 LEU A O 1
ATOM 2659 N N . LEU A 1 351 ? -1.567 -37.288 -33.129 1.00 83.88 351 LEU A N 1
ATOM 2660 C CA . LEU A 1 351 ? -2.113 -37.582 -34.457 1.00 83.88 351 LEU A CA 1
ATOM 2661 C C . LEU A 1 351 ? -2.677 -36.355 -35.183 1.00 83.88 351 LEU A C 1
ATOM 2663 O O . LEU A 1 351 ? -2.950 -36.444 -36.378 1.00 83.88 351 LEU A O 1
ATOM 2667 N N . GLY A 1 352 ? -2.867 -35.226 -34.495 1.00 85.56 352 GLY A N 1
ATOM 2668 C CA . GLY A 1 352 ? -3.525 -34.061 -35.087 1.00 85.56 352 GLY A CA 1
ATOM 2669 C C . GLY A 1 352 ? -5.048 -34.204 -35.213 1.00 85.56 352 GLY A C 1
ATOM 2670 O O . GLY A 1 352 ? -5.667 -33.442 -35.949 1.00 85.56 352 GLY A O 1
ATOM 2671 N N . ASP A 1 353 ? -5.663 -35.180 -34.536 1.00 87.81 353 ASP A N 1
ATOM 2672 C CA . ASP A 1 353 ? -7.076 -35.541 -34.717 1.00 87.81 353 ASP A CA 1
ATOM 2673 C C . ASP A 1 353 ? -7.983 -34.816 -33.710 1.00 87.81 353 ASP A C 1
ATOM 2675 O O . ASP A 1 353 ? -8.232 -35.286 -32.595 1.00 87.81 353 ASP A O 1
ATOM 2679 N N . LEU A 1 354 ? -8.492 -33.652 -34.121 1.00 89.56 354 LEU A N 1
ATOM 2680 C CA . LEU A 1 354 ? -9.407 -32.841 -33.317 1.00 89.56 354 LEU A CA 1
ATOM 2681 C C . LEU A 1 354 ? -10.757 -33.532 -33.060 1.00 89.56 354 LEU A C 1
ATOM 2683 O O . LEU A 1 354 ? -11.335 -33.371 -31.985 1.00 89.56 354 LEU A O 1
ATOM 2687 N N . GLU A 1 355 ? -11.283 -34.285 -34.024 1.00 87.00 355 GLU A N 1
ATOM 2688 C CA . GLU A 1 355 ? -12.603 -34.911 -33.892 1.00 87.00 355 GLU A CA 1
ATOM 2689 C C . GLU A 1 355 ? -12.547 -36.120 -32.953 1.00 87.00 355 GLU A C 1
ATOM 2691 O O . GLU A 1 355 ? -13.429 -36.294 -32.105 1.00 87.00 355 GLU A O 1
ATOM 2696 N N . GLY A 1 356 ? -11.466 -36.901 -33.020 1.00 81.75 356 GLY A N 1
ATOM 2697 C CA . GLY A 1 356 ? -11.139 -37.909 -32.017 1.00 81.75 356 GLY A CA 1
ATOM 2698 C C . GLY A 1 356 ? -10.989 -37.295 -30.624 1.00 81.75 356 GLY A C 1
ATOM 2699 O O . GLY A 1 356 ? -11.621 -37.760 -29.671 1.00 81.75 356 GLY A O 1
ATOM 2700 N N . LEU A 1 357 ? -10.251 -36.186 -30.510 1.00 89.06 357 LEU A N 1
ATOM 2701 C CA . LEU A 1 357 ? -10.067 -35.480 -29.244 1.00 89.06 357 LEU A CA 1
ATOM 2702 C C . LEU A 1 357 ? -11.404 -35.022 -28.636 1.00 89.06 357 LEU A C 1
ATOM 2704 O O . LEU A 1 357 ? -11.677 -35.324 -27.476 1.00 89.06 357 LEU A O 1
ATOM 2708 N N . LYS A 1 358 ? -12.286 -34.383 -29.415 1.00 87.12 358 LYS A N 1
ATOM 2709 C CA . LYS A 1 358 ? -13.626 -33.962 -28.960 1.00 87.12 358 LYS A CA 1
ATOM 2710 C C . LYS A 1 358 ? -14.502 -35.130 -28.514 1.00 87.12 358 LYS A C 1
ATOM 2712 O O . LYS A 1 358 ? -15.255 -35.004 -27.555 1.00 87.12 358 LYS A O 1
ATOM 2717 N N . LYS A 1 359 ? -14.440 -36.255 -29.230 1.00 84.25 359 LYS A N 1
ATOM 2718 C CA . LYS A 1 359 ? -15.304 -37.416 -28.986 1.00 84.25 359 LYS A CA 1
ATOM 2719 C C . LYS A 1 359 ? -14.924 -38.188 -27.724 1.00 84.25 359 LYS A C 1
ATOM 2721 O O . LYS A 1 359 ? -15.804 -38.739 -27.066 1.00 84.25 359 LYS A O 1
ATOM 2726 N N . PHE A 1 360 ? -13.629 -38.284 -27.427 1.00 79.69 360 PHE A N 1
ATOM 2727 C CA . PHE A 1 360 ? -13.112 -39.161 -26.372 1.00 79.69 360 PHE A CA 1
ATOM 2728 C C . PHE A 1 360 ? -12.621 -38.422 -25.126 1.00 79.69 360 PHE A C 1
ATOM 2730 O O . PHE A 1 360 ? -12.345 -39.074 -24.117 1.00 79.69 360 PHE A O 1
ATOM 2737 N N . THR A 1 361 ? -12.550 -37.091 -25.164 1.00 84.81 361 THR A N 1
ATOM 2738 C CA . THR A 1 361 ? -12.202 -36.288 -23.991 1.00 84.81 361 THR A CA 1
ATOM 2739 C C . THR A 1 361 ? -13.462 -35.967 -23.180 1.00 84.81 361 THR A C 1
ATOM 2741 O O . THR A 1 361 ? -14.413 -35.419 -23.740 1.00 84.81 361 THR A O 1
ATOM 2744 N N . PRO A 1 362 ? -13.513 -36.303 -21.877 1.00 82.75 362 PRO A N 1
ATOM 2745 C CA . PRO A 1 362 ? -14.611 -35.898 -21.002 1.00 82.75 362 PRO A CA 1
ATOM 2746 C C . PRO A 1 362 ? -14.809 -34.375 -21.001 1.00 82.75 362 PRO A C 1
ATOM 2748 O O . PRO A 1 362 ? -13.844 -33.621 -21.108 1.00 82.75 362 PRO A O 1
ATOM 2751 N N . SER A 1 363 ? -16.048 -33.905 -20.845 1.00 78.06 363 SER A N 1
ATOM 2752 C CA . SER A 1 363 ? -16.353 -32.463 -20.814 1.00 78.06 363 SER A CA 1
ATOM 2753 C C . SER A 1 363 ? -15.740 -31.732 -19.614 1.00 78.06 363 SER A C 1
ATOM 2755 O O . SER A 1 363 ? -15.606 -30.516 -19.646 1.00 78.06 363 SER A O 1
ATOM 2757 N N . ASP A 1 364 ? -15.397 -32.471 -18.560 1.00 80.62 364 ASP A N 1
ATOM 2758 C CA . ASP A 1 364 ? -14.738 -32.017 -17.334 1.00 80.62 364 ASP A CA 1
ATOM 2759 C C . ASP A 1 364 ? -13.223 -32.295 -17.339 1.00 80.62 364 ASP A C 1
ATOM 2761 O O . ASP A 1 364 ? -12.583 -32.292 -16.287 1.00 80.62 364 ASP A O 1
ATOM 2765 N N . TYR A 1 365 ? -12.635 -32.576 -18.507 1.00 84.38 365 TYR A N 1
ATOM 2766 C CA . TYR A 1 365 ? -11.208 -32.853 -18.608 1.00 84.38 365 TYR A CA 1
ATOM 2767 C C . TYR A 1 365 ? -10.359 -31.635 -18.225 1.00 84.38 365 TYR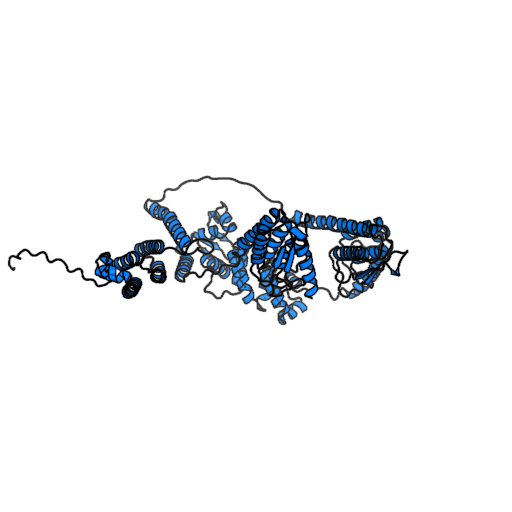 A C 1
ATOM 2769 O O . TYR A 1 365 ? -10.544 -30.528 -18.729 1.00 84.38 365 TYR A O 1
ATOM 2777 N N . ASP A 1 366 ? -9.386 -31.871 -17.348 1.00 86.50 366 ASP A N 1
ATOM 2778 C CA . ASP A 1 366 ? -8.442 -30.868 -16.867 1.00 86.50 366 ASP A CA 1
ATOM 2779 C C . ASP A 1 366 ? -7.346 -30.604 -17.910 1.00 86.50 366 ASP A C 1
ATOM 2781 O O . ASP A 1 366 ? -6.297 -31.253 -17.927 1.00 86.50 366 ASP A O 1
ATOM 2785 N N . TRP A 1 367 ? -7.582 -29.614 -18.768 1.00 88.25 367 TRP A N 1
ATOM 2786 C CA . TRP A 1 367 ? -6.620 -29.150 -19.770 1.00 88.25 367 TRP A CA 1
ATOM 2787 C C . TRP A 1 367 ? -5.399 -28.419 -19.200 1.00 88.25 367 TRP A C 1
ATOM 2789 O O . TRP A 1 367 ? -4.467 -28.120 -19.948 1.00 88.25 367 TRP A O 1
ATOM 2799 N N . THR A 1 368 ? -5.391 -28.162 -17.891 1.00 84.50 368 THR A N 1
ATOM 2800 C CA . THR A 1 368 ? -4.217 -27.684 -17.153 1.00 84.50 368 THR A CA 1
ATOM 2801 C C . THR A 1 368 ? -3.431 -28.837 -16.515 1.00 84.50 368 THR A C 1
ATOM 2803 O O . THR A 1 368 ? -2.423 -28.643 -15.839 1.00 84.50 368 THR A O 1
ATOM 2806 N N . GLY A 1 369 ? -3.856 -30.084 -16.732 1.00 87.19 369 GLY A N 1
ATOM 2807 C CA . GLY A 1 369 ? -3.140 -31.275 -16.294 1.00 87.19 369 GLY A CA 1
ATOM 2808 C C . GLY A 1 369 ? -1.795 -31.456 -17.008 1.00 87.19 369 GLY A C 1
ATOM 2809 O O . GLY A 1 369 ? -1.512 -30.827 -18.020 1.00 87.19 369 GLY A O 1
ATOM 2810 N N . LEU A 1 370 ? -0.944 -32.350 -16.499 1.00 87.56 370 LEU A N 1
ATOM 2811 C CA . LEU A 1 370 ? 0.328 -32.700 -17.142 1.00 87.56 370 LEU A CA 1
ATOM 2812 C C . LEU A 1 370 ? 0.200 -34.030 -17.883 1.00 87.56 370 LEU A C 1
ATOM 2814 O O . LEU A 1 370 ? -0.069 -35.060 -17.260 1.00 87.56 370 LEU A O 1
ATOM 2818 N N . LEU A 1 371 ? 0.472 -34.026 -19.184 1.00 83.69 371 LEU A N 1
ATOM 2819 C CA . LEU A 1 371 ? 0.376 -35.202 -20.039 1.00 83.69 371 LEU A CA 1
ATOM 2820 C C . LEU A 1 371 ? 1.604 -36.111 -19.947 1.00 83.69 371 LEU A C 1
ATOM 2822 O O . LEU A 1 371 ? 2.763 -35.675 -19.897 1.00 83.69 371 LEU A O 1
ATOM 2826 N N . GLY A 1 372 ? 1.322 -37.413 -20.002 1.00 71.00 372 GLY A N 1
ATOM 2827 C CA . GLY A 1 372 ? 2.285 -38.437 -20.376 1.00 71.00 372 GLY A CA 1
ATOM 2828 C C . GLY A 1 372 ? 3.489 -38.609 -19.451 1.00 71.00 372 GLY A C 1
ATOM 2829 O O . GLY A 1 372 ? 3.502 -38.262 -18.263 1.00 71.00 372 GLY A O 1
ATOM 2830 N N . LYS A 1 373 ? 4.539 -39.200 -20.032 1.00 73.56 373 LYS A N 1
ATOM 2831 C CA . LYS A 1 373 ? 5.842 -39.411 -19.377 1.00 73.56 373 LYS A CA 1
ATOM 2832 C C . LYS A 1 373 ? 6.694 -38.141 -19.329 1.00 73.56 373 LYS A C 1
ATOM 2834 O O . LYS A 1 373 ? 7.551 -38.046 -18.456 1.00 73.56 373 LYS A O 1
ATOM 2839 N N . LEU A 1 374 ? 6.461 -37.202 -20.252 1.00 76.50 374 LEU A N 1
ATOM 2840 C CA . LEU A 1 374 ? 7.210 -35.944 -20.343 1.00 76.50 374 LEU A CA 1
ATOM 2841 C C . LEU A 1 374 ? 6.747 -34.914 -19.308 1.00 76.50 374 LEU A C 1
ATOM 2843 O O . LEU A 1 374 ? 7.504 -33.998 -19.020 1.00 76.50 374 LEU A O 1
ATOM 2847 N N . LYS A 1 375 ? 5.556 -35.100 -18.713 1.00 85.88 375 LYS A N 1
ATOM 2848 C CA . LYS A 1 375 ? 4.976 -34.202 -17.702 1.00 85.88 375 LYS A CA 1
ATOM 2849 C C . LYS A 1 375 ? 4.792 -32.771 -18.209 1.00 85.88 375 LYS A C 1
ATOM 2851 O O . LYS A 1 375 ? 4.990 -31.827 -17.460 1.00 85.88 375 LYS A O 1
ATOM 2856 N N . LEU A 1 376 ? 4.354 -32.627 -19.459 1.00 87.31 376 LEU A N 1
ATOM 2857 C CA . LEU A 1 376 ? 4.111 -31.330 -20.094 1.00 87.31 376 LEU A CA 1
ATOM 2858 C C . LEU A 1 376 ? 2.616 -30.975 -20.096 1.00 87.31 376 LEU A C 1
ATOM 2860 O O . LEU A 1 376 ? 1.801 -31.868 -20.336 1.00 87.31 376 LEU A O 1
ATOM 2864 N N . PRO A 1 377 ? 2.236 -29.701 -19.898 1.00 91.44 377 PRO A N 1
ATOM 2865 C CA . PRO A 1 377 ? 0.879 -29.236 -20.177 1.00 91.44 377 PRO A CA 1
ATOM 2866 C C . PRO A 1 377 ? 0.471 -29.530 -21.637 1.00 91.44 377 PRO A C 1
ATOM 2868 O O . PRO A 1 377 ? 1.332 -29.435 -22.517 1.00 91.44 377 PRO A O 1
ATOM 2871 N N . PRO A 1 378 ? -0.807 -29.839 -21.941 1.00 91.88 378 PRO A N 1
ATOM 2872 C CA . PRO A 1 378 ? -1.279 -30.161 -23.289 1.00 91.88 378 PRO A CA 1
ATOM 2873 C C . PRO A 1 378 ? -0.859 -29.169 -24.375 1.00 91.88 378 PRO A C 1
ATOM 2875 O O . PRO A 1 378 ? -0.452 -29.583 -25.458 1.00 91.88 378 PRO A O 1
ATOM 2878 N N . LEU A 1 379 ? -0.897 -27.866 -24.080 1.00 92.56 379 LEU A N 1
ATOM 2879 C CA . LEU A 1 379 ? -0.473 -26.826 -25.021 1.00 92.56 379 LEU A CA 1
ATOM 2880 C C . LEU A 1 379 ? 1.045 -26.805 -25.239 1.00 92.56 379 LEU A C 1
ATOM 2882 O O . LEU A 1 379 ? 1.487 -26.716 -26.380 1.00 92.56 379 LEU A O 1
ATOM 2886 N N . VAL A 1 380 ? 1.849 -26.944 -24.178 1.00 90.94 380 VAL A N 1
ATOM 2887 C CA . VAL A 1 380 ? 3.319 -27.037 -24.292 1.00 90.94 380 VAL A CA 1
ATOM 2888 C C . VAL A 1 380 ? 3.710 -28.296 -25.064 1.00 90.94 380 VAL A C 1
ATOM 2890 O O . VAL A 1 380 ? 4.578 -28.257 -25.934 1.00 90.94 380 VAL A O 1
ATOM 2893 N N . TYR A 1 381 ? 3.023 -29.408 -24.792 1.00 90.12 381 TYR A N 1
ATOM 2894 C CA . TYR A 1 381 ? 3.183 -30.654 -25.530 1.00 90.12 381 TYR A CA 1
ATOM 2895 C C . TYR A 1 381 ? 2.874 -30.455 -27.016 1.00 90.12 381 TYR A C 1
ATOM 2897 O O . TYR A 1 381 ? 3.676 -30.851 -27.858 1.00 90.12 381 TYR A O 1
ATOM 2905 N N . LEU A 1 382 ? 1.755 -29.805 -27.349 1.00 90.75 382 LEU A N 1
ATOM 2906 C CA . LEU A 1 382 ? 1.353 -29.541 -28.730 1.00 90.75 382 LEU A CA 1
ATOM 2907 C C . LEU A 1 382 ? 2.364 -28.646 -29.469 1.00 90.75 382 LEU A C 1
ATOM 2909 O O . LEU A 1 382 ? 2.726 -28.961 -30.601 1.00 90.75 382 LEU A O 1
ATOM 2913 N N . VAL A 1 383 ? 2.882 -27.592 -28.825 1.00 90.62 383 VAL A N 1
ATOM 2914 C CA . VAL A 1 383 ? 3.949 -26.732 -29.378 1.00 90.62 383 VAL A CA 1
ATOM 2915 C C . VAL A 1 383 ? 5.225 -27.537 -29.616 1.00 90.62 383 VAL A C 1
ATOM 2917 O O . VAL A 1 383 ? 5.766 -27.541 -30.722 1.00 90.62 383 VAL A O 1
ATOM 2920 N N . GLY A 1 384 ? 5.663 -28.311 -28.621 1.00 87.62 384 GLY A N 1
ATOM 2921 C CA . GLY A 1 384 ? 6.820 -29.193 -28.755 1.00 87.62 384 GLY A CA 1
ATOM 2922 C C . GLY A 1 384 ? 6.634 -30.280 -29.818 1.00 87.62 384 GLY A C 1
ATOM 2923 O O . GLY A 1 384 ? 7.610 -30.731 -30.419 1.00 87.62 384 GLY A O 1
ATOM 2924 N N . LYS A 1 385 ? 5.397 -30.711 -30.090 1.00 86.56 385 LYS A N 1
ATOM 2925 C CA . LYS A 1 385 ? 5.090 -31.636 -31.186 1.00 86.56 385 LYS A CA 1
ATOM 2926 C C . LYS A 1 385 ? 5.080 -30.952 -32.534 1.00 86.56 385 LYS A C 1
ATOM 2928 O O . LYS A 1 385 ? 5.648 -31.525 -33.455 1.00 86.56 385 LYS A O 1
ATOM 2933 N N . LYS A 1 386 ? 4.526 -29.750 -32.668 1.00 87.81 386 LYS A N 1
ATOM 2934 C CA . LYS A 1 386 ? 4.651 -28.972 -33.906 1.00 87.81 386 LYS A CA 1
ATOM 2935 C C . LYS A 1 386 ? 6.115 -28.676 -34.239 1.00 87.81 386 LYS A C 1
ATOM 2937 O O . LYS A 1 386 ? 6.483 -28.685 -35.404 1.00 87.81 386 LYS A O 1
ATOM 2942 N N . PHE A 1 387 ? 6.953 -28.504 -33.216 1.00 79.31 387 PHE A N 1
ATOM 2943 C CA . PHE A 1 387 ? 8.396 -28.342 -33.373 1.00 79.31 387 PHE A CA 1
ATOM 2944 C C . PHE A 1 387 ? 9.096 -29.601 -33.921 1.00 79.31 387 PHE A C 1
ATOM 2946 O O . PHE A 1 387 ? 9.971 -29.481 -34.768 1.00 79.31 387 PHE A O 1
ATOM 2953 N N . ILE A 1 388 ? 8.720 -30.809 -33.471 1.00 77.31 388 ILE A N 1
ATOM 2954 C CA . ILE A 1 388 ? 9.379 -32.072 -33.882 1.00 77.31 388 ILE A CA 1
ATOM 2955 C C . ILE A 1 388 ? 8.718 -32.740 -35.104 1.00 77.31 388 ILE A C 1
ATOM 2957 O O . ILE A 1 388 ? 9.377 -33.470 -35.841 1.00 77.31 388 ILE A O 1
ATOM 2961 N N . SER A 1 389 ? 7.407 -32.586 -35.292 1.00 67.75 389 SER A N 1
ATOM 2962 C CA . SER A 1 389 ? 6.596 -33.424 -36.191 1.00 67.75 389 SER A CA 1
ATOM 2963 C C . SER A 1 389 ? 5.920 -32.639 -37.314 1.00 67.75 389 SER A C 1
ATOM 2965 O O . SER A 1 389 ? 5.620 -31.457 -37.174 1.00 67.75 389 SER A O 1
ATOM 2967 N N . ALA A 1 390 ? 5.586 -33.342 -38.402 1.00 62.84 390 ALA A N 1
ATOM 2968 C CA . ALA A 1 390 ? 4.810 -32.837 -39.536 1.00 62.84 390 ALA A CA 1
ATOM 2969 C C . ALA A 1 390 ? 3.299 -32.713 -39.233 1.00 62.84 390 ALA A C 1
ATOM 2971 O O . ALA A 1 390 ? 2.461 -33.077 -40.058 1.00 62.84 390 ALA A O 1
ATOM 2972 N N . LEU A 1 391 ? 2.929 -32.222 -38.043 1.00 82.06 391 LEU A N 1
ATOM 2973 C CA . LEU A 1 391 ? 1.565 -31.743 -37.808 1.00 82.06 391 LEU A CA 1
ATOM 2974 C C . LEU A 1 391 ? 1.285 -30.637 -38.827 1.00 82.06 391 LEU A C 1
ATOM 2976 O O . LEU A 1 391 ? 2.014 -29.639 -38.876 1.00 82.06 391 LEU A O 1
ATOM 2980 N N . SER A 1 392 ? 0.242 -30.803 -39.641 1.00 87.56 392 SER A N 1
ATOM 2981 C CA . SER A 1 392 ? -0.149 -29.752 -40.581 1.00 87.56 392 SER A CA 1
ATOM 2982 C C . SER A 1 392 ? -0.471 -28.471 -39.810 1.00 87.56 392 SER A C 1
ATOM 2984 O O . SER A 1 392 ? -0.970 -28.524 -38.680 1.00 87.56 392 SER A O 1
ATOM 2986 N N . ALA A 1 393 ? -0.154 -27.317 -40.403 1.00 87.31 393 ALA A N 1
ATOM 2987 C CA . ALA A 1 393 ? -0.420 -26.009 -39.805 1.00 87.31 393 ALA A CA 1
ATOM 2988 C C . ALA A 1 393 ? -1.879 -25.894 -39.332 1.00 87.31 393 ALA A C 1
ATOM 2990 O O . ALA A 1 393 ? -2.145 -25.492 -38.201 1.00 87.31 393 ALA A O 1
ATOM 2991 N N . ASP A 1 394 ? -2.815 -26.356 -40.164 1.00 88.75 394 ASP A N 1
ATOM 2992 C CA . ASP A 1 394 ? -4.244 -26.310 -39.869 1.00 88.75 394 ASP A CA 1
ATOM 2993 C C . ASP A 1 394 ? -4.627 -27.192 -38.680 1.00 88.75 394 ASP A C 1
ATOM 2995 O O . ASP A 1 394 ? -5.352 -26.739 -37.797 1.00 88.75 394 ASP A O 1
ATOM 2999 N N . SER A 1 395 ? -4.120 -28.428 -38.603 1.00 89.25 395 SER A N 1
ATOM 3000 C CA . SER A 1 395 ? -4.435 -29.322 -37.476 1.00 89.25 395 SER A CA 1
ATOM 3001 C C . SER A 1 395 ? -3.851 -28.792 -36.169 1.00 89.25 395 SER A C 1
ATOM 3003 O O . SER A 1 395 ? -4.519 -28.813 -35.138 1.00 89.25 395 SER A O 1
ATOM 3005 N N . PHE A 1 396 ? -2.629 -28.255 -36.217 1.00 93.56 396 PHE A N 1
ATOM 3006 C CA . PHE A 1 396 ? -1.985 -27.622 -35.070 1.00 93.56 396 PHE A CA 1
ATOM 3007 C C . PHE A 1 396 ? -2.790 -26.427 -34.543 1.00 93.56 396 PHE A C 1
ATOM 3009 O O . PHE A 1 396 ? -3.085 -26.368 -33.349 1.00 93.56 396 PHE A O 1
ATOM 3016 N N . LEU A 1 397 ? -3.191 -25.504 -35.421 1.00 93.38 397 LEU A N 1
ATOM 3017 C CA . LEU A 1 397 ? -3.931 -24.304 -35.025 1.00 93.38 397 LEU A CA 1
ATOM 3018 C C . LEU A 1 397 ? -5.351 -24.628 -34.553 1.00 93.38 397 LEU A C 1
ATOM 3020 O O . LEU A 1 397 ? -5.796 -24.061 -33.557 1.00 93.38 397 LEU A O 1
ATOM 3024 N N . GLN A 1 398 ? -6.042 -25.563 -35.212 1.00 92.69 398 GLN A N 1
ATOM 3025 C CA . GLN A 1 398 ? -7.381 -25.997 -34.803 1.00 92.69 398 GLN A CA 1
ATOM 3026 C C . GLN A 1 398 ? -7.364 -26.691 -33.437 1.00 92.69 398 GLN A C 1
ATOM 3028 O O . GLN A 1 398 ? -8.230 -26.424 -32.602 1.00 92.69 398 GLN A O 1
ATOM 3033 N N . LEU A 1 399 ? -6.368 -27.547 -33.184 1.00 93.12 399 LEU A N 1
ATOM 3034 C CA . LEU A 1 399 ? -6.167 -28.161 -31.873 1.00 93.12 399 LEU A CA 1
ATOM 3035 C C . LEU A 1 399 ? -5.845 -27.108 -30.817 1.00 93.12 399 LEU A C 1
ATOM 3037 O O . LEU A 1 399 ? -6.498 -27.087 -29.778 1.00 93.12 399 LEU A O 1
ATOM 3041 N N . ALA A 1 400 ? -4.894 -26.211 -31.083 1.00 93.56 400 ALA A N 1
ATOM 3042 C CA . ALA A 1 400 ? -4.524 -25.156 -30.147 1.00 93.56 400 ALA A CA 1
ATOM 3043 C C . ALA A 1 400 ? -5.727 -24.276 -29.784 1.00 93.56 400 ALA A C 1
ATOM 3045 O O . ALA A 1 400 ? -6.021 -24.095 -28.605 1.00 93.56 400 ALA A O 1
ATOM 3046 N N . GLU A 1 401 ? -6.469 -23.785 -30.780 1.00 93.81 401 GLU A N 1
ATOM 3047 C CA . GLU A 1 401 ? -7.659 -22.960 -30.562 1.00 93.81 401 GLU A CA 1
ATOM 3048 C C . GLU A 1 401 ? -8.717 -23.697 -29.736 1.00 93.81 401 GLU A C 1
ATOM 3050 O O . GLU A 1 401 ? -9.287 -23.130 -28.802 1.00 93.81 401 GLU A O 1
ATOM 3055 N N . TRP A 1 402 ? -8.979 -24.964 -30.058 1.00 93.06 402 TRP A N 1
ATOM 3056 C CA . TRP A 1 402 ? -9.988 -25.740 -29.352 1.00 93.06 402 TRP A CA 1
ATOM 3057 C C . TRP A 1 402 ? -9.579 -26.063 -27.911 1.00 93.06 402 TRP A C 1
ATOM 3059 O O . TRP A 1 402 ? -10.399 -25.924 -27.006 1.00 93.06 402 TRP A O 1
ATOM 3069 N N . ILE A 1 403 ? -8.320 -26.430 -27.674 1.00 92.94 403 ILE A N 1
ATOM 3070 C CA . ILE A 1 403 ? -7.779 -26.723 -26.340 1.00 92.94 403 ILE A CA 1
ATOM 3071 C C . ILE A 1 403 ? -7.805 -25.466 -25.458 1.00 92.94 403 ILE A C 1
ATOM 3073 O O . ILE A 1 403 ? -8.227 -25.532 -24.305 1.00 92.94 403 ILE A O 1
ATOM 3077 N N . ILE A 1 404 ? -7.450 -24.302 -26.016 1.00 92.00 404 ILE A N 1
ATOM 3078 C CA . ILE A 1 404 ? -7.543 -23.006 -25.322 1.00 92.00 404 ILE A CA 1
ATOM 3079 C C . ILE A 1 404 ? -8.996 -22.694 -24.957 1.00 92.00 404 ILE A C 1
ATOM 3081 O O . ILE A 1 404 ? -9.292 -22.370 -23.810 1.00 92.00 404 ILE A O 1
ATOM 3085 N N . ARG A 1 405 ? -9.932 -22.851 -25.903 1.00 88.81 405 ARG A N 1
ATOM 3086 C CA . ARG A 1 405 ? -11.370 -22.674 -25.632 1.00 88.81 405 ARG A CA 1
ATOM 3087 C C . ARG A 1 405 ? -11.916 -23.663 -24.606 1.00 88.81 405 ARG A C 1
ATOM 3089 O O . ARG A 1 405 ? -12.902 -23.358 -23.946 1.00 88.81 405 ARG A O 1
ATOM 3096 N N . SER A 1 406 ? -11.285 -24.826 -24.489 1.00 86.25 406 SER A N 1
ATOM 3097 C CA . SER A 1 406 ? -11.663 -25.869 -23.538 1.00 86.25 406 SER A CA 1
ATOM 3098 C C . SER A 1 406 ? -11.046 -25.664 -22.148 1.00 86.25 406 SER A C 1
ATOM 3100 O O . SER A 1 406 ? -11.308 -26.466 -21.258 1.00 86.25 406 SER A O 1
ATOM 3102 N N . GLY A 1 407 ? -10.283 -24.584 -21.931 1.00 86.62 407 GLY A N 1
ATOM 3103 C CA . GLY A 1 407 ? -9.793 -24.172 -20.611 1.00 86.62 407 GLY A CA 1
ATOM 3104 C C . GLY A 1 407 ? -8.295 -24.371 -20.378 1.00 86.62 407 GLY A C 1
ATOM 3105 O O . GLY A 1 407 ? -7.834 -24.192 -19.254 1.00 86.62 407 GLY A O 1
ATOM 3106 N N . ALA A 1 408 ? -7.520 -24.734 -21.402 1.00 88.94 408 ALA A N 1
ATOM 3107 C CA . ALA A 1 408 ? -6.067 -24.775 -21.280 1.00 88.94 408 ALA A CA 1
ATOM 3108 C C . ALA A 1 408 ? -5.482 -23.362 -21.176 1.00 88.94 408 ALA A C 1
ATOM 3110 O O . ALA A 1 408 ? -5.806 -22.501 -21.996 1.00 88.94 408 ALA A O 1
ATOM 3111 N N . ASP A 1 409 ? -4.573 -23.144 -20.227 1.00 86.12 409 ASP A N 1
ATOM 3112 C CA . ASP A 1 409 ? -3.856 -21.876 -20.098 1.00 86.12 409 ASP A CA 1
ATOM 3113 C C . ASP A 1 409 ? -2.565 -21.899 -20.944 1.00 86.12 409 ASP A C 1
ATOM 3115 O O . ASP A 1 409 ? -1.640 -22.655 -20.628 1.00 86.12 409 ASP A O 1
ATOM 3119 N N . PRO A 1 410 ? -2.440 -21.061 -21.996 1.00 88.25 410 PRO A N 1
ATOM 3120 C CA . PRO A 1 410 ? -1.201 -20.934 -22.769 1.00 88.25 410 PRO A CA 1
ATOM 3121 C C . PRO A 1 410 ? 0.018 -20.526 -21.935 1.00 88.25 410 PRO A C 1
ATOM 3123 O O . PRO A 1 410 ? 1.154 -20.701 -22.378 1.00 88.25 410 PRO A O 1
ATOM 3126 N N . GLN A 1 411 ? -0.215 -19.962 -20.752 1.00 80.81 411 GLN A N 1
ATOM 3127 C CA . GLN A 1 411 ? 0.801 -19.436 -19.852 1.00 80.81 411 GLN A CA 1
ATOM 3128 C C . GLN A 1 411 ? 1.236 -20.430 -18.778 1.00 80.81 411 GLN A C 1
ATOM 3130 O O . GLN A 1 411 ? 2.198 -20.173 -18.053 1.00 80.81 411 GLN A O 1
ATOM 3135 N N . GLN A 1 412 ? 0.572 -21.581 -18.692 1.00 86.75 412 GLN A N 1
ATOM 3136 C CA . GLN A 1 412 ? 0.973 -22.614 -17.762 1.00 86.75 412 GLN A CA 1
ATOM 3137 C C . GLN A 1 412 ? 2.358 -23.147 -18.136 1.00 86.75 412 GLN A C 1
ATOM 3139 O O . GLN A 1 412 ? 2.533 -23.819 -19.155 1.00 86.75 412 GLN A O 1
ATOM 3144 N N . ALA A 1 413 ? 3.338 -22.859 -17.283 1.00 85.12 413 ALA A N 1
ATOM 3145 C CA . ALA A 1 413 ? 4.689 -23.368 -17.425 1.00 85.12 413 ALA A CA 1
ATOM 3146 C C . ALA A 1 413 ? 4.740 -24.880 -17.178 1.00 85.12 413 ALA A C 1
ATOM 3148 O O . ALA A 1 413 ? 4.137 -25.406 -16.236 1.00 85.12 413 ALA A O 1
ATOM 3149 N N . ALA A 1 414 ? 5.505 -25.587 -18.005 1.00 84.31 414 ALA A N 1
ATOM 3150 C CA . ALA A 1 414 ? 5.878 -26.958 -17.721 1.00 84.31 414 ALA A CA 1
ATOM 3151 C C . ALA A 1 414 ? 6.745 -27.030 -16.449 1.00 84.31 414 ALA A C 1
ATOM 3153 O O . ALA A 1 414 ? 7.592 -26.163 -16.232 1.00 84.31 414 ALA A O 1
ATOM 3154 N N . PRO A 1 415 ? 6.613 -28.073 -15.610 1.00 85.94 415 PRO A N 1
ATOM 3155 C CA . PRO A 1 415 ? 7.496 -28.264 -14.464 1.00 85.94 415 PRO A CA 1
ATOM 3156 C C . PRO A 1 415 ? 8.970 -28.314 -14.883 1.00 85.94 415 PRO A C 1
ATOM 3158 O O . PRO A 1 415 ? 9.309 -28.977 -15.860 1.00 85.94 415 PRO A O 1
ATOM 3161 N N . ILE A 1 416 ? 9.862 -27.707 -14.098 1.00 79.06 416 ILE A N 1
ATOM 3162 C CA . ILE A 1 416 ? 11.323 -27.709 -14.345 1.00 79.06 416 ILE A CA 1
ATOM 3163 C C . ILE A 1 416 ? 11.902 -29.139 -14.354 1.00 79.06 416 ILE A C 1
ATOM 3165 O O . ILE A 1 416 ? 12.905 -29.421 -14.993 1.00 79.06 416 ILE A O 1
ATOM 3169 N N . GLN A 1 417 ? 11.247 -30.076 -13.666 1.00 74.69 417 GLN A N 1
ATOM 3170 C CA . GLN A 1 417 ? 11.650 -31.487 -13.608 1.00 74.69 417 GLN A CA 1
ATOM 3171 C C . GLN A 1 417 ? 11.188 -32.306 -14.832 1.00 74.69 417 GLN A C 1
ATOM 3173 O O . GLN A 1 417 ? 11.390 -33.524 -14.873 1.00 74.69 417 GLN A O 1
ATOM 3178 N N . SER A 1 418 ? 10.531 -31.670 -15.806 1.00 77.31 418 SER A N 1
ATOM 3179 C CA . SER A 1 418 ? 10.063 -32.322 -17.030 1.00 77.31 418 SER A CA 1
ATOM 3180 C C . SER A 1 418 ? 11.249 -32.750 -17.884 1.00 77.31 418 SER A C 1
ATOM 3182 O O . SER A 1 418 ? 12.173 -31.985 -18.132 1.00 77.31 418 SER A O 1
ATOM 3184 N N . LYS A 1 419 ? 11.233 -33.996 -18.361 1.00 68.38 419 LYS A N 1
ATOM 3185 C CA . LYS A 1 419 ? 12.211 -34.456 -19.353 1.00 68.38 419 LYS A CA 1
ATOM 3186 C C . LYS A 1 419 ? 11.714 -34.024 -20.725 1.00 68.38 419 LYS A C 1
ATOM 3188 O O . LYS A 1 419 ? 11.003 -34.792 -21.362 1.00 68.38 419 LYS A O 1
ATOM 3193 N N . SER A 1 420 ? 12.045 -32.813 -21.157 1.00 73.88 420 SER A N 1
ATOM 3194 C CA . SER A 1 420 ? 11.443 -32.188 -22.344 1.00 73.88 420 SER A CA 1
ATOM 3195 C C . SER A 1 420 ? 12.469 -31.557 -23.280 1.00 73.88 420 SER A C 1
ATOM 3197 O O . SER A 1 420 ? 12.315 -30.423 -23.718 1.00 73.88 420 SER A O 1
ATOM 3199 N N . MET A 1 421 ? 13.500 -32.326 -23.628 1.00 82.06 421 MET A N 1
ATOM 3200 C CA . MET A 1 421 ? 14.415 -31.973 -24.711 1.00 82.06 421 MET A CA 1
ATOM 3201 C C . MET A 1 42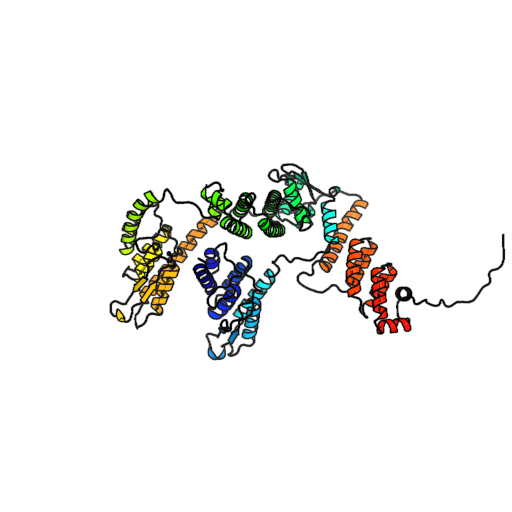1 ? 13.765 -32.330 -26.053 1.00 82.06 421 MET A C 1
ATOM 3203 O O . MET A 1 421 ? 13.618 -33.510 -26.381 1.00 82.06 421 MET A O 1
ATOM 3207 N N . HIS A 1 422 ? 13.393 -31.322 -26.833 1.00 80.25 422 HIS A N 1
ATOM 3208 C CA . HIS A 1 422 ? 12.837 -31.476 -28.171 1.00 80.25 422 HIS A CA 1
ATOM 3209 C C . HIS A 1 422 ? 13.915 -31.195 -29.222 1.00 80.25 422 HIS A C 1
ATOM 3211 O O . HIS A 1 422 ? 14.690 -30.255 -29.076 1.00 80.25 422 HIS A O 1
ATOM 3217 N N . ARG A 1 423 ? 13.997 -32.021 -30.272 1.00 83.06 423 ARG A N 1
ATOM 3218 C CA . ARG A 1 423 ? 14.992 -31.881 -31.348 1.00 83.06 423 ARG A CA 1
ATOM 3219 C C . ARG A 1 423 ? 14.311 -31.873 -32.707 1.00 83.06 423 ARG A C 1
ATOM 3221 O O . ARG A 1 423 ? 13.500 -32.759 -32.964 1.00 83.06 423 ARG A O 1
ATOM 3228 N N . ALA A 1 424 ? 14.670 -30.918 -33.554 1.00 79.31 424 ALA A N 1
ATOM 3229 C CA . ALA A 1 424 ? 14.162 -30.790 -34.915 1.00 79.31 424 ALA A CA 1
ATOM 3230 C C . ALA A 1 424 ? 15.322 -30.662 -35.909 1.00 79.31 424 ALA A C 1
ATOM 3232 O O . ALA A 1 424 ? 16.415 -30.241 -35.536 1.00 79.31 424 ALA A O 1
ATOM 3233 N N . TRP A 1 425 ? 15.092 -31.075 -37.153 1.00 80.00 425 TRP A N 1
ATOM 3234 C CA . TRP A 1 425 ? 16.046 -30.973 -38.257 1.00 80.00 425 TRP A CA 1
ATOM 3235 C C . TRP A 1 425 ? 15.300 -30.963 -39.594 1.00 80.00 425 TRP A C 1
ATOM 3237 O O . TRP A 1 425 ? 14.180 -31.469 -39.693 1.00 80.00 425 TRP A O 1
ATOM 3247 N N . VAL A 1 426 ? 15.931 -30.436 -40.642 1.00 77.12 426 VAL A N 1
ATOM 3248 C CA . VAL A 1 426 ? 15.417 -30.522 -42.013 1.00 77.12 426 VAL A CA 1
ATOM 3249 C C . VAL A 1 426 ? 15.736 -31.906 -42.577 1.00 77.12 426 VAL A C 1
ATOM 3251 O O . VAL A 1 426 ? 16.885 -32.351 -42.553 1.00 77.12 426 VAL A O 1
ATOM 3254 N N . GLN A 1 427 ? 14.728 -32.600 -43.117 1.00 73.06 427 GLN A N 1
ATOM 3255 C CA . GLN A 1 427 ? 14.835 -34.001 -43.554 1.00 73.06 427 GLN A CA 1
ATOM 3256 C C . GLN A 1 427 ? 15.962 -34.246 -44.576 1.00 73.06 427 GLN A C 1
ATOM 3258 O O . GLN A 1 427 ? 16.540 -35.330 -44.600 1.00 73.06 427 GLN A O 1
ATOM 3263 N N . SER A 1 428 ? 16.304 -33.247 -45.394 1.00 70.62 428 SER A N 1
ATOM 3264 C CA . SER A 1 428 ? 17.375 -33.333 -46.392 1.00 70.62 428 SER A CA 1
ATOM 3265 C C . SER A 1 428 ? 18.791 -33.139 -45.834 1.00 70.62 428 SER A C 1
ATOM 3267 O O . SER A 1 428 ? 19.743 -33.463 -46.538 1.00 70.62 428 SER A O 1
ATOM 3269 N N . LYS A 1 429 ? 18.954 -32.588 -44.619 1.00 73.75 429 LYS A N 1
ATOM 3270 C CA . LYS A 1 429 ? 20.258 -32.220 -44.028 1.00 73.75 429 LYS A CA 1
ATOM 3271 C C . LYS A 1 429 ? 20.248 -32.322 -42.498 1.00 73.75 429 LYS A C 1
ATOM 3273 O O . LYS A 1 429 ? 20.362 -31.323 -41.793 1.00 73.75 429 LYS A O 1
ATOM 3278 N N . GLN A 1 430 ? 20.091 -33.532 -41.969 1.00 76.94 430 GLN A N 1
ATOM 3279 C CA . GLN A 1 430 ? 19.940 -33.739 -40.525 1.00 76.94 430 GLN A CA 1
ATOM 3280 C C . GLN A 1 430 ? 21.150 -33.274 -39.694 1.00 76.94 430 GLN A C 1
ATOM 3282 O O . GLN A 1 430 ? 20.953 -32.694 -38.630 1.00 76.94 430 GLN A O 1
ATOM 3287 N N . GLU A 1 431 ? 22.377 -33.528 -40.158 1.00 73.75 431 GLU A N 1
ATOM 3288 C CA . GLU A 1 431 ? 23.600 -33.216 -39.398 1.00 73.75 431 GLU A CA 1
ATOM 3289 C C . GLU A 1 431 ? 23.868 -31.706 -39.306 1.00 73.75 431 GLU A C 1
ATOM 3291 O O . GLU A 1 431 ? 24.321 -31.235 -38.267 1.00 73.75 431 GLU A O 1
ATOM 3296 N N . ASP A 1 432 ? 23.496 -30.947 -40.341 1.00 73.50 432 ASP A N 1
ATOM 3297 C CA . ASP A 1 432 ? 23.780 -29.510 -40.432 1.00 73.50 432 ASP A CA 1
ATOM 3298 C C . ASP A 1 432 ? 22.679 -28.620 -39.837 1.00 73.50 432 ASP A C 1
ATOM 3300 O O . ASP A 1 432 ? 22.905 -27.432 -39.662 1.00 73.50 432 ASP A O 1
ATOM 3304 N N . THR A 1 433 ? 21.485 -29.160 -39.556 1.00 78.44 433 THR A N 1
ATOM 3305 C CA . THR A 1 433 ? 20.281 -28.363 -39.217 1.00 78.44 433 THR A CA 1
ATOM 3306 C C . THR A 1 433 ? 19.642 -28.755 -37.884 1.00 78.44 433 THR A C 1
ATOM 3308 O O . THR A 1 433 ? 18.494 -28.404 -37.603 1.00 78.44 433 THR A O 1
ATOM 3311 N N . LEU A 1 434 ? 20.364 -29.522 -37.063 1.00 84.44 434 LEU A N 1
ATOM 3312 C CA . LEU A 1 434 ? 19.864 -30.009 -35.784 1.00 84.44 434 LEU A CA 1
ATOM 3313 C C . LEU A 1 434 ? 19.727 -28.861 -34.775 1.00 84.44 434 LEU A C 1
ATOM 3315 O O . LEU A 1 434 ? 20.720 -28.321 -34.296 1.00 84.44 434 LEU A O 1
ATOM 3319 N N . ILE A 1 435 ? 18.492 -28.568 -34.377 1.00 86.44 435 ILE A N 1
ATOM 3320 C CA . ILE A 1 435 ? 18.165 -27.621 -33.306 1.00 86.44 435 ILE A CA 1
ATOM 3321 C C . ILE A 1 435 ? 17.574 -28.366 -32.110 1.00 86.44 435 ILE A C 1
ATOM 3323 O O . ILE A 1 435 ? 16.778 -29.297 -32.268 1.00 86.44 435 ILE A O 1
ATOM 3327 N N . SER A 1 436 ? 17.967 -27.973 -30.897 1.00 86.12 436 SER A N 1
ATOM 3328 C CA . SER A 1 436 ? 17.465 -28.559 -29.652 1.00 86.12 436 SER A CA 1
ATOM 3329 C C . SER A 1 436 ? 16.908 -27.495 -28.725 1.00 86.12 436 SER A C 1
ATOM 3331 O O . SER A 1 436 ? 17.579 -26.504 -28.457 1.00 86.12 436 SER A O 1
ATOM 3333 N N . VAL A 1 437 ? 15.713 -27.738 -28.201 1.00 87.31 437 VAL A N 1
ATOM 3334 C CA . VAL A 1 437 ? 15.006 -26.822 -27.312 1.00 87.31 437 VAL A CA 1
ATOM 3335 C C . VAL A 1 437 ? 14.549 -27.587 -26.077 1.00 87.31 437 VAL A C 1
ATOM 3337 O O . VAL A 1 437 ? 13.904 -28.630 -26.202 1.00 87.31 437 VAL A O 1
ATOM 3340 N N . ASP A 1 438 ? 14.877 -27.078 -24.891 1.00 89.00 438 ASP A N 1
ATOM 3341 C CA . ASP A 1 438 ? 14.326 -27.593 -23.638 1.00 89.00 438 ASP A CA 1
ATOM 3342 C C . ASP A 1 438 ? 13.062 -26.817 -23.266 1.00 89.00 438 ASP A C 1
ATOM 3344 O O . ASP A 1 438 ? 13.083 -25.598 -23.112 1.00 89.00 438 ASP A O 1
ATOM 3348 N N . LEU A 1 439 ? 11.948 -27.534 -23.141 1.00 87.56 439 LEU A N 1
ATOM 3349 C CA . LEU A 1 439 ? 10.658 -26.955 -22.769 1.00 87.56 439 LEU A CA 1
ATOM 3350 C C . LEU A 1 439 ? 10.404 -26.984 -21.257 1.00 87.56 439 LEU A C 1
ATOM 3352 O O . LEU A 1 439 ? 9.330 -26.581 -20.811 1.00 87.56 439 LEU A O 1
ATOM 3356 N N . ALA A 1 440 ? 11.360 -27.448 -20.450 1.00 86.62 440 ALA A N 1
ATOM 3357 C CA . ALA A 1 440 ? 11.223 -27.466 -19.002 1.00 86.62 440 ALA A CA 1
ATOM 3358 C C . ALA A 1 440 ? 11.169 -26.029 -18.461 1.00 86.62 440 ALA A C 1
ATOM 3360 O O . ALA A 1 440 ? 11.958 -25.169 -18.847 1.00 86.62 440 ALA A O 1
ATOM 3361 N N . GLY A 1 441 ? 10.207 -25.744 -17.580 1.00 83.00 441 GLY A N 1
ATOM 3362 C CA . GLY A 1 441 ? 9.973 -24.384 -17.083 1.00 83.00 441 GLY A CA 1
ATOM 3363 C C . GLY A 1 441 ? 9.287 -23.448 -18.084 1.00 83.00 441 GLY A C 1
ATOM 3364 O O . GLY A 1 441 ? 8.957 -22.326 -17.714 1.00 83.00 441 GLY A O 1
ATOM 3365 N N . GLN A 1 442 ? 9.034 -23.883 -19.325 1.00 87.81 442 GLN A N 1
ATOM 3366 C CA . GLN A 1 442 ? 8.468 -23.030 -20.371 1.00 87.81 442 GLN A CA 1
ATOM 3367 C C . GLN A 1 442 ? 6.943 -23.153 -20.434 1.00 87.81 442 GLN A C 1
ATOM 3369 O O . GLN A 1 442 ? 6.390 -24.253 -20.373 1.00 87.81 442 GLN A O 1
ATOM 3374 N N . SER A 1 443 ? 6.253 -22.019 -20.582 1.00 90.94 443 SER A N 1
ATOM 3375 C CA . SER A 1 443 ? 4.836 -21.989 -20.974 1.00 90.94 443 SER A CA 1
ATOM 3376 C C . SER A 1 443 ? 4.669 -22.308 -22.459 1.00 90.94 443 SER A C 1
ATOM 3378 O O . SER A 1 443 ? 5.659 -22.384 -23.178 1.00 90.94 443 SER A O 1
ATOM 3380 N N . ALA A 1 444 ? 3.444 -22.475 -22.967 1.00 89.19 444 ALA A N 1
ATOM 3381 C CA . ALA A 1 444 ? 3.256 -22.734 -24.398 1.00 89.19 444 ALA A CA 1
ATOM 3382 C C . ALA A 1 444 ? 3.665 -21.518 -25.248 1.00 89.19 444 ALA A C 1
ATOM 3384 O O . ALA A 1 444 ? 4.209 -21.675 -26.338 1.00 89.19 444 ALA A O 1
ATOM 3385 N N . ILE A 1 445 ? 3.462 -20.311 -24.713 1.00 86.38 445 ILE A N 1
ATOM 3386 C CA . ILE A 1 445 ? 3.918 -19.056 -25.319 1.00 86.38 445 ILE A CA 1
ATOM 3387 C C . ILE A 1 445 ? 5.450 -18.975 -25.292 1.00 86.38 445 ILE A C 1
ATOM 3389 O O . ILE A 1 445 ? 6.069 -18.770 -26.334 1.00 86.38 445 ILE A O 1
ATOM 3393 N N . SER A 1 446 ? 6.069 -19.190 -24.127 1.00 79.62 446 SER A N 1
ATOM 3394 C CA . SER A 1 446 ? 7.533 -19.147 -23.979 1.00 79.62 446 SER A CA 1
ATOM 3395 C C . SER A 1 446 ? 8.213 -20.233 -24.816 1.00 79.62 446 SER A C 1
ATOM 3397 O O . SER A 1 446 ? 9.209 -19.969 -25.479 1.00 79.62 446 SER A O 1
ATOM 3399 N N . ALA A 1 447 ? 7.625 -21.430 -24.867 1.00 89.19 447 ALA A N 1
ATOM 3400 C CA . ALA A 1 447 ? 8.047 -22.532 -25.722 1.00 89.19 447 ALA A CA 1
ATOM 3401 C C . ALA A 1 447 ? 8.005 -22.147 -27.205 1.00 89.19 447 ALA A C 1
ATOM 3403 O O . ALA A 1 447 ? 8.971 -22.400 -27.917 1.00 89.19 447 ALA A O 1
ATOM 3404 N N . ALA A 1 448 ? 6.925 -21.509 -27.671 1.00 89.44 448 ALA A N 1
ATOM 3405 C CA . ALA A 1 448 ? 6.816 -21.063 -29.059 1.00 89.44 448 ALA A CA 1
ATOM 3406 C C . ALA A 1 448 ? 7.904 -20.032 -29.406 1.00 89.44 448 ALA A C 1
ATOM 3408 O O . ALA A 1 448 ? 8.558 -20.168 -30.440 1.00 89.44 448 ALA A O 1
ATOM 3409 N N . PHE A 1 449 ? 8.170 -19.066 -28.518 1.00 84.38 449 PHE A N 1
ATOM 3410 C CA . PHE A 1 449 ? 9.268 -18.109 -28.693 1.00 84.38 449 PHE A CA 1
ATOM 3411 C C . PHE A 1 449 ? 10.639 -18.782 -28.707 1.00 84.38 449 PHE A C 1
ATOM 3413 O O . PHE A 1 449 ? 11.458 -18.486 -29.576 1.00 84.38 449 PHE A O 1
ATOM 3420 N N . LEU A 1 450 ? 10.883 -19.708 -27.781 1.00 84.25 450 LEU A N 1
ATOM 3421 C CA . LEU A 1 450 ? 12.143 -20.436 -27.691 1.00 84.25 450 LEU A CA 1
ATOM 3422 C C . LEU A 1 450 ? 12.382 -21.287 -28.949 1.00 84.25 450 LEU A C 1
ATOM 3424 O O . LEU A 1 450 ? 13.485 -21.296 -29.491 1.00 84.25 450 LEU A O 1
ATOM 3428 N N . CYS A 1 451 ? 11.332 -21.928 -29.469 1.00 86.69 451 CYS A N 1
ATOM 3429 C CA . CYS A 1 451 ? 11.355 -22.640 -30.744 1.00 86.69 451 CYS A CA 1
ATOM 3430 C C . CYS A 1 451 ? 11.652 -21.710 -31.930 1.00 86.69 451 CYS A C 1
ATOM 3432 O O . CYS A 1 451 ? 12.521 -22.030 -32.738 1.00 86.69 451 CYS A O 1
ATOM 3434 N N . MET A 1 452 ? 10.976 -20.559 -32.031 1.00 86.44 452 MET A N 1
ATOM 3435 C CA . MET A 1 452 ? 11.216 -19.577 -33.099 1.00 86.44 452 MET A CA 1
ATOM 3436 C C . MET A 1 452 ? 12.639 -19.018 -33.057 1.00 86.44 452 MET A C 1
ATOM 3438 O O . MET A 1 452 ? 13.272 -18.871 -34.099 1.00 86.44 452 MET A O 1
ATOM 3442 N N . ARG A 1 453 ? 13.152 -18.721 -31.859 1.00 84.81 453 ARG A N 1
ATOM 3443 C CA . ARG A 1 453 ? 14.528 -18.263 -31.659 1.00 84.81 453 ARG A CA 1
ATOM 3444 C C . ARG A 1 453 ? 15.523 -19.324 -32.124 1.00 84.81 453 ARG A C 1
ATOM 3446 O O . ARG A 1 453 ? 16.366 -19.023 -32.959 1.00 84.81 453 ARG A O 1
ATOM 3453 N N . ALA A 1 454 ? 15.356 -20.571 -31.681 1.00 85.19 454 ALA A N 1
ATOM 3454 C CA . ALA A 1 454 ? 16.212 -21.677 -32.101 1.00 85.19 454 ALA A CA 1
ATOM 3455 C C . ALA A 1 454 ? 16.178 -21.915 -33.624 1.00 85.19 454 ALA A C 1
ATOM 3457 O O . ALA A 1 454 ? 17.207 -22.228 -34.210 1.00 85.19 454 ALA A O 1
ATOM 3458 N N . MET A 1 455 ? 15.025 -21.734 -34.281 1.00 86.69 455 MET A N 1
ATOM 3459 C CA . MET A 1 455 ? 14.905 -21.811 -35.746 1.00 86.69 455 MET A CA 1
ATOM 3460 C C . MET A 1 455 ? 15.635 -20.670 -36.469 1.00 86.69 455 MET A C 1
ATOM 3462 O O . MET A 1 455 ? 16.212 -20.898 -37.526 1.00 86.69 455 MET A O 1
ATOM 3466 N N . ARG A 1 456 ? 15.618 -19.449 -35.914 1.00 84.88 456 ARG A N 1
ATOM 3467 C CA . ARG A 1 456 ? 16.302 -18.273 -36.487 1.00 84.88 456 ARG A CA 1
ATOM 3468 C C . ARG A 1 456 ? 17.815 -18.298 -36.267 1.00 84.88 456 ARG A C 1
ATOM 3470 O O . ARG A 1 456 ? 18.552 -17.785 -37.098 1.00 84.88 456 ARG A O 1
ATOM 3477 N N . GLU A 1 457 ? 18.257 -18.868 -35.149 1.00 81.56 457 GLU A N 1
ATOM 3478 C CA . GLU A 1 457 ? 19.671 -18.973 -34.757 1.00 81.56 457 GLU A CA 1
ATOM 3479 C C . GLU A 1 457 ? 20.344 -20.270 -35.247 1.00 81.56 457 GLU A C 1
ATOM 3481 O O . GLU A 1 457 ? 21.558 -20.420 -35.114 1.00 81.56 457 GLU A O 1
ATOM 3486 N N . GLY A 1 458 ? 19.570 -21.222 -35.780 1.00 75.31 458 GLY A N 1
ATOM 3487 C CA . GLY A 1 458 ? 20.064 -22.520 -36.234 1.00 75.31 458 GLY A CA 1
ATOM 3488 C C . GLY A 1 458 ? 21.164 -22.408 -37.295 1.00 75.31 458 GLY A C 1
ATOM 3489 O O . GLY A 1 458 ? 21.147 -21.525 -38.149 1.00 75.31 458 GLY A O 1
ATOM 3490 N N . MET A 1 459 ? 22.133 -23.324 -37.244 1.00 56.69 459 MET A N 1
ATOM 3491 C CA . MET A 1 459 ? 23.217 -23.400 -38.226 1.00 56.69 459 MET A CA 1
ATOM 3492 C C . MET A 1 459 ? 22.708 -23.930 -39.586 1.00 56.69 459 MET A C 1
ATOM 3494 O O . MET A 1 459 ? 21.835 -24.795 -39.635 1.00 56.69 459 MET A O 1
ATOM 3498 N N . GLY A 1 460 ? 23.275 -23.412 -40.685 1.00 63.88 460 GLY A N 1
ATOM 3499 C CA . GLY A 1 460 ? 23.029 -23.860 -42.067 1.00 63.88 460 GLY A CA 1
ATOM 3500 C C . GLY A 1 460 ? 21.951 -23.081 -42.844 1.00 63.88 460 GLY A C 1
ATOM 3501 O O . GLY A 1 460 ? 21.147 -22.360 -42.269 1.00 63.88 460 GLY A O 1
ATOM 3502 N N . ASP A 1 461 ? 21.907 -23.256 -44.173 1.00 70.44 461 ASP A N 1
ATOM 3503 C CA . ASP A 1 461 ? 20.936 -22.613 -45.092 1.00 70.44 461 ASP A CA 1
ATOM 3504 C C . ASP A 1 461 ? 19.515 -23.230 -45.018 1.00 70.44 461 ASP A C 1
ATOM 3506 O O . ASP A 1 461 ? 18.844 -23.424 -46.035 1.00 70.44 461 ASP A O 1
ATOM 3510 N N . ALA A 1 462 ? 19.069 -23.648 -43.834 1.00 78.12 462 ALA A N 1
ATOM 3511 C CA . ALA A 1 462 ? 17.750 -24.243 -43.649 1.00 78.12 462 ALA A CA 1
ATOM 3512 C C . ALA A 1 462 ? 16.654 -23.172 -43.634 1.00 78.12 462 ALA A C 1
ATOM 3514 O O . ALA A 1 462 ? 16.685 -22.253 -42.819 1.00 78.12 462 ALA A O 1
ATOM 3515 N N . ASP A 1 463 ? 15.649 -23.325 -44.497 1.00 83.12 463 ASP A N 1
ATOM 3516 C CA . ASP A 1 463 ? 14.467 -22.467 -44.487 1.00 83.12 463 ASP A CA 1
ATOM 3517 C C . ASP A 1 463 ? 13.440 -22.974 -43.462 1.00 83.12 463 ASP A C 1
ATOM 3519 O O . ASP A 1 463 ? 12.787 -23.998 -43.670 1.00 83.12 463 ASP A O 1
ATOM 3523 N N . TRP A 1 464 ? 13.317 -22.247 -42.350 1.00 85.69 464 TRP A N 1
ATOM 3524 C CA . TRP A 1 464 ? 12.334 -22.489 -41.286 1.00 85.69 464 TRP A CA 1
ATOM 3525 C C . TRP A 1 464 ? 11.122 -21.545 -41.359 1.00 85.69 464 TRP A C 1
ATOM 3527 O O . TRP A 1 464 ? 10.348 -21.452 -40.402 1.00 85.69 464 TRP A O 1
ATOM 3537 N N . SER A 1 465 ? 10.962 -20.789 -42.452 1.00 85.62 465 SER A N 1
ATOM 3538 C CA . SER A 1 465 ? 9.954 -19.723 -42.561 1.00 85.62 465 SER A CA 1
ATOM 3539 C C . SER A 1 465 ? 8.523 -20.219 -42.337 1.00 85.62 465 SER A C 1
ATOM 3541 O O . SER A 1 465 ? 7.736 -19.540 -41.673 1.00 85.62 465 SER A O 1
ATOM 3543 N N . GLU A 1 466 ? 8.191 -21.421 -42.809 1.00 85.25 466 GLU A N 1
ATOM 3544 C CA . GLU A 1 466 ? 6.877 -22.039 -42.606 1.00 85.25 466 GLU A CA 1
ATOM 3545 C C . GLU A 1 466 ? 6.619 -22.347 -41.122 1.00 85.25 466 GLU A C 1
ATOM 3547 O O . GLU A 1 466 ? 5.577 -21.983 -40.576 1.00 85.25 466 GLU A O 1
ATOM 3552 N N . GLN A 1 467 ? 7.590 -22.945 -40.427 1.00 88.50 467 GLN A N 1
ATOM 3553 C CA . GLN A 1 467 ? 7.465 -23.300 -39.012 1.00 88.50 467 GLN A CA 1
ATOM 3554 C C . GLN A 1 467 ? 7.420 -22.055 -38.119 1.00 88.50 467 GLN A C 1
ATOM 3556 O O . GLN A 1 467 ? 6.646 -22.018 -37.161 1.00 88.50 467 GLN A O 1
ATOM 3561 N N . ILE A 1 468 ? 8.200 -21.021 -38.451 1.00 86.88 468 ILE A N 1
ATOM 3562 C CA . ILE A 1 468 ? 8.154 -19.716 -37.777 1.00 86.88 468 ILE A CA 1
ATOM 3563 C C . ILE A 1 468 ? 6.767 -19.087 -37.961 1.00 86.88 468 ILE A C 1
ATOM 3565 O O . ILE A 1 468 ? 6.152 -18.668 -36.980 1.00 86.88 468 ILE A O 1
ATOM 3569 N N . THR A 1 469 ? 6.235 -19.101 -39.186 1.00 91.00 469 THR A N 1
ATOM 3570 C CA . THR A 1 469 ? 4.897 -18.575 -39.498 1.00 91.00 469 THR A CA 1
ATOM 3571 C C . THR A 1 469 ? 3.804 -19.303 -38.708 1.00 91.00 469 THR A C 1
ATOM 3573 O O . THR A 1 469 ? 2.856 -18.684 -38.220 1.00 91.00 469 THR A O 1
ATOM 3576 N N . ASP A 1 470 ? 3.920 -20.620 -38.546 1.00 90.06 470 ASP A N 1
ATOM 3577 C CA . ASP A 1 470 ? 2.960 -21.409 -37.774 1.00 90.06 470 ASP A CA 1
ATOM 3578 C C . ASP A 1 470 ? 2.991 -21.073 -36.275 1.00 90.06 470 ASP A C 1
ATOM 3580 O O . ASP A 1 470 ? 1.933 -20.984 -35.643 1.00 90.06 470 ASP A O 1
ATOM 3584 N N . MET A 1 471 ? 4.178 -20.824 -35.710 1.00 91.25 471 MET A N 1
ATOM 3585 C CA . MET A 1 471 ? 4.323 -20.380 -34.319 1.00 91.25 471 MET A CA 1
ATOM 3586 C C . MET A 1 471 ? 3.776 -18.961 -34.112 1.00 91.25 471 MET A C 1
ATOM 3588 O O . MET A 1 471 ? 3.088 -18.709 -33.123 1.00 91.25 471 MET A O 1
ATOM 3592 N N . GLU A 1 472 ? 3.974 -18.051 -35.068 1.00 85.69 472 GLU A N 1
ATOM 3593 C CA . GLU A 1 472 ? 3.391 -16.701 -35.032 1.00 85.69 472 GLU A CA 1
ATOM 3594 C C . GLU A 1 472 ? 1.856 -16.736 -35.079 1.00 85.69 472 GLU A C 1
ATOM 3596 O O . GLU A 1 472 ? 1.178 -16.052 -34.302 1.00 85.69 472 GLU A O 1
ATOM 3601 N N . LYS A 1 473 ? 1.280 -17.593 -35.933 1.00 90.31 473 LYS A N 1
ATOM 3602 C CA . LYS A 1 473 ? -0.173 -17.822 -35.971 1.00 90.31 473 LYS A CA 1
ATOM 3603 C C . LYS A 1 473 ? -0.684 -18.387 -34.648 1.00 90.31 473 LYS A C 1
ATOM 3605 O O . LYS A 1 473 ? -1.720 -17.931 -34.159 1.00 90.31 473 LYS A O 1
ATOM 3610 N N . PHE A 1 474 ? 0.039 -19.328 -34.041 1.00 93.00 474 PHE A N 1
ATOM 3611 C CA . PHE A 1 474 ? -0.297 -19.851 -32.718 1.00 93.00 474 PHE A CA 1
ATOM 3612 C C . PHE A 1 474 ? -0.290 -18.754 -31.647 1.00 93.00 474 PHE A C 1
ATOM 3614 O O . PHE A 1 474 ? -1.258 -18.642 -30.896 1.00 93.00 474 PHE A O 1
ATOM 3621 N N . LEU A 1 475 ? 0.734 -17.895 -31.615 1.00 86.25 475 LEU A N 1
ATOM 3622 C CA . LEU A 1 475 ? 0.804 -16.764 -30.683 1.00 86.25 475 LEU A CA 1
ATOM 3623 C C . LEU A 1 475 ? -0.387 -15.808 -30.865 1.00 86.25 475 LEU A C 1
ATOM 3625 O O . LEU A 1 475 ? -0.962 -15.343 -29.878 1.00 86.25 475 LEU A O 1
ATOM 3629 N N . SER A 1 476 ? -0.831 -15.573 -32.105 1.00 83.62 476 SER A N 1
ATOM 3630 C CA . SER A 1 476 ? -2.046 -14.792 -32.387 1.00 83.62 476 SER A CA 1
ATOM 3631 C C . SER A 1 476 ? -3.321 -15.453 -31.840 1.00 83.62 476 SER A C 1
ATOM 3633 O O . SER A 1 476 ? -4.188 -14.774 -31.287 1.00 83.62 476 SER A O 1
ATOM 3635 N N . VAL A 1 477 ? -3.449 -16.779 -31.960 1.00 86.81 477 VAL A N 1
ATOM 3636 C CA . VAL A 1 477 ? -4.591 -17.541 -31.421 1.00 86.81 477 VAL A CA 1
ATOM 3637 C C . VAL A 1 477 ? -4.589 -17.517 -29.890 1.00 86.81 477 VAL A C 1
ATOM 3639 O O . VAL A 1 477 ? -5.623 -17.229 -29.281 1.00 86.81 477 VAL A O 1
ATOM 3642 N N . ALA A 1 478 ? -3.430 -17.763 -29.275 1.00 83.44 478 ALA A N 1
ATOM 3643 C CA . ALA A 1 478 ? -3.249 -17.773 -27.827 1.00 83.44 478 ALA A CA 1
ATOM 3644 C C . ALA A 1 478 ? -3.567 -16.413 -27.194 1.00 83.44 478 ALA A C 1
ATOM 3646 O O . ALA A 1 478 ? -4.306 -16.343 -26.213 1.00 83.44 478 ALA A O 1
ATOM 3647 N N . THR A 1 479 ? -3.083 -15.324 -27.791 1.00 77.38 479 THR A N 1
ATOM 3648 C CA . THR A 1 479 ? -3.319 -13.956 -27.300 1.00 77.38 479 THR A CA 1
ATOM 3649 C C . THR A 1 479 ? -4.774 -13.513 -27.480 1.00 77.38 479 THR A C 1
ATOM 3651 O O . THR A 1 479 ? -5.360 -12.943 -26.560 1.00 77.38 479 THR A O 1
ATOM 3654 N N . ARG A 1 480 ? -5.407 -13.817 -28.623 1.00 79.12 480 ARG A N 1
ATOM 3655 C CA . ARG A 1 480 ? -6.792 -13.405 -28.920 1.00 79.12 480 ARG A CA 1
ATOM 3656 C C . ARG A 1 480 ? -7.823 -14.039 -27.987 1.00 79.12 480 ARG A C 1
ATOM 3658 O O . ARG A 1 480 ? -8.694 -13.337 -27.472 1.00 79.12 480 ARG A O 1
ATOM 3665 N N . HIS A 1 481 ? -7.753 -15.355 -27.789 1.00 68.44 481 HIS A N 1
ATOM 3666 C CA . HIS A 1 481 ? -8.745 -16.079 -26.982 1.00 68.44 481 HIS A CA 1
ATOM 3667 C C . HIS A 1 481 ? -8.554 -15.863 -25.486 1.00 68.44 481 HIS A C 1
ATOM 3669 O O . HIS A 1 481 ? -9.533 -15.824 -24.742 1.00 68.44 481 HIS A O 1
ATOM 3675 N N . TRP A 1 482 ? -7.324 -15.610 -25.047 1.00 60.78 482 TRP A N 1
ATOM 3676 C CA . TRP A 1 482 ? -7.060 -15.308 -23.649 1.00 60.78 482 TRP A CA 1
ATOM 3677 C C . TRP A 1 482 ? -7.638 -13.942 -23.214 1.00 60.78 482 TRP A C 1
ATOM 3679 O O . TRP A 1 482 ? -8.266 -13.842 -22.160 1.00 60.78 482 TRP A O 1
ATOM 3689 N N . VAL A 1 483 ? -7.556 -12.906 -24.065 1.00 53.44 483 VAL A N 1
ATOM 3690 C CA . VAL A 1 483 ? -8.173 -11.580 -23.812 1.00 53.44 483 VAL A CA 1
ATOM 3691 C C . VAL A 1 483 ? -9.710 -11.639 -23.779 1.00 53.44 483 VAL A C 1
ATOM 3693 O O . VAL A 1 483 ? -10.358 -10.832 -23.113 1.00 53.44 483 VAL A O 1
ATOM 3696 N N . SER A 1 484 ? -10.318 -12.587 -24.496 1.00 52.12 484 SER A N 1
ATOM 3697 C CA . SER A 1 484 ? -11.766 -12.830 -24.461 1.00 52.12 484 SER A CA 1
ATOM 3698 C C . SER A 1 484 ? -12.212 -13.436 -23.129 1.00 52.12 484 SER A C 1
ATOM 3700 O O . SER A 1 484 ? -13.250 -13.044 -22.603 1.00 52.12 484 SER A O 1
ATOM 3702 N N . PHE A 1 485 ? -11.429 -14.374 -22.592 1.00 45.16 485 PHE A N 1
ATOM 3703 C CA . PHE A 1 485 ? -11.727 -15.080 -21.345 1.00 45.16 485 PHE A CA 1
ATOM 3704 C C . PHE A 1 485 ? -11.681 -14.142 -20.122 1.00 45.16 485 PHE A C 1
ATOM 3706 O O . PHE A 1 485 ? -12.492 -14.278 -19.211 1.00 45.16 485 PHE A O 1
ATOM 3713 N N . SER A 1 486 ? -10.804 -13.127 -20.127 1.00 42.78 486 SER A N 1
ATOM 3714 C CA . SER A 1 486 ? -10.682 -12.154 -19.024 1.00 42.78 486 SER A CA 1
ATOM 3715 C C . SER A 1 486 ? -11.775 -11.074 -19.000 1.00 42.78 486 SER A C 1
ATOM 3717 O O . SER A 1 486 ? -12.137 -10.580 -17.933 1.00 42.78 486 SER A O 1
ATOM 3719 N N . LYS A 1 487 ? -12.350 -10.708 -20.155 1.00 43.81 487 LYS A N 1
ATOM 3720 C CA . LYS A 1 487 ? -13.414 -9.686 -20.237 1.00 43.81 487 LYS A CA 1
ATOM 3721 C C . LYS A 1 487 ? -14.765 -10.167 -19.703 1.00 43.81 487 LYS A C 1
ATOM 3723 O O . LYS A 1 487 ? -15.525 -9.354 -19.180 1.00 43.81 487 LYS A O 1
ATOM 3728 N N . THR A 1 488 ? -15.068 -11.459 -19.818 1.00 41.31 488 THR A N 1
ATOM 3729 C CA . THR A 1 488 ? -16.318 -12.046 -19.308 1.00 41.31 488 THR A CA 1
ATOM 3730 C C . THR A 1 488 ? -16.399 -12.052 -17.781 1.00 41.31 488 THR A C 1
ATOM 3732 O O . THR A 1 488 ? -17.494 -11.890 -17.252 1.00 41.31 488 THR A O 1
ATOM 3735 N N . ASP A 1 489 ? -15.263 -12.114 -17.080 1.00 34.00 489 ASP A N 1
ATOM 3736 C CA . ASP A 1 489 ? -15.222 -11.997 -15.614 1.00 34.00 489 ASP A CA 1
ATOM 3737 C C . ASP A 1 489 ? -15.387 -10.546 -15.125 1.00 34.00 489 ASP A C 1
ATOM 3739 O O . ASP A 1 489 ? -15.967 -10.305 -14.069 1.00 34.00 489 ASP A O 1
ATOM 3743 N N . HIS A 1 490 ? -14.929 -9.551 -15.895 1.00 31.19 490 HIS A N 1
ATOM 3744 C CA . HIS A 1 490 ? -15.031 -8.131 -15.516 1.00 31.19 490 HIS A CA 1
ATOM 3745 C C . HIS A 1 490 ? -16.394 -7.487 -15.823 1.00 31.19 490 HIS A C 1
ATOM 3747 O O . HIS A 1 490 ? -16.796 -6.542 -15.144 1.00 31.19 490 HIS A O 1
ATOM 3753 N N . ALA A 1 491 ? -17.138 -7.985 -16.816 1.00 29.09 491 ALA A N 1
ATOM 3754 C CA . ALA A 1 491 ? -18.445 -7.430 -17.183 1.00 29.09 491 ALA A CA 1
ATOM 3755 C C . ALA A 1 491 ? -19.552 -7.699 -16.140 1.00 29.09 491 ALA A C 1
ATOM 3757 O O . ALA A 1 491 ? -20.570 -7.012 -16.140 1.00 29.09 491 ALA A O 1
ATOM 3758 N N . ALA A 1 492 ? -19.353 -8.653 -15.225 1.00 29.89 492 ALA A N 1
ATOM 3759 C CA . ALA A 1 492 ? -20.331 -8.995 -14.193 1.00 29.89 492 ALA A CA 1
ATOM 3760 C C . ALA A 1 492 ? -20.365 -8.013 -12.999 1.00 29.89 492 ALA A C 1
ATOM 3762 O O . ALA A 1 492 ? -21.263 -8.121 -12.168 1.00 29.89 492 ALA A O 1
ATOM 3763 N N . GLN A 1 493 ? -19.422 -7.064 -12.893 1.00 30.91 493 GLN A N 1
ATOM 3764 C CA . GLN A 1 493 ? -19.232 -6.269 -11.667 1.00 30.91 493 GLN A CA 1
ATOM 3765 C C . GLN A 1 493 ? -19.584 -4.774 -11.754 1.00 30.91 493 GLN A C 1
ATOM 3767 O O . GLN A 1 493 ? -19.658 -4.139 -10.710 1.00 30.91 493 GLN A O 1
ATOM 3772 N N . ASN A 1 494 ? -19.865 -4.193 -12.929 1.00 26.28 494 ASN A N 1
ATOM 3773 C CA . ASN A 1 494 ? -20.020 -2.732 -13.053 1.00 26.28 494 ASN A CA 1
ATOM 3774 C C . ASN A 1 494 ? -21.255 -2.296 -13.865 1.00 26.28 494 ASN A C 1
ATOM 3776 O O . ASN A 1 494 ? -21.142 -1.891 -15.021 1.00 26.28 494 ASN A O 1
ATOM 3780 N N . MET A 1 495 ? -22.436 -2.302 -13.237 1.00 22.28 495 MET A N 1
ATOM 3781 C CA . MET A 1 495 ? -23.600 -1.520 -13.684 1.00 22.28 495 MET A CA 1
ATOM 3782 C C . MET A 1 495 ? -24.432 -1.019 -12.494 1.00 22.28 495 MET A C 1
ATOM 3784 O O . MET A 1 495 ? -25.226 -1.781 -11.962 1.00 22.28 495 MET A O 1
ATOM 3788 N N . THR A 1 496 ? -24.235 0.257 -12.123 1.00 24.69 496 THR A N 1
ATOM 3789 C CA . THR A 1 496 ? -25.152 1.247 -11.481 1.00 24.69 496 THR A CA 1
ATOM 3790 C C . THR A 1 496 ? -24.261 2.324 -10.833 1.00 24.69 496 THR A C 1
ATOM 3792 O O . THR A 1 496 ? -23.339 1.953 -10.125 1.00 24.69 496 THR A O 1
ATOM 3795 N N . SER A 1 497 ? -24.409 3.646 -10.947 1.00 24.73 497 SER A N 1
ATOM 3796 C CA . SER A 1 497 ? -25.426 4.541 -11.504 1.00 24.73 497 SER A CA 1
ATOM 3797 C C . SER A 1 497 ? -24.823 5.966 -11.572 1.00 24.73 497 SER A C 1
ATOM 3799 O O . SER A 1 497 ? -23.939 6.297 -10.783 1.00 24.73 497 SER A O 1
ATOM 3801 N N . THR A 1 498 ? -25.315 6.817 -12.474 1.00 22.25 498 THR A N 1
ATOM 3802 C CA . THR A 1 498 ? -25.031 8.263 -12.601 1.00 22.25 498 THR A CA 1
ATOM 3803 C C . THR A 1 498 ? -26.320 9.075 -12.379 1.00 22.25 498 THR A C 1
ATOM 3805 O O . THR A 1 498 ? -27.333 8.700 -12.960 1.00 22.25 498 THR A O 1
ATOM 3808 N N . HIS A 1 499 ? -26.279 10.184 -11.606 1.00 23.16 499 HIS A N 1
ATOM 3809 C CA . HIS A 1 499 ? -26.793 11.552 -11.931 1.00 23.16 499 HIS A CA 1
ATOM 3810 C C . HIS A 1 499 ? -27.220 12.464 -10.736 1.00 23.16 499 HIS A C 1
ATOM 3812 O O . HIS A 1 499 ? -28.086 12.106 -9.950 1.00 23.16 499 HIS A O 1
ATOM 3818 N N . ASN A 1 500 ? -26.620 13.674 -10.716 1.00 22.98 500 ASN A N 1
ATOM 3819 C CA . ASN A 1 500 ? -27.037 15.081 -10.423 1.00 22.98 500 ASN A CA 1
ATOM 3820 C C . ASN A 1 500 ? -28.314 15.494 -9.630 1.00 22.98 500 ASN A C 1
ATOM 3822 O O . ASN A 1 500 ? -29.398 15.034 -9.963 1.00 22.98 500 ASN A O 1
ATOM 3826 N N . LEU A 1 501 ? -28.189 16.544 -8.772 1.00 20.92 501 LEU A N 1
ATOM 3827 C CA . LEU A 1 501 ? -28.777 17.937 -8.810 1.00 20.92 501 LEU A CA 1
ATOM 3828 C C . LEU A 1 501 ? -28.830 18.585 -7.381 1.00 20.92 501 LEU A C 1
ATOM 3830 O O . LEU A 1 501 ? -29.264 17.921 -6.454 1.00 20.92 501 LEU A O 1
ATOM 3834 N N . ILE A 1 502 ? -28.173 19.731 -7.086 1.00 20.12 502 ILE A N 1
ATOM 3835 C CA . ILE A 1 502 ? -28.560 21.186 -7.075 1.00 20.12 502 ILE A CA 1
ATOM 3836 C C . ILE A 1 502 ? -29.535 21.681 -5.955 1.00 20.12 502 ILE A C 1
ATOM 3838 O O . ILE A 1 502 ? -30.699 21.308 -5.937 1.00 20.12 502 ILE A O 1
ATOM 3842 N N . PHE A 1 503 ? -28.988 22.591 -5.113 1.00 23.81 503 PHE A N 1
ATOM 3843 C CA . PHE A 1 503 ? -29.474 23.677 -4.208 1.00 23.81 503 PHE A CA 1
ATOM 3844 C C . PHE A 1 503 ? -30.956 23.887 -3.814 1.00 23.81 503 PHE A C 1
ATOM 3846 O O . PHE A 1 503 ? -31.793 24.094 -4.682 1.00 23.81 503 PHE A O 1
ATOM 3853 N N . GLU A 1 504 ? -31.186 24.161 -2.511 1.00 23.22 504 GLU A N 1
ATOM 3854 C CA . GLU A 1 504 ? -31.940 25.346 -2.031 1.00 23.22 504 GLU A CA 1
ATOM 3855 C C . GLU A 1 504 ? -31.696 25.659 -0.531 1.00 23.22 504 GLU A C 1
ATOM 3857 O O . GLU A 1 504 ? -31.621 24.764 0.308 1.00 23.22 504 GLU A O 1
ATOM 3862 N N . THR A 1 505 ? -31.552 26.948 -0.196 1.00 27.83 505 THR A N 1
ATOM 3863 C CA . THR A 1 505 ? -31.270 27.500 1.146 1.00 27.83 505 THR A CA 1
ATOM 3864 C C . THR A 1 505 ? -32.487 28.203 1.757 1.00 27.83 505 THR A C 1
ATOM 3866 O O . THR A 1 505 ? -33.067 29.076 1.118 1.00 27.83 505 THR A O 1
ATOM 3869 N N . ALA A 1 506 ? -32.771 27.940 3.035 1.00 24.44 506 ALA A N 1
ATOM 3870 C CA . ALA A 1 506 ? -33.514 28.799 3.972 1.00 24.44 506 ALA A CA 1
ATOM 3871 C C . ALA A 1 506 ? -33.042 28.402 5.390 1.00 24.44 506 ALA A C 1
ATOM 3873 O O . ALA A 1 506 ? -32.897 27.218 5.657 1.00 24.44 506 ALA A O 1
ATOM 3874 N N . GLY A 1 507 ? -32.700 29.248 6.358 1.00 24.95 507 GLY A N 1
ATOM 3875 C CA . GLY A 1 507 ? -33.103 30.609 6.679 1.00 24.95 507 GLY A CA 1
ATOM 3876 C C . GLY A 1 507 ? -33.499 30.608 8.163 1.00 24.95 507 GLY A C 1
ATOM 3877 O O . GLY A 1 507 ? -34.611 30.201 8.483 1.00 24.95 507 GLY A O 1
ATOM 3878 N N . ARG A 1 508 ? -32.600 31.017 9.072 1.00 28.34 508 ARG A N 1
ATOM 3879 C CA . ARG A 1 508 ? -32.937 31.395 10.458 1.00 28.34 508 ARG A CA 1
ATOM 3880 C C . ARG A 1 508 ? -31.952 32.435 10.988 1.00 28.34 508 ARG A C 1
ATOM 3882 O O . ARG A 1 508 ? -30.744 32.245 10.915 1.00 28.34 508 ARG A O 1
ATOM 3889 N N . GLU A 1 509 ? -32.514 33.528 11.496 1.00 29.97 509 GLU A N 1
ATOM 3890 C CA . GLU A 1 509 ? -31.817 34.610 12.187 1.00 29.97 509 GLU A CA 1
ATOM 3891 C C . GLU A 1 509 ? -31.226 34.109 13.507 1.00 29.97 509 GLU A C 1
ATOM 3893 O O . GLU A 1 509 ? -31.917 33.495 14.322 1.00 29.97 509 GLU A O 1
ATOM 3898 N N . VAL A 1 510 ? -29.944 34.401 13.707 1.00 29.14 510 VAL A N 1
ATOM 3899 C CA . VAL A 1 510 ? -29.177 34.099 14.914 1.00 29.14 510 VAL A CA 1
ATOM 3900 C C . VAL A 1 510 ? -28.498 35.402 15.355 1.00 29.14 510 VAL A C 1
ATOM 3902 O O . VAL A 1 510 ? -28.127 36.232 14.522 1.00 29.14 510 VAL A O 1
ATOM 3905 N N . SER A 1 511 ? -28.438 35.639 16.667 1.00 34.41 511 SER A N 1
ATOM 3906 C CA . SER A 1 511 ? -28.186 36.953 17.271 1.00 34.41 511 SER A CA 1
ATOM 3907 C C . SER A 1 511 ? -26.845 37.583 16.853 1.00 34.41 511 SER A C 1
ATOM 3909 O O . SER A 1 511 ? -25.873 36.892 16.552 1.00 34.41 511 SER A O 1
ATOM 3911 N N . ALA A 1 512 ? -26.750 38.918 16.897 1.00 29.84 512 ALA A N 1
ATOM 3912 C CA . ALA A 1 512 ? -25.550 39.675 16.509 1.00 29.84 512 ALA A CA 1
ATOM 3913 C C . ALA A 1 512 ? -24.259 39.287 17.275 1.00 29.84 512 ALA A C 1
ATOM 3915 O O . ALA A 1 512 ? -23.165 39.642 16.841 1.00 29.84 512 ALA A O 1
ATOM 3916 N N . HIS A 1 513 ? -24.367 38.551 18.388 1.00 31.73 513 HIS A N 1
ATOM 3917 C CA . HIS A 1 513 ? -23.224 38.033 19.145 1.00 31.73 513 HIS A CA 1
ATOM 3918 C C . HIS A 1 513 ? -22.703 36.699 18.578 1.00 31.73 513 HIS A C 1
ATOM 3920 O O . HIS A 1 513 ? -21.497 36.511 18.439 1.00 31.73 513 HIS A O 1
ATOM 3926 N N . GLU A 1 514 ? -23.602 35.818 18.138 1.00 35.47 514 GLU A N 1
ATOM 3927 C CA . GLU A 1 514 ? -23.263 34.584 17.418 1.00 35.47 514 GLU A CA 1
ATOM 3928 C C . GLU A 1 514 ? -22.765 34.875 16.003 1.00 35.47 514 GLU A C 1
ATOM 3930 O O . GLU A 1 514 ? -21.823 34.231 15.554 1.00 35.47 514 GLU A O 1
ATOM 3935 N N . HIS A 1 515 ? -23.287 35.911 15.336 1.00 34.81 515 HIS A N 1
ATOM 3936 C CA . HIS A 1 515 ? -22.727 36.384 14.067 1.00 34.81 515 HIS A CA 1
ATOM 3937 C C . HIS A 1 515 ? -21.272 36.861 14.225 1.00 34.81 515 HIS A C 1
ATOM 3939 O O . HIS A 1 515 ? -20.481 36.701 13.306 1.00 34.81 515 HIS A O 1
ATOM 3945 N N . MET A 1 516 ? -20.872 37.394 15.386 1.00 29.94 516 MET A N 1
ATOM 3946 C CA . MET A 1 516 ? -19.494 37.854 15.604 1.00 29.94 516 MET A CA 1
ATOM 3947 C C . MET A 1 516 ? -18.509 36.690 15.838 1.00 29.94 516 MET A C 1
ATOM 3949 O O . MET A 1 516 ? -17.365 36.766 15.394 1.00 29.94 516 MET A O 1
ATOM 3953 N N . LEU A 1 517 ? -18.957 35.589 16.456 1.00 34.47 517 LEU A N 1
ATOM 3954 C CA . LEU A 1 517 ? -18.166 34.361 16.642 1.00 34.47 517 LEU A CA 1
ATOM 3955 C C . LEU A 1 517 ? -18.147 33.473 15.381 1.00 34.47 517 LEU A C 1
ATOM 3957 O O . LEU A 1 517 ? -17.099 32.936 15.023 1.00 34.47 517 LEU A O 1
ATOM 3961 N N . LEU A 1 518 ? -19.262 33.385 14.647 1.00 33.88 518 LEU A N 1
ATOM 3962 C CA . LEU A 1 518 ? -19.354 32.664 13.370 1.00 33.88 518 LEU A CA 1
ATOM 3963 C C . LEU A 1 518 ? -18.661 33.397 12.214 1.00 33.88 518 LEU A C 1
ATOM 3965 O O . LEU A 1 518 ? -18.142 32.734 11.325 1.00 33.88 518 LEU A O 1
ATOM 3969 N N . LEU A 1 519 ? -18.583 34.734 12.223 1.00 33.44 519 LEU A N 1
ATOM 3970 C CA . LEU A 1 519 ? -17.793 35.488 11.236 1.00 33.44 519 LEU A CA 1
ATOM 3971 C C . LEU A 1 519 ? -16.288 35.489 11.553 1.00 33.44 519 LEU A C 1
ATOM 3973 O O . LEU A 1 519 ? -15.477 35.654 10.643 1.00 33.44 519 LEU A O 1
ATOM 3977 N N . ALA A 1 520 ? -15.897 35.265 12.813 1.00 31.48 520 ALA A N 1
ATOM 3978 C CA . ALA A 1 520 ? -14.493 35.111 13.191 1.00 31.48 520 ALA A CA 1
ATOM 3979 C C . ALA A 1 520 ? -13.940 33.716 12.853 1.00 31.48 520 ALA A C 1
ATOM 3981 O O . ALA A 1 520 ? -12.742 33.589 12.615 1.00 31.48 520 ALA A O 1
ATOM 3982 N N . SER A 1 521 ? -14.788 32.685 12.770 1.00 41.69 521 SER A N 1
ATOM 3983 C CA . SER A 1 521 ? -14.360 31.299 12.536 1.00 41.69 521 SER A CA 1
ATOM 3984 C C . SER A 1 521 ? -13.708 31.074 11.158 1.00 41.69 521 SER A C 1
ATOM 3986 O O . SER A 1 521 ? -12.599 30.556 11.130 1.00 41.69 521 SER A O 1
ATOM 3988 N N . PRO A 1 522 ? -14.240 31.546 10.012 1.00 37.47 522 PRO A N 1
ATOM 3989 C CA . PRO A 1 522 ? -13.563 31.382 8.725 1.00 37.47 522 PRO A CA 1
ATOM 3990 C C . PRO A 1 522 ? -12.278 32.198 8.625 1.00 37.47 522 PRO A C 1
ATOM 3992 O O . PRO A 1 522 ? -11.346 31.759 7.971 1.00 37.47 522 PRO A O 1
ATOM 3995 N N . MET A 1 523 ? -12.204 33.369 9.266 1.00 36.06 523 MET A N 1
ATOM 3996 C CA . MET A 1 523 ? -11.032 34.247 9.186 1.00 36.06 523 MET A CA 1
ATOM 3997 C C . MET A 1 523 ? -9.909 33.775 10.111 1.00 36.06 523 MET A C 1
ATOM 3999 O O . MET A 1 523 ? -8.750 33.788 9.713 1.00 36.06 523 MET A O 1
ATOM 4003 N N . LEU A 1 524 ? -10.252 33.302 11.312 1.00 40.66 524 LEU A N 1
ATOM 4004 C CA . LEU A 1 524 ? -9.315 32.698 12.252 1.00 40.66 524 LEU A CA 1
ATOM 4005 C C . LEU A 1 524 ? -8.862 31.323 11.770 1.00 40.66 524 LEU A C 1
ATOM 4007 O O . LEU A 1 524 ? -7.684 31.016 11.872 1.00 40.66 524 LEU A O 1
ATOM 4011 N N . ASN A 1 525 ? -9.766 30.530 11.191 1.00 41.50 525 ASN A N 1
ATOM 4012 C CA . ASN A 1 525 ? -9.437 29.233 10.617 1.00 41.50 525 ASN A CA 1
ATOM 4013 C C . ASN A 1 525 ? -8.680 29.399 9.291 1.00 41.50 525 ASN A C 1
ATOM 4015 O O . ASN A 1 525 ? -7.719 28.685 9.080 1.00 41.50 525 ASN A O 1
ATOM 4019 N N . ALA A 1 526 ? -8.981 30.392 8.444 1.00 42.19 526 ALA A N 1
ATOM 4020 C CA . ALA A 1 526 ? -8.159 30.712 7.268 1.00 42.19 526 ALA A CA 1
ATOM 4021 C C . ALA A 1 526 ? -6.794 31.307 7.647 1.00 42.19 526 ALA A C 1
ATOM 4023 O O . ALA A 1 526 ? -5.810 31.009 6.980 1.00 42.19 526 ALA A O 1
ATOM 4024 N N . MET A 1 527 ? -6.701 32.105 8.720 1.00 43.03 527 MET A N 1
ATOM 4025 C CA . MET A 1 527 ? -5.418 32.590 9.245 1.00 43.03 527 MET A CA 1
ATOM 4026 C C . MET A 1 527 ? -4.610 31.464 9.880 1.00 43.03 527 MET A C 1
ATOM 4028 O O . MET A 1 527 ? -3.429 31.364 9.589 1.00 43.03 527 MET A O 1
ATOM 4032 N N . LEU A 1 528 ? -5.217 30.602 10.698 1.00 43.72 528 LEU A N 1
ATOM 4033 C CA . LEU A 1 528 ? -4.552 29.428 11.264 1.00 43.72 528 LEU A CA 1
ATOM 4034 C C . LEU A 1 528 ? -4.171 28.444 10.166 1.00 43.72 528 LEU A C 1
ATOM 4036 O O . LEU A 1 528 ? -3.053 27.970 10.185 1.00 43.72 528 LEU A O 1
ATOM 4040 N N . GLN A 1 529 ? -5.019 28.207 9.166 1.00 43.81 529 GLN A N 1
ATOM 4041 C CA . GLN A 1 529 ? -4.691 27.390 7.997 1.00 43.81 529 GLN A CA 1
ATOM 4042 C C . GLN A 1 529 ? -3.578 28.026 7.164 1.00 43.81 529 GLN A C 1
ATOM 4044 O O . GLN A 1 529 ? -2.710 27.300 6.717 1.00 43.81 529 GLN A O 1
ATOM 4049 N N . SER A 1 530 ? -3.539 29.350 6.977 1.00 43.94 530 SER A N 1
ATOM 4050 C CA . SER A 1 530 ? -2.449 30.027 6.253 1.00 43.94 530 SER A CA 1
ATOM 4051 C C . SER A 1 530 ? -1.139 29.986 7.040 1.00 43.94 530 SER A C 1
ATOM 4053 O O . SER A 1 530 ? -0.111 29.617 6.493 1.00 43.94 530 SER A O 1
ATOM 4055 N N . ILE A 1 531 ? -1.183 30.290 8.339 1.00 45.69 531 ILE A N 1
ATOM 4056 C CA . ILE A 1 531 ? -0.023 30.274 9.237 1.00 45.69 531 ILE A CA 1
ATOM 4057 C C . ILE A 1 531 ? 0.476 28.836 9.432 1.00 45.69 531 ILE A C 1
ATOM 4059 O O . ILE A 1 531 ? 1.674 28.600 9.376 1.00 45.69 531 ILE A O 1
ATOM 4063 N N . MET A 1 532 ? -0.408 27.850 9.594 1.00 43.69 532 MET A N 1
ATOM 4064 C CA . MET A 1 532 ? -0.044 26.429 9.660 1.00 43.69 532 MET A CA 1
ATOM 4065 C C . MET A 1 532 ? 0.408 25.897 8.301 1.00 43.69 532 MET A C 1
ATOM 4067 O O . MET A 1 532 ? 1.292 25.056 8.260 1.00 43.69 532 MET A O 1
ATOM 4071 N N . LYS A 1 533 ? -0.129 26.382 7.179 1.00 43.69 533 LYS A N 1
ATOM 4072 C CA . LYS A 1 533 ? 0.346 25.993 5.847 1.00 43.69 533 LYS A CA 1
ATOM 4073 C C . LYS A 1 533 ? 1.762 26.507 5.585 1.00 43.69 533 LYS A C 1
ATOM 4075 O O . LYS A 1 533 ? 2.580 25.748 5.077 1.00 43.69 533 LYS A O 1
ATOM 4080 N N . ASP A 1 534 ? 2.060 27.733 6.009 1.00 43.19 534 ASP A N 1
ATOM 4081 C CA . ASP A 1 534 ? 3.378 28.351 5.838 1.00 43.19 534 ASP A CA 1
ATOM 4082 C C . ASP A 1 534 ? 4.407 27.872 6.886 1.00 43.19 534 ASP A C 1
ATOM 4084 O O . ASP A 1 534 ? 5.598 27.816 6.591 1.00 43.19 534 ASP A O 1
ATOM 4088 N N . ILE A 1 535 ? 3.976 27.492 8.099 1.00 46.34 535 ILE A N 1
ATOM 4089 C CA . ILE A 1 535 ? 4.869 27.031 9.184 1.00 46.34 535 ILE A CA 1
ATOM 4090 C C . ILE A 1 535 ? 5.003 25.498 9.243 1.00 46.34 535 ILE A C 1
ATOM 4092 O O . ILE A 1 535 ? 6.065 25.006 9.616 1.00 46.34 535 ILE A O 1
ATOM 4096 N N . LEU A 1 536 ? 3.962 24.729 8.899 1.00 42.78 536 LEU A N 1
ATOM 4097 C CA . LEU A 1 536 ? 3.920 23.265 9.081 1.00 42.78 536 LEU A CA 1
ATOM 4098 C C . LEU A 1 536 ? 3.909 22.461 7.767 1.00 42.78 536 LEU A C 1
ATOM 4100 O O . LEU A 1 536 ? 4.173 21.263 7.813 1.00 42.78 536 LEU A O 1
ATOM 4104 N N . TYR A 1 537 ? 3.633 23.072 6.605 1.00 40.50 537 TYR A N 1
ATOM 4105 C CA . TYR A 1 537 ? 3.465 22.364 5.320 1.00 40.50 537 TYR A CA 1
ATOM 4106 C C . TYR A 1 537 ? 4.578 22.636 4.289 1.00 40.50 537 TYR A C 1
ATOM 4108 O O . TYR A 1 537 ? 4.340 22.626 3.081 1.00 40.50 537 TYR A O 1
ATOM 4116 N N . THR A 1 538 ? 5.831 22.802 4.721 1.00 40.66 538 THR A N 1
ATOM 4117 C CA . THR A 1 538 ? 7.006 22.872 3.824 1.00 40.66 538 THR A CA 1
ATOM 4118 C C . THR A 1 538 ? 7.583 21.485 3.499 1.00 40.66 538 THR A C 1
ATOM 4120 O O . THR A 1 538 ? 8.790 21.268 3.487 1.00 40.66 538 THR A O 1
ATOM 4123 N N . GLY A 1 539 ? 6.707 20.522 3.195 1.00 36.12 539 GLY A N 1
ATOM 4124 C CA . GLY A 1 539 ? 7.085 19.156 2.814 1.00 36.12 539 GLY A CA 1
ATOM 4125 C C . GLY A 1 539 ? 7.453 18.958 1.339 1.00 36.12 539 GLY A C 1
ATOM 4126 O O . GLY A 1 539 ? 7.906 17.871 0.980 1.00 36.12 539 GLY A O 1
ATOM 4127 N N . SER A 1 540 ? 7.280 19.952 0.450 1.00 38.50 540 SER A N 1
ATOM 4128 C CA . SER A 1 540 ? 7.648 19.721 -0.960 1.00 38.50 540 SER A CA 1
ATOM 4129 C C . SER A 1 540 ? 8.040 20.917 -1.832 1.00 38.50 540 SER A C 1
ATOM 4131 O O . SER A 1 540 ? 8.829 20.707 -2.744 1.00 38.50 540 SER A O 1
ATOM 4133 N N . THR A 1 541 ? 7.642 22.170 -1.583 1.00 35.94 541 THR A N 1
ATOM 4134 C CA . THR A 1 541 ? 8.213 23.313 -2.336 1.00 35.94 541 THR A CA 1
ATOM 4135 C C . THR A 1 541 ? 8.088 24.639 -1.582 1.00 35.94 541 THR A C 1
ATOM 4137 O O . THR A 1 541 ? 7.004 24.948 -1.105 1.00 35.94 541 THR A O 1
ATOM 4140 N N . CYS A 1 542 ? 9.181 25.413 -1.617 1.00 35.94 542 CYS A N 1
ATOM 4141 C CA . CYS A 1 542 ? 9.381 26.852 -1.363 1.00 35.94 542 CYS A CA 1
ATOM 4142 C C . CYS A 1 542 ? 9.498 27.394 0.088 1.00 35.94 542 CYS A C 1
ATOM 4144 O O . CYS A 1 542 ? 8.509 27.671 0.751 1.00 35.94 542 CYS A O 1
ATOM 4146 N N . ASN A 1 543 ? 10.763 27.701 0.429 1.00 44.81 543 ASN A N 1
ATOM 4147 C CA . ASN A 1 543 ? 11.309 28.674 1.390 1.00 44.81 543 ASN A CA 1
ATOM 4148 C C . ASN A 1 543 ? 11.189 28.368 2.891 1.00 44.81 543 ASN A C 1
ATOM 4150 O O . ASN A 1 543 ? 10.098 28.346 3.450 1.00 44.81 543 ASN A O 1
ATOM 4154 N N . ASP A 1 544 ? 12.347 28.259 3.558 1.00 57.22 544 ASP A N 1
ATOM 4155 C CA . ASP A 1 544 ? 12.436 28.482 5.002 1.00 57.22 544 ASP A CA 1
ATOM 4156 C C . ASP A 1 544 ? 11.750 29.823 5.320 1.00 57.22 544 ASP A C 1
ATOM 4158 O O . ASP A 1 544 ? 12.072 30.833 4.678 1.00 57.22 544 ASP A O 1
ATOM 4162 N N . PRO A 1 545 ? 10.785 29.858 6.254 1.00 67.00 545 PRO A N 1
ATOM 4163 C CA . PRO A 1 545 ? 10.043 31.072 6.560 1.00 67.00 545 PRO A CA 1
ATOM 4164 C C . PRO A 1 545 ? 11.010 32.172 6.996 1.00 67.00 545 PRO A C 1
ATOM 4166 O O . PRO A 1 545 ? 11.867 31.956 7.854 1.00 67.00 545 PRO A O 1
ATOM 4169 N N . ASP A 1 546 ? 10.886 33.359 6.401 1.00 84.06 546 ASP A N 1
ATOM 4170 C CA . ASP A 1 546 ? 11.748 34.479 6.757 1.00 84.06 546 ASP A CA 1
ATOM 4171 C C . ASP A 1 546 ? 11.475 34.968 8.192 1.00 84.06 546 ASP A C 1
ATOM 4173 O O . ASP A 1 546 ? 10.432 34.714 8.807 1.00 84.06 546 ASP A O 1
ATOM 4177 N N . TYR A 1 547 ? 12.443 35.685 8.764 1.00 86.25 547 TYR A N 1
ATOM 4178 C CA . TYR A 1 547 ? 12.340 36.117 10.156 1.00 86.25 547 TYR A CA 1
ATOM 4179 C C . TYR A 1 547 ? 11.194 37.129 10.371 1.00 86.25 547 TYR A C 1
ATOM 4181 O O . TYR A 1 547 ? 10.688 37.249 11.484 1.00 86.25 547 TYR A O 1
ATOM 4189 N N . LYS A 1 548 ? 10.740 37.829 9.320 1.00 87.81 548 LYS A N 1
ATOM 4190 C CA . LYS A 1 548 ? 9.624 38.789 9.385 1.00 87.81 548 LYS A CA 1
ATOM 4191 C C . LYS A 1 548 ? 8.280 38.084 9.528 1.00 87.81 548 LYS A C 1
ATOM 4193 O O . LYS A 1 548 ? 7.439 38.506 10.324 1.00 87.81 548 LYS A O 1
ATOM 4198 N N . SER A 1 549 ? 8.104 36.982 8.810 1.00 86.12 549 SER A N 1
ATOM 4199 C CA . SER A 1 549 ? 6.948 36.093 8.919 1.00 86.12 549 SER A CA 1
ATOM 4200 C C . SER A 1 549 ? 6.886 35.488 10.321 1.00 86.12 549 SER A C 1
ATOM 4202 O O . SER A 1 549 ? 5.836 35.512 10.962 1.00 86.12 549 SER A O 1
ATOM 4204 N N . MET A 1 550 ? 8.039 35.075 10.858 1.00 85.81 550 MET A N 1
ATOM 4205 C CA . MET A 1 550 ? 8.161 34.579 12.234 1.00 85.81 550 MET A CA 1
ATOM 4206 C C . MET A 1 550 ? 7.829 35.642 13.291 1.00 85.81 550 MET A C 1
ATOM 4208 O O . MET A 1 550 ? 7.133 35.348 14.262 1.00 85.81 550 MET A O 1
ATOM 4212 N N . LEU A 1 551 ? 8.265 36.892 13.103 1.00 88.38 551 LEU A N 1
ATOM 4213 C CA . LEU A 1 551 ? 7.901 38.000 13.995 1.00 88.38 551 LEU A CA 1
ATOM 4214 C C . LEU A 1 551 ? 6.411 38.353 13.915 1.00 88.38 551 LEU A C 1
ATOM 4216 O O . LEU A 1 551 ? 5.792 38.615 14.943 1.00 88.38 551 LEU A O 1
ATOM 4220 N N . THR A 1 552 ? 5.808 38.294 12.728 1.00 88.50 552 THR A N 1
ATOM 4221 C CA . THR A 1 552 ? 4.361 38.513 12.559 1.00 88.50 552 THR A CA 1
ATOM 4222 C C . THR A 1 552 ? 3.555 37.417 13.260 1.00 88.50 552 THR A C 1
ATOM 4224 O O . THR A 1 552 ? 2.582 37.704 13.961 1.00 88.50 552 THR A O 1
ATOM 4227 N N . ALA A 1 553 ? 3.986 36.158 13.135 1.00 83.06 553 ALA A N 1
ATOM 4228 C CA . ALA A 1 553 ? 3.396 35.043 13.868 1.00 83.06 553 ALA A CA 1
ATOM 4229 C C . ALA A 1 553 ? 3.543 35.228 15.389 1.00 83.06 553 ALA A C 1
ATOM 4231 O O . ALA A 1 553 ? 2.583 35.004 16.126 1.00 83.06 553 ALA A O 1
ATOM 4232 N N . LEU A 1 554 ? 4.700 35.711 15.859 1.00 87.69 554 LEU A N 1
ATOM 4233 C CA . LEU A 1 554 ? 4.949 36.002 17.275 1.00 87.69 554 LEU A CA 1
ATOM 4234 C C . LEU A 1 554 ? 4.049 37.127 17.796 1.00 87.69 554 LEU A C 1
ATOM 4236 O O . LEU A 1 554 ? 3.503 37.020 18.893 1.00 87.69 554 LEU A O 1
ATOM 4240 N N . ASP A 1 555 ? 3.875 38.194 17.018 1.00 85.50 555 ASP A N 1
ATOM 4241 C CA . ASP A 1 555 ? 2.983 39.307 17.340 1.00 85.50 555 ASP A CA 1
ATOM 4242 C C . ASP A 1 555 ? 1.547 38.827 17.551 1.00 85.50 555 ASP A C 1
ATOM 4244 O O . ASP A 1 555 ? 0.911 39.185 18.547 1.00 85.50 555 ASP A O 1
ATOM 4248 N N . LEU A 1 556 ? 1.049 37.998 16.632 1.00 83.38 556 LEU A N 1
ATOM 4249 C CA . LEU A 1 556 ? -0.291 37.426 16.701 1.00 83.38 556 LEU A CA 1
ATOM 4250 C C . LEU A 1 556 ? -0.425 36.458 17.879 1.00 83.38 556 LEU A C 1
ATOM 4252 O O . LEU A 1 556 ? -1.339 36.622 18.686 1.00 83.38 556 LEU A O 1
ATOM 4256 N N . ALA A 1 557 ? 0.507 35.512 18.025 1.00 81.25 557 ALA A N 1
ATOM 4257 C CA . ALA A 1 557 ? 0.494 34.527 19.103 1.00 81.25 557 ALA A CA 1
ATOM 4258 C C . ALA A 1 557 ? 0.520 35.200 20.481 1.00 81.25 557 A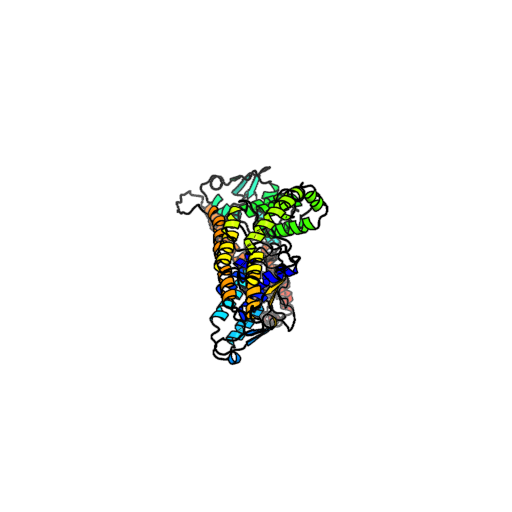LA A C 1
ATOM 4260 O O . ALA A 1 557 ? -0.289 34.876 21.347 1.00 81.25 557 ALA A O 1
ATOM 4261 N N . HIS A 1 558 ? 1.377 36.208 20.663 1.00 85.19 558 HIS A N 1
ATOM 4262 C CA . HIS A 1 558 ? 1.446 36.970 21.906 1.00 85.19 558 HIS A CA 1
ATOM 4263 C C . HIS A 1 558 ? 0.174 37.796 22.147 1.00 85.19 558 HIS A C 1
ATOM 4265 O O . HIS A 1 558 ? -0.351 37.821 23.259 1.00 85.19 558 HIS A O 1
ATOM 4271 N N . ARG A 1 559 ? -0.362 38.465 21.114 1.00 84.38 559 ARG A N 1
ATOM 4272 C CA . ARG A 1 559 ? -1.591 39.271 21.227 1.00 84.38 559 ARG A CA 1
ATOM 4273 C C . ARG A 1 559 ? -2.812 38.426 21.600 1.00 84.38 559 ARG A C 1
ATOM 4275 O O . ARG A 1 559 ? -3.676 38.914 22.321 1.00 84.38 559 ARG A O 1
ATOM 4282 N N . TRP A 1 560 ? -2.880 37.193 21.108 1.00 82.75 560 TRP A N 1
ATOM 4283 C CA . TRP A 1 560 ? -3.997 36.271 21.325 1.00 82.75 560 TRP A CA 1
ATOM 4284 C C . TRP A 1 560 ? -3.733 35.281 22.466 1.00 82.75 560 TRP A C 1
ATOM 4286 O O . TRP A 1 560 ? -4.536 34.384 22.691 1.00 82.75 560 TRP A O 1
ATOM 4296 N N . GLN A 1 561 ? -2.630 35.462 23.202 1.00 82.19 561 GLN A N 1
ATOM 4297 C CA . GLN A 1 561 ? -2.234 34.634 24.346 1.00 82.19 561 GLN A CA 1
ATOM 4298 C C . GLN A 1 561 ? -2.104 33.137 24.012 1.00 82.19 561 GLN A C 1
ATOM 4300 O O . GLN A 1 561 ? -2.364 32.274 24.846 1.00 82.19 561 GLN A O 1
ATOM 4305 N N . VAL A 1 562 ? -1.644 32.821 22.799 1.00 77.12 562 VAL A N 1
ATOM 4306 C CA . VAL A 1 562 ? -1.339 31.450 22.375 1.00 77.12 562 VAL A CA 1
ATOM 4307 C C . VAL A 1 562 ? 0.086 31.104 22.819 1.00 77.12 562 VAL A C 1
ATOM 4309 O O . VAL A 1 562 ? 1.017 31.093 22.012 1.00 77.12 562 VAL A O 1
ATOM 4312 N N . SER A 1 563 ? 0.265 30.876 24.127 1.00 79.12 563 SER A N 1
ATOM 4313 C CA . SER A 1 563 ? 1.570 30.606 24.773 1.00 79.12 563 SER A CA 1
ATOM 4314 C C . SER A 1 563 ? 2.359 29.505 24.068 1.00 79.12 563 SER A C 1
ATOM 4316 O O . SER A 1 563 ? 3.553 29.618 23.831 1.00 79.12 563 SER A O 1
ATOM 4318 N N . SER A 1 564 ? 1.627 28.492 23.640 1.00 70.88 564 SER A N 1
ATOM 4319 C CA . SER A 1 564 ? 2.084 27.304 22.945 1.00 70.88 564 SER A CA 1
ATOM 4320 C C . SER A 1 564 ? 2.860 27.626 21.642 1.00 70.88 564 SER A C 1
ATOM 4322 O O . SER A 1 564 ? 3.945 27.097 21.392 1.00 70.88 564 SER A O 1
ATOM 4324 N N . ILE A 1 565 ? 2.367 28.585 20.849 1.00 76.81 565 ILE A N 1
ATOM 4325 C CA . ILE A 1 565 ? 3.032 29.076 19.632 1.00 76.81 565 ILE A CA 1
ATOM 4326 C C . ILE A 1 565 ? 4.160 30.049 19.987 1.00 76.81 565 ILE A C 1
ATOM 4328 O O . ILE A 1 565 ? 5.201 30.043 19.331 1.00 76.81 565 ILE A O 1
ATOM 4332 N N . VAL A 1 566 ? 3.986 30.869 21.030 1.00 83.69 566 VAL A N 1
ATOM 4333 C CA . VAL A 1 566 ? 5.053 31.758 21.516 1.00 83.69 566 VAL A CA 1
ATOM 4334 C C . VAL A 1 566 ? 6.292 30.937 21.883 1.00 83.69 566 VAL A C 1
ATOM 4336 O O . VAL A 1 566 ? 7.376 31.247 21.396 1.00 83.69 566 VAL A O 1
ATOM 4339 N N . ASP A 1 567 ? 6.139 29.853 22.641 1.00 81.81 567 ASP A N 1
ATOM 4340 C CA . ASP A 1 567 ? 7.245 28.983 23.054 1.00 81.81 567 ASP A CA 1
ATOM 4341 C C . ASP A 1 567 ? 7.947 28.326 21.856 1.00 81.81 567 ASP A C 1
ATOM 4343 O O . ASP A 1 567 ? 9.180 28.327 21.776 1.00 81.81 567 ASP A O 1
ATOM 4347 N N . MET A 1 568 ? 7.177 27.849 20.871 1.00 77.75 568 MET A N 1
ATOM 4348 C CA . MET A 1 568 ? 7.717 27.304 19.621 1.00 77.75 568 MET A CA 1
ATOM 4349 C C . MET A 1 568 ? 8.563 28.345 18.867 1.00 77.75 568 MET A C 1
ATOM 4351 O O . MET A 1 568 ? 9.695 28.068 18.461 1.00 77.75 568 MET A O 1
ATOM 4355 N N . LEU A 1 569 ? 8.045 29.567 18.711 1.00 85.12 569 LEU A N 1
ATOM 4356 C CA . LEU A 1 569 ? 8.738 30.656 18.019 1.00 85.12 569 LEU A CA 1
ATOM 4357 C C . LEU A 1 569 ? 9.986 31.117 18.782 1.00 85.12 569 LEU A C 1
ATOM 4359 O O . LEU A 1 569 ? 11.004 31.427 18.158 1.00 85.12 569 LEU A O 1
ATOM 4363 N N . LEU A 1 570 ? 9.957 31.098 20.118 1.00 87.00 570 LEU A N 1
ATOM 4364 C CA . LEU A 1 570 ? 11.117 31.388 20.965 1.00 87.00 570 LEU A CA 1
ATOM 4365 C C . LEU A 1 570 ? 12.243 30.353 20.815 1.00 87.00 570 LEU A C 1
ATOM 4367 O O . LEU A 1 570 ? 13.401 30.697 21.050 1.00 87.00 570 LEU A O 1
ATOM 4371 N N . GLY A 1 571 ? 11.948 29.121 20.390 1.00 83.62 571 GLY A N 1
ATOM 4372 C CA . GLY A 1 571 ? 12.958 28.111 20.051 1.00 83.62 571 GLY A CA 1
ATOM 4373 C C . GLY A 1 571 ? 13.638 28.327 18.689 1.00 83.62 571 GLY A C 1
ATOM 4374 O O . GLY A 1 571 ? 14.788 27.915 18.494 1.00 83.62 571 GLY A O 1
ATOM 4375 N N . SER A 1 572 ? 12.953 28.995 17.756 1.00 84.31 572 SER A N 1
ATOM 4376 C CA . SER A 1 572 ? 13.392 29.158 16.361 1.00 84.31 572 SER A CA 1
ATOM 4377 C C . SER A 1 572 ? 14.005 30.531 16.075 1.00 84.31 572 SER A C 1
ATOM 4379 O O . SER A 1 572 ? 15.102 30.605 15.520 1.00 84.31 572 SER A O 1
ATOM 4381 N N . LEU A 1 573 ? 13.367 31.619 16.522 1.00 88.81 573 LEU A N 1
ATOM 4382 C CA . LEU A 1 573 ? 13.815 33.000 16.290 1.00 88.81 573 LEU A CA 1
ATOM 4383 C C . LEU A 1 573 ? 15.267 33.288 16.723 1.00 88.81 573 LEU A C 1
ATOM 4385 O O . LEU A 1 573 ? 15.960 33.983 15.979 1.00 88.81 573 LEU A O 1
ATOM 4389 N N . PRO A 1 574 ? 15.797 32.745 17.843 1.00 91.25 574 PRO A N 1
ATOM 4390 C CA . PRO A 1 574 ? 17.200 32.938 18.213 1.00 91.25 574 PRO A CA 1
ATOM 4391 C C . PRO A 1 574 ? 18.203 32.489 17.146 1.00 91.25 574 PRO A C 1
ATOM 4393 O O . PRO A 1 574 ? 19.282 33.069 17.041 1.00 91.25 574 PRO A O 1
ATOM 4396 N N . LYS A 1 575 ? 17.859 31.467 16.351 1.00 88.44 575 LYS A N 1
ATOM 4397 C CA . LYS A 1 575 ? 18.715 30.928 15.281 1.00 88.44 575 LYS A CA 1
ATOM 4398 C C . LYS A 1 575 ? 18.735 31.831 14.045 1.00 88.44 575 LYS A C 1
ATOM 4400 O O . LYS A 1 575 ? 19.618 31.693 13.210 1.00 88.44 575 LYS A O 1
ATOM 4405 N N . MET A 1 576 ? 17.776 32.752 13.944 1.00 88.69 576 MET A N 1
ATOM 4406 C CA . MET A 1 576 ? 17.595 33.661 12.811 1.00 88.69 576 MET A CA 1
ATOM 4407 C C . MET A 1 576 ? 18.164 35.059 13.076 1.00 88.69 576 MET A C 1
ATOM 4409 O O . MET A 1 576 ? 17.996 35.958 12.250 1.00 88.69 576 MET A O 1
ATOM 4413 N N . ILE A 1 577 ? 18.819 35.271 14.224 1.00 90.50 577 ILE A N 1
ATOM 4414 C CA . ILE A 1 577 ? 19.451 36.547 14.560 1.00 90.50 577 ILE A CA 1
ATOM 4415 C C . ILE A 1 577 ? 20.725 36.702 13.724 1.00 90.50 577 ILE A C 1
ATOM 4417 O O . ILE A 1 577 ? 21.698 35.967 13.875 1.00 90.50 577 ILE A O 1
ATOM 4421 N N . THR A 1 578 ? 20.702 37.700 12.853 1.00 90.75 578 THR A N 1
ATOM 4422 C CA . THR A 1 578 ? 21.800 38.152 11.999 1.00 90.75 578 THR A CA 1
ATOM 4423 C C . THR A 1 578 ? 21.912 39.666 12.133 1.00 90.75 578 THR A C 1
ATOM 4425 O O . THR A 1 578 ? 21.011 40.307 12.672 1.00 90.75 578 THR A O 1
ATOM 4428 N N . THR A 1 579 ? 22.960 40.276 11.584 1.00 87.94 579 THR A N 1
ATOM 4429 C CA . THR A 1 579 ? 23.111 41.739 11.594 1.00 87.94 579 THR A CA 1
ATOM 4430 C C . THR A 1 579 ? 21.901 42.455 10.970 1.00 87.94 579 THR A C 1
ATOM 4432 O O . THR A 1 579 ? 21.500 43.512 11.447 1.00 87.94 579 THR A O 1
ATOM 4435 N N . ASN A 1 580 ? 21.264 41.847 9.961 1.00 87.12 580 ASN A N 1
ATOM 4436 C CA . ASN A 1 580 ? 20.114 42.426 9.258 1.00 87.12 580 ASN A CA 1
ATOM 4437 C C . ASN A 1 580 ? 18.776 42.216 9.983 1.00 87.12 580 ASN A C 1
ATOM 4439 O O . ASN A 1 580 ? 17.859 43.009 9.803 1.00 87.12 580 ASN A O 1
ATOM 4443 N N . SER A 1 581 ? 18.647 41.162 10.792 1.00 91.25 581 SER A N 1
ATOM 4444 C CA . SER A 1 581 ? 17.407 40.833 11.513 1.00 91.25 581 SER A CA 1
ATOM 4445 C C . SER A 1 581 ? 17.433 41.249 12.987 1.00 91.25 581 SER A C 1
ATOM 4447 O O . SER A 1 581 ? 16.387 41.304 13.632 1.00 91.25 581 SER A O 1
ATOM 4449 N N . PHE A 1 582 ? 18.613 41.569 13.531 1.00 93.19 582 PHE A N 1
ATOM 4450 C CA . PHE A 1 582 ? 18.823 41.848 14.950 1.00 93.19 582 PHE A CA 1
ATOM 4451 C C . PHE A 1 582 ? 17.906 42.945 15.490 1.00 93.19 582 PHE A C 1
ATOM 4453 O O . PHE A 1 582 ? 17.290 42.747 16.532 1.00 93.19 582 PHE A O 1
ATOM 4460 N N . VAL A 1 583 ? 17.806 44.085 14.799 1.00 91.62 583 VAL A N 1
ATOM 4461 C CA . VAL A 1 583 ? 17.061 45.251 15.301 1.00 91.62 583 VAL A CA 1
ATOM 4462 C C . VAL A 1 583 ? 15.584 44.914 15.493 1.00 91.62 583 VAL A C 1
ATOM 4464 O O . VAL A 1 583 ? 15.054 45.107 16.584 1.00 91.62 583 VAL A O 1
ATOM 4467 N N . GLU A 1 584 ? 14.952 44.345 14.465 1.00 91.81 584 GLU A N 1
ATOM 4468 C CA . GLU A 1 584 ? 13.527 43.993 14.477 1.00 91.81 584 GLU A CA 1
ATOM 4469 C C . GLU A 1 584 ? 13.235 42.884 15.510 1.00 91.81 584 GLU A C 1
ATOM 4471 O O . GLU A 1 584 ? 12.270 42.979 16.270 1.00 91.81 584 GLU A O 1
ATOM 4476 N N . ILE A 1 585 ? 14.106 41.868 15.620 1.00 93.06 585 ILE A N 1
ATOM 4477 C CA . ILE A 1 585 ? 13.946 40.783 16.605 1.00 93.06 585 ILE A CA 1
ATOM 4478 C C . ILE A 1 585 ? 14.158 41.289 18.041 1.00 93.06 585 ILE A C 1
ATOM 4480 O O . ILE A 1 585 ? 13.393 40.941 18.943 1.00 93.06 585 ILE A O 1
ATOM 4484 N N . ALA A 1 586 ? 15.181 42.113 18.283 1.00 90.81 586 ALA A N 1
ATOM 4485 C CA . ALA A 1 586 ? 15.479 42.664 19.604 1.00 90.81 586 ALA A CA 1
ATOM 4486 C C . ALA A 1 586 ? 14.401 43.643 20.075 1.00 90.81 586 ALA A C 1
ATOM 4488 O O . ALA A 1 586 ? 14.051 43.645 21.256 1.00 90.81 586 ALA A O 1
ATOM 4489 N N . GLU A 1 587 ? 13.845 44.440 19.164 1.00 91.88 587 GLU A N 1
ATOM 4490 C CA . GLU A 1 587 ? 12.736 45.338 19.463 1.00 91.88 587 GLU A CA 1
ATOM 4491 C C . GLU A 1 587 ? 11.478 44.549 19.841 1.00 91.88 587 GLU A C 1
ATOM 4493 O O . GLU A 1 587 ? 10.891 44.809 20.894 1.00 91.88 587 GLU A O 1
ATOM 4498 N N . ALA A 1 588 ? 11.121 43.519 19.066 1.00 90.81 588 ALA A N 1
ATOM 4499 C CA . ALA A 1 588 ? 10.005 42.635 19.396 1.00 90.81 588 ALA A CA 1
ATOM 4500 C C . ALA A 1 588 ? 10.201 41.935 20.754 1.00 90.81 588 ALA A C 1
ATOM 4502 O O . ALA A 1 588 ? 9.273 41.881 21.565 1.00 90.81 588 ALA A O 1
ATOM 4503 N N . ALA A 1 589 ? 11.415 41.454 21.040 1.00 92.12 589 ALA A N 1
ATOM 4504 C CA . ALA A 1 589 ? 11.752 40.824 22.314 1.00 92.12 589 ALA A CA 1
ATOM 4505 C C . ALA A 1 589 ? 11.623 41.795 23.501 1.00 92.12 589 ALA A C 1
ATOM 4507 O O . ALA A 1 589 ? 11.118 41.416 24.560 1.00 92.12 589 ALA A O 1
ATOM 4508 N N . ALA A 1 590 ? 12.065 43.045 23.331 1.00 90.56 590 ALA A N 1
ATOM 4509 C CA . ALA A 1 590 ? 11.992 44.087 24.352 1.00 90.56 590 ALA A CA 1
ATOM 4510 C C . ALA A 1 590 ? 10.545 44.520 24.624 1.00 90.56 590 ALA A C 1
ATOM 4512 O O . ALA A 1 590 ? 10.116 44.533 25.777 1.00 90.56 590 ALA A O 1
ATOM 4513 N N . LEU A 1 591 ? 9.777 44.822 23.572 1.00 90.00 591 LEU A N 1
ATOM 4514 C CA . LEU A 1 591 ? 8.399 45.309 23.687 1.00 90.00 591 LEU A CA 1
ATOM 4515 C C . LEU A 1 591 ? 7.448 44.274 24.297 1.00 90.00 591 LEU A C 1
ATOM 4517 O O . LEU A 1 591 ? 6.492 44.649 24.972 1.00 90.00 591 LEU A O 1
ATOM 4521 N N . LYS A 1 592 ? 7.704 42.981 24.072 1.00 90.00 592 LYS A N 1
ATOM 4522 C CA . LYS A 1 592 ? 6.861 41.880 24.565 1.00 90.00 592 LYS A CA 1
ATOM 4523 C C . LYS A 1 592 ? 7.378 41.214 25.840 1.00 90.00 592 LYS A C 1
ATOM 4525 O O . LYS A 1 592 ? 6.770 40.261 26.306 1.00 90.00 592 LYS A O 1
ATOM 4530 N N . GLY A 1 593 ? 8.501 41.672 26.399 1.00 90.38 593 GLY A N 1
ATOM 4531 C CA . GLY A 1 593 ? 9.059 41.087 27.624 1.00 90.38 593 GLY A CA 1
ATOM 4532 C C . GLY A 1 593 ? 9.515 39.626 27.479 1.00 90.38 593 GLY A C 1
ATOM 4533 O O . GLY A 1 593 ? 9.467 38.868 28.443 1.00 90.38 593 GLY A O 1
ATOM 4534 N N . LEU A 1 594 ? 9.943 39.206 26.284 1.00 90.44 594 LEU A N 1
ATOM 4535 C CA . LEU A 1 594 ? 10.282 37.810 25.987 1.00 90.44 594 LEU A CA 1
ATOM 4536 C C . LEU A 1 594 ? 11.716 37.473 26.429 1.00 90.44 594 LEU A C 1
ATOM 4538 O O . LEU A 1 594 ? 12.648 37.502 25.620 1.00 90.44 594 LEU A O 1
ATOM 4542 N N . GLU A 1 595 ? 11.905 37.142 27.711 1.00 91.06 595 GLU A N 1
ATOM 4543 C CA . GLU A 1 595 ? 13.232 36.905 28.310 1.00 91.06 595 GLU A CA 1
ATOM 4544 C C . GLU A 1 595 ? 14.165 35.957 27.524 1.00 91.06 595 GLU A C 1
ATOM 4546 O O . GLU A 1 595 ? 15.355 36.276 27.401 1.00 91.06 595 GLU A O 1
ATOM 4551 N N . PRO A 1 596 ? 13.713 34.797 26.997 1.00 90.31 596 PRO A N 1
ATOM 4552 C CA . PRO A 1 596 ? 14.608 33.887 26.278 1.00 90.31 596 PRO A CA 1
ATOM 4553 C C . PRO A 1 596 ? 15.191 34.525 25.012 1.00 90.31 596 PRO A C 1
ATOM 4555 O O . PRO A 1 596 ? 16.392 34.411 24.749 1.00 90.31 596 PRO A O 1
ATOM 4558 N N . LEU A 1 597 ? 14.360 35.262 24.270 1.00 91.38 597 LEU A N 1
ATOM 4559 C CA . LEU A 1 597 ? 14.764 35.950 23.047 1.00 91.38 597 LEU A CA 1
ATOM 4560 C C . LEU A 1 597 ? 15.630 37.175 23.359 1.00 91.38 597 LEU A C 1
ATOM 4562 O O . LEU A 1 597 ? 16.643 37.394 22.703 1.00 91.38 597 LEU A O 1
ATOM 4566 N N . GLN A 1 598 ? 15.310 37.910 24.427 1.00 93.00 598 GLN A N 1
ATOM 4567 C CA . GLN A 1 598 ? 16.142 38.999 24.946 1.00 93.00 598 GLN A CA 1
ATOM 4568 C C . GLN A 1 598 ? 17.569 38.529 25.270 1.00 93.00 598 GLN A C 1
ATOM 4570 O O . GLN A 1 598 ? 18.545 39.146 24.838 1.00 93.00 598 GLN A O 1
ATOM 4575 N N . LYS A 1 599 ? 17.712 37.393 25.970 1.00 91.06 599 LYS A N 1
ATOM 4576 C CA . LYS A 1 599 ? 19.016 36.777 26.279 1.00 91.06 599 LYS A CA 1
ATOM 4577 C C . LYS A 1 599 ? 19.771 36.367 25.010 1.00 91.06 599 LYS A C 1
ATOM 4579 O O . LYS A 1 599 ? 20.993 36.519 24.961 1.00 91.06 599 LYS A O 1
ATOM 4584 N N . ALA A 1 600 ? 19.076 35.868 23.987 1.00 91.56 600 ALA A N 1
ATOM 4585 C CA . ALA A 1 600 ? 19.685 35.539 22.698 1.00 91.56 600 ALA A CA 1
ATOM 4586 C C . ALA A 1 600 ? 20.204 36.792 21.969 1.00 91.56 600 ALA A C 1
ATOM 4588 O O . ALA A 1 600 ? 21.363 36.811 21.548 1.00 91.56 600 ALA A O 1
ATOM 4589 N N . CYS A 1 601 ? 19.403 37.860 21.910 1.00 92.31 601 CYS A N 1
ATOM 4590 C CA . CYS A 1 601 ? 19.800 39.145 21.333 1.00 92.31 601 CYS A CA 1
ATOM 4591 C C . CYS A 1 601 ? 21.017 39.746 22.052 1.00 92.31 601 CYS A C 1
ATOM 4593 O O . CYS A 1 601 ? 21.957 40.185 21.394 1.00 92.31 601 CYS A O 1
ATOM 4595 N N . LEU A 1 602 ? 21.064 39.690 23.389 1.00 90.69 602 LEU A N 1
ATOM 4596 C CA . LEU A 1 602 ? 22.217 40.150 24.174 1.00 90.69 602 LEU A CA 1
ATOM 4597 C C . LEU A 1 602 ? 23.504 39.384 23.833 1.00 90.69 602 LEU A C 1
ATOM 4599 O O . LEU A 1 602 ? 24.564 39.986 23.659 1.00 90.69 602 LEU A O 1
ATOM 4603 N N . ARG A 1 603 ? 23.422 38.053 23.699 1.00 91.12 603 ARG A N 1
ATOM 4604 C CA . ARG A 1 603 ? 24.574 37.215 23.317 1.00 91.12 603 ARG A CA 1
ATOM 4605 C C . ARG A 1 603 ? 25.066 37.510 21.904 1.00 91.12 603 ARG A C 1
ATOM 4607 O O . ARG A 1 603 ? 26.274 37.469 21.680 1.00 91.12 603 ARG A O 1
ATOM 4614 N N . PHE A 1 604 ? 24.154 37.771 20.969 1.00 93.19 604 PHE A N 1
ATOM 4615 C CA . PHE A 1 604 ? 24.503 38.147 19.600 1.00 93.19 604 PHE A CA 1
ATOM 4616 C C . PHE A 1 604 ? 25.177 39.522 19.565 1.00 93.19 604 PHE A C 1
ATOM 4618 O O . PHE A 1 604 ? 26.291 39.646 19.061 1.00 93.19 604 PHE A O 1
ATOM 4625 N N . ALA A 1 605 ? 24.559 40.526 20.196 1.00 90.25 605 ALA A N 1
ATOM 4626 C CA . ALA A 1 605 ? 25.083 41.887 20.256 1.00 90.25 605 ALA A CA 1
ATOM 4627 C C . ALA A 1 605 ? 26.487 41.948 20.873 1.00 90.25 605 ALA A C 1
ATOM 4629 O O . ALA A 1 605 ? 27.312 42.735 20.428 1.00 90.25 605 ALA A O 1
ATOM 4630 N N . ALA A 1 606 ? 26.794 41.105 21.865 1.00 89.12 606 ALA A N 1
ATOM 4631 C CA . ALA A 1 606 ? 28.126 41.033 22.472 1.00 89.12 606 ALA A CA 1
ATOM 4632 C C . ALA A 1 606 ? 29.230 40.536 21.515 1.00 89.12 606 ALA A C 1
ATOM 4634 O O . ALA A 1 606 ? 30.405 40.795 21.768 1.00 89.12 606 ALA A O 1
ATOM 4635 N N . LYS A 1 607 ? 28.872 39.807 20.451 1.00 90.38 607 LYS A N 1
ATOM 4636 C CA . LYS A 1 607 ? 29.818 39.197 19.503 1.00 90.38 607 LYS A CA 1
ATOM 4637 C C . LYS A 1 607 ? 29.916 39.943 18.173 1.00 90.38 607 LYS A C 1
ATOM 4639 O O . LYS A 1 607 ? 30.961 39.883 17.539 1.00 90.38 607 LYS A O 1
ATOM 4644 N N . ASP A 1 608 ? 28.843 40.600 17.740 1.00 92.44 608 ASP A N 1
ATOM 4645 C CA . ASP A 1 608 ? 28.769 41.247 16.430 1.00 92.44 608 ASP A CA 1
ATOM 4646 C C . ASP A 1 608 ? 29.311 42.688 16.467 1.00 92.44 608 ASP A C 1
ATOM 4648 O O . ASP A 1 608 ? 28.742 43.578 17.105 1.00 92.44 608 ASP A O 1
ATOM 4652 N N . GLU A 1 609 ? 30.419 42.932 15.761 1.00 89.38 609 GLU A N 1
ATOM 4653 C CA . GLU A 1 609 ? 31.095 44.239 15.723 1.00 89.38 609 GLU A CA 1
ATOM 4654 C C . GLU A 1 609 ? 30.210 45.346 15.131 1.00 89.38 609 GLU A C 1
ATOM 4656 O O . GLU A 1 609 ? 30.249 46.493 15.588 1.00 89.38 609 GLU A O 1
ATOM 4661 N N . THR A 1 610 ? 29.369 45.004 14.151 1.00 88.50 610 THR A N 1
ATOM 4662 C CA . THR A 1 610 ? 28.446 45.948 13.508 1.00 88.50 610 THR A CA 1
ATOM 4663 C C . THR A 1 610 ? 27.398 46.438 14.500 1.00 88.50 610 THR A C 1
ATOM 4665 O O . THR A 1 610 ? 27.205 47.645 14.654 1.00 88.50 610 THR A O 1
ATOM 4668 N N . THR A 1 611 ? 26.786 45.521 15.249 1.00 86.94 611 THR A N 1
ATOM 4669 C CA . THR A 1 611 ? 25.814 45.831 16.303 1.00 86.94 611 THR A CA 1
ATOM 4670 C C . THR A 1 611 ? 26.445 46.678 17.412 1.00 86.94 611 THR A C 1
ATOM 4672 O O . THR A 1 611 ? 25.845 47.657 17.860 1.00 86.94 611 THR A O 1
ATOM 4675 N N . GLN A 1 612 ? 27.686 46.375 17.811 1.00 85.94 612 GLN A N 1
ATOM 4676 C CA . GLN A 1 612 ? 28.445 47.189 18.771 1.00 85.94 612 GLN A CA 1
ATOM 4677 C C . GLN A 1 612 ? 28.726 48.608 18.253 1.00 85.94 612 GLN A C 1
ATOM 4679 O O . GLN A 1 612 ? 28.685 49.570 19.022 1.00 85.94 612 GLN A O 1
ATOM 4684 N N . SER A 1 613 ? 28.987 48.764 16.954 1.00 87.88 613 SER A N 1
ATOM 4685 C CA . SER A 1 613 ? 29.151 50.079 16.326 1.00 87.88 613 SER A CA 1
ATOM 4686 C C . SER A 1 613 ? 27.834 50.865 16.301 1.00 87.88 613 SER A C 1
ATOM 4688 O O . SER A 1 613 ? 27.798 52.026 16.711 1.00 87.88 613 SER A O 1
ATOM 4690 N N . MET A 1 614 ? 26.720 50.221 15.926 1.00 85.25 614 MET A N 1
ATOM 4691 C CA . MET A 1 614 ? 25.381 50.830 15.956 1.00 85.25 614 MET A CA 1
ATOM 4692 C C . MET A 1 614 ? 24.979 51.281 17.366 1.00 85.25 614 MET A C 1
ATOM 4694 O O . MET A 1 614 ? 24.361 52.337 17.515 1.00 85.25 614 MET A O 1
ATOM 4698 N N . LEU A 1 615 ? 25.371 50.515 18.390 1.00 82.81 615 LEU A N 1
ATOM 4699 C CA . LEU A 1 615 ? 25.159 50.848 19.797 1.00 82.81 615 LEU A CA 1
ATOM 4700 C C . LEU A 1 615 ? 25.925 52.111 20.210 1.00 82.81 615 LEU A C 1
ATOM 4702 O O . LEU A 1 615 ? 25.339 53.016 20.799 1.00 82.81 615 LEU A O 1
ATOM 4706 N N . LYS A 1 616 ? 27.217 52.202 19.863 1.00 84.19 616 LYS A N 1
ATOM 4707 C CA . LYS A 1 616 ? 28.063 53.373 20.162 1.00 84.19 616 LYS A CA 1
ATOM 4708 C C . LYS A 1 616 ? 27.582 54.641 19.459 1.00 84.19 616 LYS A C 1
ATOM 4710 O O . LYS A 1 616 ? 27.697 55.725 20.020 1.00 84.19 616 LYS A O 1
ATOM 4715 N N . ASN A 1 617 ? 27.025 54.495 18.260 1.00 85.06 617 ASN A N 1
ATOM 4716 C CA . ASN A 1 617 ? 26.542 55.610 17.449 1.00 85.06 617 ASN A CA 1
ATOM 4717 C C . ASN A 1 617 ? 25.086 56.004 17.764 1.00 85.06 617 ASN A C 1
ATOM 4719 O O . ASN A 1 617 ? 24.554 56.900 17.113 1.00 85.06 617 ASN A O 1
ATOM 4723 N N . GLY A 1 618 ? 24.419 55.335 18.716 1.00 82.56 618 GLY A N 1
ATOM 4724 C CA . GLY A 1 618 ? 23.037 55.642 19.109 1.00 82.56 618 GLY A CA 1
ATOM 4725 C C . GLY A 1 618 ? 21.984 55.350 18.031 1.00 82.56 618 GLY A C 1
ATOM 4726 O O . GLY A 1 618 ? 20.871 55.860 18.110 1.00 82.56 618 GLY A O 1
ATOM 4727 N N . SER A 1 619 ? 22.306 54.529 17.026 1.00 85.12 619 SER A N 1
ATOM 4728 C CA . SER A 1 619 ? 21.458 54.297 15.844 1.00 85.12 619 SER A CA 1
ATOM 4729 C C . SER A 1 619 ? 20.344 53.256 16.059 1.00 85.12 619 SER A C 1
ATOM 4731 O O . SER A 1 619 ? 19.630 52.923 15.114 1.00 85.12 619 SER A O 1
ATOM 4733 N N . LEU A 1 620 ? 20.214 52.694 17.265 1.00 88.00 620 LEU A N 1
ATOM 4734 C CA . LEU A 1 620 ? 19.246 51.636 17.583 1.00 88.00 620 LEU A CA 1
ATOM 4735 C C . LEU A 1 620 ? 17.941 52.206 18.171 1.00 88.00 620 LEU A C 1
ATOM 4737 O O . LEU A 1 620 ? 18.000 53.220 18.866 1.00 88.00 620 LEU A O 1
ATOM 4741 N N . PRO A 1 621 ? 16.779 51.551 17.985 1.00 89.12 621 PRO A N 1
ATOM 4742 C CA . PRO A 1 621 ? 15.525 51.952 18.628 1.00 89.12 621 PRO A CA 1
ATOM 4743 C C . PRO A 1 621 ? 15.627 51.990 20.159 1.00 89.12 621 PRO A C 1
ATOM 4745 O O . PRO A 1 621 ? 16.324 51.174 20.766 1.00 89.12 621 PRO A O 1
ATOM 4748 N N . THR A 1 622 ? 14.885 52.889 20.815 1.00 86.88 622 THR A N 1
ATOM 4749 C CA . THR A 1 622 ? 14.936 53.088 22.279 1.00 86.88 622 THR A CA 1
ATOM 4750 C C . THR A 1 622 ? 14.653 51.807 23.070 1.00 86.88 622 THR A C 1
ATOM 4752 O O . THR A 1 622 ? 15.277 51.572 24.103 1.00 86.88 622 THR A O 1
ATOM 4755 N N . ALA A 1 623 ? 13.742 50.954 22.590 1.00 85.50 623 ALA A N 1
ATOM 4756 C CA . ALA A 1 623 ? 13.445 49.668 23.222 1.00 85.50 623 ALA A CA 1
ATOM 4757 C C . ALA A 1 623 ? 14.665 48.727 23.214 1.00 85.50 623 ALA A C 1
ATOM 4759 O O . ALA A 1 623 ? 14.955 48.078 24.219 1.00 85.50 623 ALA A O 1
ATOM 4760 N N . VAL A 1 624 ? 15.426 48.719 22.116 1.00 87.88 624 VAL A N 1
ATOM 4761 C CA . VAL A 1 624 ? 16.660 47.934 21.970 1.00 87.88 624 VAL A CA 1
ATOM 4762 C C . VAL A 1 624 ? 17.793 48.537 22.803 1.00 87.88 624 VAL A C 1
ATOM 4764 O O . VAL A 1 624 ? 18.511 47.801 23.470 1.00 87.88 624 VAL A O 1
ATOM 4767 N N . GLN A 1 625 ? 17.927 49.867 22.845 1.00 86.12 625 GLN A N 1
ATOM 4768 C CA . GLN A 1 625 ? 18.916 50.539 23.703 1.00 86.12 625 GLN A CA 1
ATOM 4769 C C . GLN A 1 625 ? 18.702 50.205 25.187 1.00 86.12 625 GLN A C 1
ATOM 4771 O O . GLN A 1 625 ? 19.651 49.836 25.880 1.00 86.12 625 GLN A O 1
ATOM 4776 N N . LYS A 1 626 ? 17.443 50.251 25.651 1.00 86.25 626 LYS A N 1
ATOM 4777 C CA . LYS A 1 626 ? 17.059 49.849 27.013 1.00 86.25 626 LYS A CA 1
ATOM 4778 C C . LYS A 1 626 ? 17.376 48.380 27.281 1.00 86.25 626 LYS A C 1
ATOM 4780 O O . LYS A 1 626 ? 17.939 48.070 28.326 1.00 86.25 626 LYS A O 1
ATOM 4785 N N . LEU A 1 627 ? 17.059 47.491 26.335 1.00 86.81 627 LEU A N 1
ATOM 4786 C CA . LEU A 1 627 ? 17.375 46.065 26.436 1.00 86.81 627 LEU A CA 1
ATOM 4787 C C . LEU A 1 627 ? 18.886 45.816 26.579 1.00 86.81 627 LEU A C 1
ATOM 4789 O O . LEU A 1 627 ? 19.299 44.976 27.372 1.00 86.81 627 LEU A O 1
ATOM 4793 N N . LEU A 1 628 ? 19.707 46.560 25.836 1.00 85.00 628 LEU A N 1
ATOM 4794 C CA . LEU A 1 628 ? 21.169 46.450 25.855 1.00 85.00 628 LEU A CA 1
ATOM 4795 C C . LEU A 1 628 ? 21.828 47.180 27.040 1.00 85.00 628 LEU A C 1
ATOM 4797 O O . LEU A 1 628 ? 23.054 47.207 27.132 1.00 85.00 628 LEU A O 1
ATOM 4801 N N . GLY A 1 629 ? 21.042 47.761 27.953 1.00 78.62 629 GLY A N 1
ATOM 4802 C CA . GLY A 1 629 ? 21.555 48.448 29.139 1.00 78.62 629 GLY A CA 1
ATOM 4803 C C . GLY A 1 629 ? 22.186 49.813 28.854 1.00 78.62 629 GLY A C 1
ATOM 4804 O O . GLY A 1 629 ? 22.922 50.330 29.694 1.00 78.62 629 GLY A O 1
ATOM 4805 N N . VAL A 1 630 ? 21.904 50.421 27.696 1.00 68.44 630 VAL A N 1
ATOM 4806 C CA . VAL A 1 630 ? 22.314 51.799 27.402 1.00 68.44 630 VAL A CA 1
ATOM 4807 C C . VAL A 1 630 ? 21.294 52.737 28.031 1.00 68.44 630 VAL A C 1
ATOM 4809 O O . VAL A 1 630 ? 20.209 52.963 27.497 1.00 68.44 630 VAL A O 1
ATOM 4812 N N . SER A 1 631 ? 21.631 53.265 29.207 1.00 51.31 631 SER A N 1
ATOM 4813 C CA . SER A 1 631 ? 20.879 54.362 29.811 1.00 51.31 631 SER A CA 1
ATOM 4814 C C . SER A 1 631 ? 21.005 55.582 28.905 1.00 51.31 631 SER A C 1
ATOM 4816 O O . SER A 1 631 ? 22.085 56.161 28.795 1.00 51.31 631 SER A O 1
ATOM 4818 N N . THR A 1 632 ? 19.909 55.999 28.276 1.00 48.84 632 THR A N 1
ATOM 4819 C CA . THR A 1 632 ? 19.790 57.371 27.785 1.00 48.84 632 THR A CA 1
ATOM 4820 C C . THR A 1 632 ? 19.977 58.270 29.000 1.00 48.84 632 THR A C 1
ATOM 4822 O O . THR A 1 632 ? 19.167 58.214 29.925 1.00 48.84 632 THR A O 1
ATOM 4825 N N . MET A 1 633 ? 21.073 59.026 29.063 1.00 44.31 633 MET A N 1
ATOM 4826 C CA . MET A 1 633 ? 21.134 60.142 29.997 1.00 44.31 633 MET A CA 1
ATOM 4827 C C . MET A 1 633 ? 19.999 61.084 29.598 1.00 44.31 633 MET A C 1
ATOM 4829 O O . MET A 1 633 ? 20.021 61.631 28.499 1.00 44.31 633 MET A O 1
ATOM 4833 N N . GLU A 1 634 ? 18.968 61.173 30.439 1.00 43.12 634 GLU A N 1
ATOM 4834 C CA . GLU A 1 634 ? 17.972 62.234 30.341 1.00 43.12 634 GLU A CA 1
ATOM 4835 C C . GLU A 1 634 ? 18.729 63.566 30.357 1.00 43.12 634 GLU A C 1
ATOM 4837 O O . GLU A 1 634 ? 19.492 63.848 31.283 1.00 43.12 634 GLU A O 1
ATOM 4842 N N . GLU A 1 635 ? 18.565 64.357 29.297 1.00 41.56 635 GLU A N 1
ATOM 4843 C CA . GLU A 1 635 ? 18.937 65.765 29.306 1.00 41.56 635 GLU A CA 1
ATOM 4844 C C . GLU A 1 635 ? 18.079 66.462 30.370 1.00 41.56 635 GLU A C 1
ATOM 4846 O O . GLU A 1 635 ? 16.898 66.744 30.167 1.00 41.56 635 GLU A O 1
ATOM 4851 N N . ASP A 1 636 ? 18.687 66.688 31.534 1.00 37.41 636 ASP A N 1
ATOM 4852 C CA . ASP A 1 636 ? 18.199 67.564 32.596 1.00 37.41 636 ASP A CA 1
ATOM 4853 C C . ASP A 1 636 ? 17.938 68.972 32.026 1.00 37.41 636 ASP A C 1
ATOM 4855 O O . ASP A 1 636 ? 18.864 69.759 31.805 1.00 37.41 636 ASP A O 1
ATOM 4859 N N . GLU A 1 637 ? 16.667 69.323 31.823 1.00 36.38 637 GLU A N 1
ATOM 4860 C CA . GLU A 1 637 ? 16.249 70.705 31.585 1.00 36.38 637 GLU A CA 1
ATOM 4861 C C . GLU A 1 637 ? 16.010 71.414 32.943 1.00 36.38 637 GLU A C 1
ATOM 4863 O O . GLU A 1 637 ? 15.161 70.989 33.737 1.00 36.38 637 GLU A O 1
ATOM 4868 N N . PRO A 1 638 ? 16.732 72.507 33.275 1.00 48.09 638 PRO A N 1
ATOM 4869 C CA . PRO A 1 638 ? 16.727 73.072 34.619 1.00 48.09 638 PRO A CA 1
ATOM 4870 C C . PRO A 1 638 ? 15.809 74.296 34.721 1.00 48.09 638 PRO A C 1
ATOM 4872 O O . PRO A 1 638 ? 16.219 75.394 34.357 1.00 48.09 638 PRO A O 1
ATOM 4875 N N . ASN A 1 639 ? 14.602 74.176 35.292 1.00 37.91 639 ASN A N 1
ATOM 4876 C CA . ASN A 1 639 ? 13.966 75.253 36.085 1.00 37.91 639 ASN A CA 1
ATOM 4877 C C . ASN A 1 639 ? 12.522 74.937 36.504 1.00 37.91 639 ASN A C 1
ATOM 4879 O O . ASN A 1 639 ? 11.619 74.951 35.680 1.00 37.91 639 ASN A O 1
ATOM 4883 N N . ARG A 1 640 ? 12.259 74.864 37.814 1.00 39.09 640 ARG A N 1
ATOM 4884 C CA . ARG A 1 640 ? 11.627 75.946 38.611 1.00 39.09 640 ARG A CA 1
ATOM 4885 C C . ARG A 1 640 ? 11.034 75.386 39.908 1.00 39.09 640 ARG A C 1
ATOM 4887 O O . ARG A 1 640 ? 9.955 74.813 39.947 1.00 39.09 640 ARG A O 1
ATOM 4894 N N . LYS A 1 641 ? 11.740 75.695 40.997 1.00 36.56 641 LYS A N 1
ATOM 4895 C CA . LYS A 1 641 ? 11.213 76.201 42.278 1.00 36.56 641 LYS A CA 1
ATOM 4896 C C . LYS A 1 641 ? 9.863 75.623 42.740 1.00 36.56 641 LYS A C 1
ATOM 4898 O O . LYS A 1 6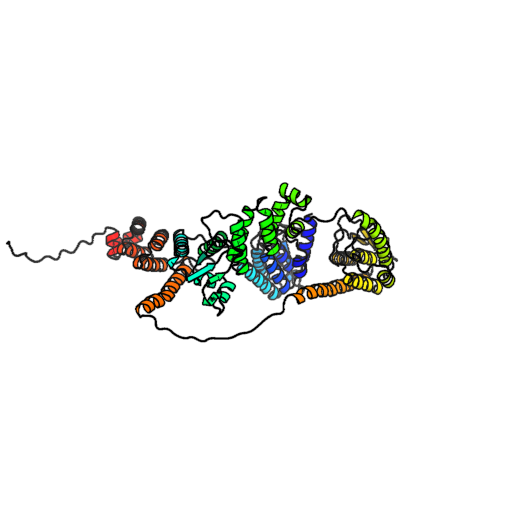41 ? 8.814 76.235 42.545 1.00 36.56 641 LYS A O 1
ATOM 4903 N N . LYS A 1 642 ? 9.929 74.555 43.542 1.00 35.62 642 LYS A N 1
ATOM 4904 C CA . LYS A 1 642 ? 8.904 74.261 44.554 1.00 35.62 642 LYS A CA 1
ATOM 4905 C C . LYS A 1 642 ? 8.823 75.431 45.544 1.00 35.62 642 LYS A C 1
ATOM 4907 O O . LYS A 1 642 ? 9.756 75.686 46.305 1.00 35.62 642 LYS A O 1
ATOM 4912 N N . LYS A 1 643 ? 7.690 76.137 45.540 1.00 37.22 643 LYS A N 1
ATOM 4913 C CA . LYS A 1 643 ? 7.213 76.876 46.712 1.00 37.22 643 LYS A CA 1
ATOM 4914 C C . LYS A 1 643 ? 6.832 75.853 47.795 1.00 37.22 643 LYS A C 1
ATOM 4916 O O . LYS A 1 643 ? 6.074 74.928 47.531 1.00 37.22 643 LYS A O 1
ATOM 4921 N N . ARG A 1 644 ? 7.416 76.061 48.981 1.00 34.06 644 ARG A N 1
ATOM 4922 C CA . ARG A 1 644 ? 6.910 75.811 50.351 1.00 34.06 644 ARG A CA 1
ATOM 4923 C C . ARG A 1 644 ? 5.373 75.657 50.447 1.00 34.06 644 ARG A C 1
ATOM 4925 O O . ARG A 1 644 ? 4.685 76.335 49.698 1.00 34.06 644 ARG A O 1
ATOM 4932 N N . VAL A 1 645 ? 4.736 74.972 51.401 1.00 34.06 645 VAL A N 1
ATOM 4933 C CA . VAL A 1 645 ? 5.066 74.322 52.691 1.00 34.06 645 VAL A CA 1
ATOM 4934 C C . VAL A 1 645 ? 3.748 73.681 53.180 1.00 34.06 645 VAL A C 1
ATOM 4936 O O . VAL A 1 645 ? 2.683 74.099 52.737 1.00 34.06 645 VAL A O 1
ATOM 4939 N N . THR A 1 646 ? 3.867 72.690 54.068 1.00 38.47 646 THR A N 1
ATOM 4940 C CA . THR A 1 646 ? 2.861 72.101 54.992 1.00 38.47 646 THR A CA 1
ATOM 4941 C C . THR A 1 646 ? 1.656 73.007 55.322 1.00 38.47 646 THR A C 1
ATOM 4943 O O . THR A 1 646 ? 1.835 74.205 55.536 1.00 38.47 646 THR A O 1
ATOM 4946 N N . PHE A 1 647 ? 0.421 72.515 55.405 1.00 36.44 647 PHE A N 1
ATOM 4947 C CA . PHE A 1 647 ? -0.090 71.457 56.290 1.00 36.44 647 PHE A CA 1
ATOM 4948 C C . PHE A 1 647 ? -1.105 70.548 55.599 1.00 36.44 647 PHE A C 1
ATOM 4950 O O . PHE A 1 647 ? -1.865 71.070 54.753 1.00 36.44 647 PHE A O 1
#

Radius of gyration: 36.59 Å; chains: 1; bounding box: 65×121×103 Å

InterPro domains:
  IPR000210 BTB/POZ domain [PF00651] (166-264)
  IPR000210 BTB/POZ domain [PS50097] (173-240)
  IPR000210 BTB/POZ domain [SM00225] (173-272)
  IPR000210 BTB/POZ domain [SM00225] (499-609)
  IPR011333 SKP1/BTB/POZ domain superfamily [G3DSA:3.30.710.10] (143-302)
  IPR011333 SKP1/BTB/POZ domain superfamily [G3DSA:3.30.710.10] (491-614)
  IPR011333 SKP1/BTB/POZ domain superfamily [SSF54695] (157-268)
  IPR044714 BTB/POZ domain-containing protein AtSIBP1-like [PTHR46672] (169-309)

pLDDT: mean 77.91, std 18.91, range [20.12, 97.38]